Protein AF-A0A660WEH4-F1 (afdb_monomer)

Foldseek 3Di:
DPPPPPVVVVVVVVVVVVVCVVPVPPPPPPPDDDDDDDDDDDDDDDDDDDDDDDDDDDDDDDDDDDDDPDDDPCPPPPDLVNLLVQCPDPDLVSVLVSLQVLLVVLDPVCQVSLLCQLVDPPDLSSVLSSLQSNLSNLDPVCLVSLLVQLPDPDPSSVLSSLLSLLSSLDPVCLVSLLCQLVDPPDPSNVLSSLLSLLSNLDPVCLVSLLCQLVPPPDPSNVLSSLLSLLSNLVLVCLVVLLCCLQDPPDLSNNLSSLLSLLSNPPLVSLLVSLVSLLPDDQDPDDVVRVVSLLSSLSSLLSNHPSSLVVLLVQCPDPDPSSNLSSLQSLLQNLDPVSLVSLLVQLPDPDPSSVLSSLLSLLSNLDPVCLVVLVVQCPPPDPSSVVSSVVSNVSNVVVVVVD

pLDDT: mean 82.0, std 25.98, range [20.86, 98.75]

Secondary structure (DSSP, 8-state):
--SSSHHHHHHHHHHHHHHHHHHTTSSSSSS------------------------------------------------HHHHHHGGG-SSHHHHHHHHHHHHHHT-GGGHHHHHHHHHH-S-HHHHHHHHHHHHHHT-GGGHHHHHHHTTSS-HHHHHHHHHHHHHH--GGGHHHHHHHHHH-S-HHHHHHHHHHHHHH--GGGHHHHHHHHHH-S-HHHHHHHHHHHHHTT-GGGHHHHHHHHHH-S-HHHHHHHHHHHHHTT-HHHHHHHHHHHHHSPPPS-TTHHHHHHHHHHHHHHHT-HHHHHHHHHHTT-SSHHHHHHHHHHHHHT--TTHHHHHHHHTT-SSHHHHHHHHHHHHHHT-GGGHHHHHHGGG-SSHHHHHHHHHHHHHHHHHHH--

Solvent-accessible surface area (backbone atoms only — not comparable to full-atom values): 22059 Å² total; per-residue (Å²): 143,78,79,78,67,67,71,63,52,61,71,54,53,70,69,54,59,55,57,54,68,70,58,61,66,75,79,78,75,87,85,89,85,86,87,84,85,86,89,84,86,88,84,89,84,87,87,87,78,90,86,81,88,82,86,86,85,89,83,89,80,91,80,80,89,76,88,75,82,81,84,86,77,78,73,80,74,74,50,68,69,59,39,60,56,32,58,71,46,92,49,58,71,53,20,20,51,23,30,42,49,45,19,72,66,56,51,72,82,46,49,65,60,34,52,48,37,43,74,64,50,90,46,63,67,31,21,28,25,15,31,42,15,42,12,64,51,42,48,76,83,42,50,65,61,34,62,52,37,47,69,47,91,50,65,67,38,18,25,30,14,28,40,15,42,24,57,34,57,50,75,78,43,48,62,60,31,54,49,36,43,73,66,49,89,46,61,64,33,19,20,30,13,30,40,18,48,20,69,56,43,49,63,86,46,47,67,60,31,54,48,34,47,75,63,52,90,45,65,65,32,22,23,26,12,30,40,18,35,18,63,41,47,46,55,85,48,43,69,59,31,50,48,36,50,75,67,55,87,52,65,66,38,20,43,30,17,20,36,14,44,26,57,38,70,46,53,73,60,42,42,53,46,44,50,53,66,47,68,54,75,82,68,88,52,80,77,57,40,58,56,54,48,49,55,50,17,49,34,48,24,35,28,32,74,61,24,50,63,56,32,57,57,29,51,73,42,91,52,67,67,34,18,53,41,23,36,44,12,42,12,65,42,60,46,77,76,35,52,65,52,32,61,55,37,47,69,42,91,48,64,72,51,18,43,45,15,38,45,15,49,18,63,37,40,54,72,85,48,48,73,62,38,57,62,32,57,71,43,93,46,66,72,40,20,54,38,23,55,51,17,52,53,44,22,52,55,65,58,74,78,106

Structure (mmCIF, N/CA/C/O backbone):
data_AF-A0A660WEH4-F1
#
_entry.id   AF-A0A660WEH4-F1
#
loop_
_atom_site.group_PDB
_atom_site.id
_atom_site.type_symbol
_atom_site.label_atom_id
_atom_site.label_alt_id
_atom_site.label_comp_id
_atom_site.label_asym_id
_atom_site.label_entity_id
_atom_site.label_seq_id
_atom_site.pdbx_PDB_ins_code
_atom_site.Cartn_x
_atom_site.Cartn_y
_atom_site.Cartn_z
_atom_site.occupancy
_atom_site.B_iso_or_equiv
_atom_site.auth_seq_id
_atom_site.auth_comp_id
_atom_site.auth_asym_id
_atom_site.auth_atom_id
_atom_site.pdbx_PDB_model_num
ATOM 1 N N . MET A 1 1 ? 9.367 40.016 -6.663 1.00 40.44 1 MET A N 1
ATOM 2 C CA . MET A 1 1 ? 10.317 38.892 -6.510 1.00 40.44 1 MET A CA 1
ATOM 3 C C . MET A 1 1 ? 9.607 37.618 -6.981 1.00 40.44 1 MET A C 1
ATOM 5 O O . MET A 1 1 ? 9.720 36.583 -6.349 1.00 40.44 1 MET A O 1
ATOM 9 N N . ASP A 1 2 ? 8.883 37.704 -8.110 1.00 31.42 2 ASP A N 1
ATOM 10 C CA . ASP A 1 2 ? 7.771 36.789 -8.443 1.00 31.42 2 ASP A CA 1
ATOM 11 C C . ASP A 1 2 ? 7.816 36.256 -9.880 1.00 31.42 2 ASP A C 1
ATOM 13 O O . ASP A 1 2 ? 6.855 35.684 -10.369 1.00 31.42 2 ASP A O 1
ATOM 17 N N . ILE A 1 3 ? 8.945 36.409 -10.577 1.00 30.03 3 ILE A N 1
ATOM 18 C CA . ILE A 1 3 ? 9.092 35.937 -11.969 1.00 30.03 3 ILE A CA 1
ATOM 19 C C . ILE A 1 3 ? 10.032 34.714 -12.051 1.00 30.03 3 ILE A C 1
ATOM 21 O O . ILE A 1 3 ? 10.167 34.079 -13.094 1.00 30.03 3 ILE A O 1
ATOM 25 N N . PHE A 1 4 ? 10.639 34.305 -10.929 1.00 27.58 4 PHE A N 1
ATOM 26 C CA . PHE A 1 4 ? 11.579 33.176 -10.888 1.00 27.58 4 PHE A CA 1
ATOM 27 C C . PHE A 1 4 ? 10.951 31.838 -10.451 1.00 27.58 4 PHE A C 1
ATOM 29 O O . PHE A 1 4 ? 11.548 30.790 -10.680 1.00 27.58 4 PHE A O 1
ATOM 36 N N . PHE A 1 5 ? 9.737 31.844 -9.883 1.00 29.73 5 PHE A N 1
ATOM 37 C CA . PHE A 1 5 ? 9.063 30.627 -9.394 1.00 29.73 5 PHE A CA 1
ATOM 38 C C . PHE A 1 5 ? 8.145 29.953 -10.430 1.00 29.73 5 PHE A C 1
ATOM 40 O O . PHE A 1 5 ? 7.793 28.789 -10.278 1.00 29.73 5 PHE A O 1
ATOM 47 N N . GLU A 1 6 ? 7.786 30.639 -11.518 1.00 28.91 6 GLU A N 1
ATOM 48 C CA . GLU A 1 6 ? 6.790 30.121 -12.470 1.00 28.91 6 GLU A CA 1
ATOM 49 C C . GLU A 1 6 ? 7.394 29.235 -13.581 1.00 28.91 6 GLU A C 1
ATOM 51 O O . GLU A 1 6 ? 6.701 28.410 -14.183 1.00 28.91 6 GLU A O 1
ATOM 56 N N . LYS A 1 7 ? 8.711 29.329 -13.830 1.00 27.72 7 LYS A N 1
ATOM 57 C CA . LYS A 1 7 ? 9.399 28.537 -14.871 1.00 27.72 7 LYS A CA 1
ATOM 58 C C . LYS A 1 7 ? 9.873 27.153 -14.411 1.00 27.72 7 LYS A C 1
ATOM 60 O O . LYS A 1 7 ? 10.018 26.266 -15.250 1.00 27.72 7 LYS A O 1
ATOM 65 N N . THR A 1 8 ? 10.059 26.921 -13.113 1.00 31.31 8 THR A N 1
ATOM 66 C CA . THR A 1 8 ? 10.457 25.609 -12.561 1.00 31.31 8 THR A CA 1
ATOM 67 C C . THR A 1 8 ? 9.261 24.699 -12.260 1.00 31.31 8 THR A C 1
ATOM 69 O O . THR A 1 8 ? 9.376 23.481 -12.392 1.00 31.31 8 THR A O 1
ATOM 72 N N . SER A 1 9 ? 8.076 25.253 -11.978 1.00 30.14 9 SER A N 1
ATOM 73 C CA . SER A 1 9 ? 6.864 24.467 -11.688 1.00 30.14 9 SER A CA 1
ATOM 74 C C . SER A 1 9 ? 6.209 23.829 -12.922 1.00 30.14 9 SER A C 1
ATOM 76 O O . SER A 1 9 ? 5.568 22.786 -12.799 1.00 30.14 9 SER A O 1
ATOM 78 N N . ARG A 1 10 ? 6.405 24.379 -14.131 1.00 28.78 10 ARG A N 1
ATOM 79 C CA . ARG A 1 10 ? 5.840 23.792 -15.366 1.00 28.78 10 ARG A CA 1
ATOM 80 C C . ARG A 1 10 ? 6.561 22.519 -15.831 1.00 28.78 10 ARG A C 1
ATOM 82 O O . ARG A 1 10 ? 5.921 21.668 -16.438 1.00 28.78 10 ARG A O 1
ATOM 89 N N . ARG A 1 11 ? 7.842 22.329 -15.482 1.00 30.23 11 ARG A N 1
ATOM 90 C CA . ARG A 1 11 ? 8.603 21.102 -15.814 1.00 30.23 11 ARG A CA 1
ATOM 91 C C . ARG A 1 11 ? 8.289 19.912 -14.897 1.00 30.23 11 ARG A C 1
ATOM 93 O O . ARG A 1 11 ? 8.442 18.774 -15.319 1.00 30.23 11 ARG A O 1
ATOM 100 N N . LEU A 1 12 ? 7.779 20.153 -13.686 1.00 30.80 12 LEU A N 1
ATOM 101 C CA . LEU A 1 12 ? 7.316 19.094 -12.774 1.00 30.80 12 LEU A CA 1
ATOM 102 C C . LEU A 1 12 ? 5.832 18.730 -12.963 1.00 30.80 12 LEU A C 1
ATOM 104 O O . LEU A 1 12 ? 5.438 17.607 -12.664 1.00 30.80 12 LEU A O 1
ATOM 108 N N . ALA A 1 13 ? 5.003 19.629 -13.503 1.00 27.38 13 ALA A N 1
ATOM 109 C CA . ALA A 1 13 ? 3.561 19.398 -13.620 1.00 27.38 13 ALA A CA 1
ATOM 110 C C . ALA A 1 13 ? 3.159 18.400 -14.730 1.00 27.38 13 ALA A C 1
ATOM 112 O O . ALA A 1 13 ? 2.181 17.674 -14.552 1.00 27.38 13 ALA A O 1
ATOM 113 N N . LEU A 1 14 ? 3.914 18.291 -15.834 1.00 28.50 14 LEU A N 1
ATOM 114 C CA . LEU A 1 14 ? 3.608 17.311 -16.894 1.00 28.50 14 LEU A CA 1
ATOM 115 C C . LEU A 1 14 ? 4.017 15.870 -16.530 1.00 28.50 14 LEU A C 1
ATOM 117 O O . LEU A 1 14 ? 3.342 14.929 -16.939 1.00 28.50 14 LEU A O 1
ATOM 121 N N . GLY A 1 15 ? 5.054 15.680 -15.706 1.00 28.25 15 GLY A N 1
ATOM 122 C CA . GLY A 1 15 ? 5.477 14.350 -15.237 1.00 28.25 15 GLY A CA 1
ATOM 123 C C . GLY A 1 15 ? 4.588 13.762 -14.132 1.00 28.25 15 GLY A C 1
ATOM 124 O O . GLY A 1 15 ? 4.493 12.546 -13.983 1.00 28.25 15 GLY A O 1
ATOM 125 N N . VAL A 1 16 ? 3.887 14.611 -13.372 1.00 31.64 16 VAL A N 1
ATOM 126 C CA . VAL A 1 16 ? 3.044 14.188 -12.237 1.00 31.64 16 VAL A CA 1
ATOM 127 C C . VAL A 1 16 ? 1.609 13.844 -12.666 1.00 31.64 16 VAL A C 1
ATOM 129 O O . VAL A 1 16 ? 0.937 13.055 -11.997 1.00 31.64 16 VAL A O 1
ATOM 132 N N . PHE A 1 17 ? 1.133 14.346 -13.810 1.00 27.11 17 PHE A N 1
ATOM 133 C CA . PHE A 1 17 ? -0.254 14.127 -14.242 1.00 27.11 17 PHE A CA 1
ATOM 134 C C . PHE A 1 17 ? -0.533 12.681 -14.709 1.00 27.11 17 PHE A C 1
ATOM 136 O O . PHE A 1 17 ? -1.636 12.172 -14.521 1.00 27.11 17 PHE A O 1
ATOM 143 N N . VAL A 1 18 ? 0.476 11.961 -15.218 1.00 36.47 18 VAL A N 1
ATOM 144 C CA . VAL A 1 18 ? 0.336 10.551 -15.650 1.00 36.47 18 VAL A CA 1
ATOM 145 C C . VAL A 1 18 ? 0.522 9.558 -14.491 1.00 36.47 18 VAL A C 1
ATOM 147 O O . VAL A 1 18 ? -0.060 8.471 -14.511 1.00 36.47 18 VAL A O 1
ATOM 150 N N . LEU A 1 19 ? 1.213 9.956 -13.414 1.00 32.56 19 LEU A N 1
ATOM 151 C CA . LEU A 1 19 ? 1.305 9.162 -12.181 1.00 32.56 19 LEU A CA 1
ATOM 152 C C . LEU A 1 19 ? -0.081 8.893 -11.570 1.00 32.56 19 LEU A C 1
ATOM 154 O O . LEU A 1 19 ? -0.298 7.805 -11.054 1.00 32.56 19 LEU A O 1
ATOM 158 N N . SER A 1 20 ? -1.049 9.810 -11.692 1.00 31.33 20 SER A N 1
ATOM 159 C CA . SER A 1 20 ? -2.414 9.581 -11.179 1.00 31.33 20 SER A CA 1
ATOM 160 C C . SER A 1 20 ? -3.272 8.666 -12.063 1.00 31.33 20 SER A C 1
ATOM 162 O O . SER A 1 20 ? -4.111 7.933 -11.541 1.00 31.33 20 SER A O 1
ATOM 164 N N . VAL A 1 21 ? -3.058 8.654 -13.382 1.00 34.38 21 VAL A N 1
ATOM 165 C CA . VAL A 1 21 ? -3.913 7.898 -14.318 1.00 34.38 21 VAL A CA 1
ATOM 166 C C . VAL A 1 21 ? -3.487 6.427 -14.423 1.00 34.38 21 VAL A C 1
ATOM 168 O O . VAL A 1 21 ? -4.347 5.555 -14.521 1.00 34.38 21 VAL A O 1
ATOM 171 N N . ALA A 1 22 ? -2.192 6.116 -14.282 1.00 33.81 22 ALA A N 1
ATOM 172 C CA . ALA A 1 22 ? -1.709 4.730 -14.249 1.00 33.81 22 ALA A CA 1
ATOM 173 C C . ALA A 1 22 ? -1.786 4.077 -12.848 1.00 33.81 22 ALA A C 1
ATOM 175 O O . ALA A 1 22 ? -1.999 2.869 -12.749 1.00 33.81 22 ALA A O 1
ATOM 176 N N . PHE A 1 23 ? -1.677 4.845 -11.750 1.00 37.34 23 PHE A N 1
ATOM 177 C CA . PHE A 1 23 ? -1.756 4.290 -10.384 1.00 37.34 23 PHE A CA 1
ATOM 178 C C . PHE A 1 23 ? -3.167 4.256 -9.775 1.00 37.34 23 PHE A C 1
ATOM 180 O O . PHE A 1 23 ? -3.396 3.487 -8.839 1.00 37.34 23 PHE A O 1
ATOM 187 N N . GLY A 1 24 ? -4.131 5.019 -10.302 1.00 27.53 24 GLY A N 1
ATOM 188 C CA . GLY A 1 24 ? -5.509 5.046 -9.789 1.00 27.53 24 GLY A CA 1
ATOM 189 C C . GLY A 1 24 ? -6.310 3.751 -10.003 1.00 27.53 24 GLY A C 1
ATOM 190 O O . GLY A 1 24 ? -7.240 3.477 -9.245 1.00 27.53 24 GLY A O 1
ATOM 191 N N . PHE A 1 25 ? -5.934 2.917 -10.980 1.00 29.72 25 PHE A N 1
ATOM 192 C CA . PHE A 1 25 ? -6.725 1.745 -11.383 1.00 29.72 25 PHE A CA 1
ATOM 193 C C . PHE A 1 25 ? -6.341 0.414 -10.710 1.00 29.72 25 PHE A C 1
ATOM 195 O O . PHE A 1 25 ? -7.138 -0.520 -10.735 1.00 29.72 25 PHE A O 1
ATOM 202 N N . CYS A 1 26 ? -5.190 0.302 -10.036 1.00 30.41 26 CYS A N 1
ATOM 203 C CA . CYS A 1 26 ? -4.783 -0.959 -9.383 1.00 30.41 26 CYS A CA 1
ATOM 204 C C . CYS A 1 26 ? -5.175 -1.088 -7.898 1.00 30.41 26 CYS A C 1
ATOM 206 O O . CYS A 1 26 ? -4.962 -2.144 -7.309 1.00 30.41 26 CYS A O 1
ATOM 208 N N . LEU A 1 27 ? -5.784 -0.067 -7.280 1.00 26.75 27 LEU A N 1
ATOM 209 C CA . LEU A 1 27 ? -6.243 -0.128 -5.878 1.00 26.75 27 LEU A CA 1
ATOM 210 C C . LEU A 1 27 ? -7.745 -0.429 -5.703 1.00 26.75 27 LEU A C 1
ATOM 212 O O . LEU A 1 27 ? -8.192 -0.582 -4.570 1.00 26.75 27 LEU A O 1
ATOM 216 N N . HIS A 1 28 ? -8.519 -0.570 -6.786 1.00 26.92 28 HIS A N 1
ATOM 217 C CA . HIS A 1 28 ? -9.969 -0.840 -6.718 1.00 26.92 28 HIS A CA 1
ATOM 218 C C . HIS A 1 28 ? -10.412 -2.189 -7.310 1.00 26.92 28 HIS A C 1
ATOM 220 O O . HIS A 1 28 ? -11.606 -2.459 -7.384 1.00 26.92 28 HIS A O 1
ATOM 226 N N . GLY A 1 29 ? -9.481 -3.069 -7.684 1.00 26.86 29 GLY A N 1
ATOM 227 C CA . GLY A 1 29 ? -9.792 -4.294 -8.426 1.00 26.86 29 GLY A CA 1
ATOM 228 C C . GLY A 1 29 ? -9.338 -5.591 -7.766 1.00 26.86 29 GLY A C 1
ATOM 229 O O . GLY A 1 29 ? -8.747 -6.399 -8.456 1.00 26.86 29 GLY A O 1
ATOM 230 N N . PHE A 1 30 ? -9.557 -5.804 -6.464 1.00 27.39 30 PHE A N 1
ATOM 231 C CA . PHE A 1 30 ? -9.422 -7.142 -5.851 1.00 27.39 30 PHE A CA 1
ATOM 232 C C . PHE A 1 30 ? -10.265 -7.255 -4.570 1.00 27.39 30 PHE A C 1
ATOM 234 O O . PHE A 1 30 ? -9.756 -7.407 -3.463 1.00 27.39 30 PHE A O 1
ATOM 241 N N . ALA A 1 31 ? -11.587 -7.136 -4.710 1.00 28.02 31 ALA A N 1
ATOM 242 C CA . ALA A 1 31 ? -12.526 -7.469 -3.639 1.00 28.02 31 ALA A CA 1
ATOM 243 C C . ALA A 1 31 ? -13.923 -7.804 -4.187 1.00 28.02 31 ALA A C 1
ATOM 245 O O . ALA A 1 31 ? -14.870 -7.100 -3.862 1.00 28.02 31 ALA A O 1
ATOM 246 N N . GLN A 1 32 ? -14.060 -8.855 -5.007 1.00 29.34 32 GLN A N 1
ATOM 247 C CA . GLN A 1 32 ? -15.295 -9.661 -5.095 1.00 29.34 32 GLN A CA 1
ATOM 248 C C . GLN A 1 32 ? -15.135 -10.849 -6.059 1.00 29.34 32 GLN A C 1
ATOM 250 O O . GLN A 1 32 ? -15.344 -10.727 -7.257 1.00 29.34 32 GLN A O 1
ATOM 255 N N . ALA A 1 33 ? -14.766 -12.005 -5.509 1.00 24.12 33 ALA A N 1
ATOM 256 C CA . ALA A 1 33 ? -15.060 -13.354 -6.006 1.00 24.12 33 ALA A CA 1
ATOM 257 C C . ALA A 1 33 ? -14.572 -14.320 -4.911 1.00 24.12 33 ALA A C 1
ATOM 259 O O . ALA A 1 33 ? -13.445 -14.191 -4.454 1.00 24.12 33 ALA A O 1
ATOM 260 N N . GLY A 1 34 ? -15.320 -15.268 -4.365 1.00 22.14 34 GLY A N 1
ATOM 261 C CA . GLY A 1 34 ? -16.723 -15.619 -4.464 1.00 22.14 34 GLY A CA 1
ATOM 262 C C . GLY A 1 34 ? -17.016 -16.559 -3.287 1.00 22.14 34 GLY A C 1
ATOM 263 O O . GLY A 1 34 ? -16.150 -17.331 -2.876 1.00 22.14 34 GLY A O 1
ATOM 264 N N . ALA A 1 35 ? -18.203 -16.457 -2.703 1.00 24.73 35 ALA A N 1
ATOM 265 C CA . ALA A 1 35 ? -18.751 -17.457 -1.793 1.00 24.73 35 ALA A CA 1
ATOM 266 C C . ALA A 1 35 ? -20.272 -17.290 -1.788 1.00 24.73 35 ALA A C 1
ATOM 268 O O . ALA A 1 35 ? -20.759 -16.206 -1.472 1.00 24.73 35 ALA A O 1
ATOM 269 N N . GLY A 1 36 ? -20.995 -18.351 -2.145 1.00 25.41 36 GLY A N 1
ATOM 270 C CA . GLY A 1 36 ? -22.449 -18.429 -2.007 1.00 25.41 36 GLY A CA 1
ATOM 271 C C . GLY A 1 36 ? -23.146 -18.949 -3.257 1.00 25.41 36 GLY A C 1
ATOM 272 O O . GLY A 1 36 ? -23.715 -18.171 -4.011 1.00 25.41 36 GLY A O 1
ATOM 273 N N . GLY A 1 37 ? -23.091 -20.265 -3.461 1.00 20.86 37 GLY A N 1
ATOM 274 C CA . GLY A 1 37 ? -24.194 -20.978 -4.097 1.00 20.86 37 GLY A CA 1
ATOM 275 C C . GLY A 1 37 ? -25.185 -21.448 -3.027 1.00 20.86 37 GLY A C 1
ATOM 276 O O . GLY A 1 37 ? -24.837 -21.438 -1.843 1.00 20.86 37 GLY A O 1
ATOM 277 N N . TRP A 1 38 ? -26.317 -21.957 -3.515 1.00 22.58 38 TRP A N 1
ATOM 278 C CA . TRP A 1 38 ? -27.418 -22.673 -2.853 1.00 22.58 38 TRP A CA 1
ATOM 279 C C . TRP A 1 38 ? -28.700 -21.850 -2.585 1.00 22.58 38 TRP A C 1
ATOM 281 O O . TRP A 1 38 ? -28.753 -20.975 -1.725 1.00 22.58 38 TRP A O 1
ATOM 291 N N . ASP A 1 39 ? -29.697 -22.236 -3.393 1.00 23.61 39 ASP A N 1
ATOM 292 C CA . ASP A 1 39 ? -31.138 -22.382 -3.149 1.00 23.61 39 ASP A CA 1
ATOM 293 C C . ASP A 1 39 ? -32.072 -21.160 -3.183 1.00 23.61 39 ASP A C 1
ATOM 295 O O . ASP A 1 39 ? -32.223 -20.434 -2.204 1.00 23.61 39 ASP A O 1
ATOM 299 N N . ALA A 1 40 ? -32.800 -21.027 -4.303 1.00 25.59 40 ALA A N 1
ATOM 300 C CA . ALA A 1 40 ? -34.270 -21.001 -4.312 1.00 25.59 40 ALA A CA 1
ATOM 301 C C . ALA A 1 40 ? -34.829 -21.186 -5.743 1.00 25.59 40 ALA A C 1
ATOM 303 O O . ALA A 1 40 ? -34.422 -20.507 -6.684 1.00 25.59 40 ALA A O 1
ATOM 304 N N . GLU A 1 41 ? -35.750 -22.140 -5.856 1.00 25.80 41 GLU A N 1
ATOM 305 C CA . GLU A 1 41 ? -36.581 -22.526 -7.005 1.00 25.80 41 GLU A CA 1
ATOM 306 C C . GLU A 1 41 ? -37.671 -21.478 -7.362 1.00 25.80 41 GLU A C 1
ATOM 308 O O . GLU A 1 41 ? -37.764 -20.449 -6.687 1.00 25.80 41 GLU A O 1
ATOM 313 N N . PRO A 1 42 ? -38.428 -21.674 -8.468 1.00 32.72 42 PRO A N 1
ATOM 314 C CA . PRO A 1 42 ? -38.988 -20.608 -9.295 1.00 32.72 42 PRO A CA 1
ATOM 315 C C . PRO A 1 42 ? -40.435 -20.266 -8.926 1.00 32.72 42 PRO A C 1
ATOM 317 O O . PRO A 1 42 ? -41.128 -21.077 -8.325 1.00 32.72 42 PRO A O 1
ATOM 320 N N . ASP A 1 43 ? -40.915 -19.107 -9.380 1.00 27.81 43 ASP A N 1
ATOM 321 C CA . ASP A 1 43 ? -42.355 -18.891 -9.510 1.00 27.81 43 ASP A CA 1
ATOM 322 C C . ASP A 1 43 ? -42.712 -18.061 -10.747 1.00 27.81 43 ASP A C 1
ATOM 324 O O . ASP A 1 43 ? -42.044 -17.092 -11.126 1.00 27.81 43 ASP A O 1
ATOM 328 N N . ASP A 1 44 ? -43.773 -18.537 -11.385 1.00 26.20 44 ASP A N 1
ATOM 329 C CA . ASP A 1 44 ? -44.360 -18.138 -12.651 1.00 26.20 44 ASP A CA 1
ATOM 330 C C . ASP A 1 44 ? -44.999 -16.739 -12.639 1.00 26.20 44 ASP A C 1
ATOM 332 O O . ASP A 1 44 ? -45.524 -16.283 -11.628 1.00 26.20 44 ASP A O 1
ATOM 336 N N . ALA A 1 45 ? -45.022 -16.093 -13.814 1.00 26.81 45 ALA A N 1
ATOM 337 C CA . ALA A 1 45 ? -46.222 -15.514 -14.451 1.00 26.81 45 ALA A CA 1
ATOM 338 C C . ALA A 1 45 ? -45.871 -14.375 -15.436 1.00 26.81 45 ALA A C 1
ATOM 340 O O . ALA A 1 45 ? -45.528 -13.250 -15.078 1.00 26.81 45 ALA A O 1
ATOM 341 N N . LYS A 1 46 ? -46.031 -14.673 -16.727 1.00 24.95 46 LYS A N 1
ATOM 342 C CA . LYS A 1 46 ? -46.329 -13.722 -17.819 1.00 24.95 46 LYS A CA 1
ATOM 343 C C . LYS A 1 46 ? -47.861 -13.458 -17.851 1.00 24.95 46 LYS A C 1
ATOM 345 O O . LYS A 1 46 ? -48.589 -14.209 -17.211 1.00 24.95 46 LYS A O 1
ATOM 350 N N . PRO A 1 47 ? -48.413 -12.670 -18.801 1.00 48.12 47 PRO A N 1
ATOM 351 C CA . PRO A 1 47 ? -48.116 -11.302 -19.259 1.00 48.12 47 PRO A CA 1
ATOM 352 C C . PRO A 1 47 ? -49.447 -10.504 -19.462 1.00 48.12 47 PRO A C 1
ATOM 354 O O . PRO A 1 47 ? -50.488 -10.927 -18.974 1.00 48.12 47 PRO A O 1
ATOM 357 N N . SER A 1 48 ? -49.423 -9.444 -20.294 1.00 26.44 48 SER A N 1
ATOM 358 C CA . SER A 1 48 ? -50.541 -8.747 -21.004 1.00 26.44 48 SER A CA 1
ATOM 359 C C . SER A 1 48 ? -50.767 -7.300 -20.531 1.00 26.44 48 SER A C 1
ATOM 361 O O . SER A 1 48 ? -50.539 -7.004 -19.370 1.00 26.44 48 SER A O 1
ATOM 363 N N . ALA A 1 49 ? -51.165 -6.307 -21.335 1.00 29.28 49 ALA A N 1
ATOM 364 C CA . ALA A 1 49 ? -51.467 -6.121 -22.765 1.00 29.28 49 ALA A CA 1
ATOM 365 C C . ALA A 1 49 ? -51.422 -4.584 -23.028 1.00 29.28 49 ALA A C 1
ATOM 367 O O . ALA A 1 49 ? -51.618 -3.810 -22.098 1.00 29.28 49 ALA A O 1
ATOM 368 N N . LYS A 1 50 ? -50.927 -4.091 -24.184 1.00 26.98 50 LYS A N 1
ATOM 369 C CA . LYS A 1 50 ? -51.683 -3.506 -25.337 1.00 26.98 50 LYS A CA 1
ATOM 370 C C . LYS A 1 50 ? -52.893 -2.634 -24.938 1.00 26.98 50 LYS A C 1
ATOM 372 O O . LYS A 1 50 ? -53.652 -3.058 -24.090 1.00 26.98 50 LYS A O 1
ATOM 377 N N . ARG A 1 51 ? -53.292 -1.528 -25.573 1.00 28.70 51 ARG A N 1
ATOM 378 C CA . ARG A 1 51 ? -52.959 -0.644 -26.724 1.00 28.70 51 ARG A CA 1
ATOM 379 C C . ARG A 1 51 ? -54.199 0.285 -26.821 1.00 28.70 51 ARG A C 1
ATOM 381 O O . ARG A 1 51 ? -55.279 -0.197 -26.499 1.00 28.70 51 ARG A O 1
ATOM 388 N N . ALA A 1 52 ? -54.054 1.510 -27.330 1.00 28.69 52 ALA A N 1
ATOM 389 C CA . ALA A 1 52 ? -55.000 2.246 -28.210 1.00 28.69 52 ALA A CA 1
ATOM 390 C C . ALA A 1 52 ? -54.507 3.709 -28.315 1.00 28.69 52 ALA A C 1
ATOM 392 O O . ALA A 1 52 ? -54.241 4.318 -27.284 1.00 28.69 52 ALA A O 1
ATOM 393 N N . ASP A 1 53 ? -54.066 4.185 -29.489 1.00 27.94 53 ASP A N 1
ATOM 394 C CA . ASP A 1 53 ? -54.862 4.858 -30.550 1.00 27.94 53 ASP A CA 1
ATOM 395 C C . ASP A 1 53 ? -55.437 6.203 -30.059 1.00 27.94 53 ASP A C 1
ATOM 397 O O . ASP A 1 53 ? -56.140 6.249 -29.060 1.00 27.94 53 ASP A O 1
ATOM 401 N N . SER A 1 54 ? -55.197 7.359 -30.684 1.00 28.30 54 SER A N 1
ATOM 402 C CA . SER A 1 54 ? -55.479 7.659 -32.095 1.00 28.30 54 SER A CA 1
ATOM 403 C C . SER A 1 54 ? -55.108 9.125 -32.438 1.00 28.30 54 SER A C 1
ATOM 405 O O . SER A 1 54 ? -55.089 9.990 -31.568 1.00 28.30 54 SER A O 1
ATOM 407 N N . ASP A 1 55 ? -54.833 9.350 -33.727 1.00 29.77 55 ASP A N 1
ATOM 408 C CA . ASP A 1 55 ? -55.208 10.502 -34.570 1.00 29.77 55 ASP A CA 1
ATOM 409 C C . ASP A 1 55 ? -54.608 11.930 -34.418 1.00 29.77 55 ASP A C 1
ATOM 411 O O . ASP A 1 55 ? -54.862 12.705 -33.501 1.00 29.77 55 ASP A O 1
ATOM 415 N N . LYS A 1 56 ? -53.860 12.291 -35.479 1.00 30.91 56 LYS A N 1
ATOM 416 C CA . LYS A 1 56 ? -53.591 13.633 -36.068 1.00 30.91 56 LYS A CA 1
ATOM 417 C C . LYS A 1 56 ? -54.864 14.164 -36.799 1.00 30.91 56 LYS A C 1
ATOM 419 O O . LYS A 1 56 ? -55.744 13.330 -36.993 1.00 30.91 56 LYS A O 1
ATOM 424 N N . PRO A 1 57 ? -54.985 15.422 -37.335 1.00 38.59 57 PRO A N 1
ATOM 425 C CA . PRO A 1 57 ? -53.915 16.314 -37.843 1.00 38.59 57 PRO A CA 1
ATOM 426 C C . PRO A 1 57 ? -54.090 17.865 -37.750 1.00 38.59 57 PRO A C 1
ATOM 428 O O . PRO A 1 57 ? -55.185 18.400 -37.674 1.00 38.59 57 PRO A O 1
ATOM 431 N N . GLY A 1 58 ? -52.966 18.577 -37.953 1.00 27.22 58 GLY A N 1
ATOM 432 C CA . GLY A 1 58 ? -52.851 19.719 -38.887 1.00 27.22 58 GLY A CA 1
ATOM 433 C C . GLY A 1 58 ? -53.135 21.152 -38.399 1.00 27.22 58 GLY A C 1
ATOM 434 O O . GLY A 1 58 ? -54.289 21.522 -38.232 1.00 27.22 58 GLY A O 1
ATOM 435 N N . LYS A 1 59 ? -52.094 22.003 -38.351 1.00 28.72 59 LYS A N 1
ATOM 436 C CA . LYS A 1 59 ? -51.837 23.131 -39.288 1.00 28.72 59 LYS A CA 1
ATOM 437 C C . LYS A 1 59 ? -50.865 24.174 -38.705 1.00 28.72 59 LYS A C 1
ATOM 439 O O . LYS A 1 59 ? -51.038 24.649 -37.592 1.00 28.72 59 LYS A O 1
ATOM 444 N N . ASP A 1 60 ? -49.869 24.497 -39.527 1.00 29.03 60 ASP A N 1
ATOM 445 C CA . ASP A 1 60 ? -49.291 25.817 -39.811 1.00 29.03 60 ASP A CA 1
ATOM 446 C C . ASP A 1 60 ? -48.994 26.801 -38.665 1.00 29.03 60 ASP A C 1
ATOM 448 O O . ASP A 1 60 ? -49.849 27.573 -38.245 1.00 29.03 60 ASP A O 1
ATOM 452 N N . ALA A 1 61 ? -47.708 26.925 -38.320 1.00 31.66 61 ALA A N 1
ATOM 453 C CA . ALA A 1 61 ? -47.102 28.216 -37.992 1.00 31.66 61 ALA A CA 1
ATOM 454 C C . ALA A 1 61 ? -45.593 28.185 -38.291 1.00 31.66 61 ALA A C 1
ATOM 456 O O . ALA A 1 61 ? -44.832 27.429 -37.691 1.00 31.66 61 ALA A O 1
ATOM 457 N N . LYS A 1 62 ? -45.176 29.013 -39.255 1.00 32.69 62 LYS A N 1
ATOM 458 C CA . LYS A 1 62 ? -43.779 29.370 -39.531 1.00 32.69 62 LYS A CA 1
ATOM 459 C C . LYS A 1 62 ? -43.176 30.068 -38.309 1.00 32.69 62 LYS A C 1
ATOM 461 O O . LYS A 1 62 ? -43.765 31.026 -37.813 1.00 32.69 62 LYS A O 1
ATOM 466 N N . GLN A 1 63 ? -41.966 29.674 -37.922 1.00 29.61 63 GLN A N 1
ATOM 467 C CA . GLN A 1 63 ? -41.083 30.464 -37.064 1.00 29.61 63 GLN A CA 1
ATOM 468 C C . GLN A 1 63 ? -39.651 30.385 -37.633 1.00 29.61 63 GLN A C 1
ATOM 470 O O . GLN A 1 63 ? -39.305 29.351 -38.210 1.00 29.61 63 GLN A O 1
ATOM 475 N N . PRO A 1 64 ? -38.877 31.486 -37.603 1.00 31.11 64 PRO A N 1
ATOM 476 C CA . PRO A 1 64 ? -37.755 31.697 -38.508 1.00 31.11 64 PRO A CA 1
ATOM 477 C C . PRO A 1 64 ? -36.433 31.162 -37.950 1.00 31.11 64 PRO A C 1
ATOM 479 O O . PRO A 1 64 ? -36.246 31.088 -36.740 1.00 31.11 64 PRO A O 1
ATOM 482 N N . ASP A 1 65 ? -35.543 30.827 -38.883 1.00 37.84 65 ASP A N 1
ATOM 483 C CA . ASP A 1 65 ? -34.082 30.876 -38.810 1.00 37.84 65 ASP A CA 1
ATOM 484 C C . ASP A 1 65 ? -33.437 30.709 -37.427 1.00 37.84 65 ASP A C 1
ATOM 486 O O . ASP A 1 65 ? -33.129 31.685 -36.745 1.00 37.84 65 ASP A O 1
ATOM 490 N N . ASP A 1 66 ? -33.074 29.468 -37.099 1.00 30.95 66 ASP A N 1
ATOM 491 C CA . ASP A 1 66 ? -31.873 29.227 -36.304 1.00 30.95 66 ASP A CA 1
ATOM 492 C C . ASP A 1 66 ? -30.949 28.282 -37.077 1.00 30.95 66 ASP A C 1
ATOM 494 O O . ASP A 1 66 ? -31.240 27.103 -37.312 1.00 30.95 66 ASP A O 1
ATOM 498 N N . LYS A 1 67 ? -29.846 28.850 -37.568 1.00 34.81 67 LYS A N 1
ATOM 499 C CA . LYS A 1 67 ? -28.769 28.116 -38.224 1.00 34.81 67 LYS A CA 1
ATOM 500 C C . LYS A 1 67 ? -28.129 27.224 -37.173 1.00 34.81 67 LYS A C 1
ATOM 502 O O . LYS A 1 67 ? -27.293 27.672 -36.400 1.00 34.81 67 LYS A O 1
ATOM 507 N N . SER A 1 68 ? -28.472 25.946 -37.197 1.00 28.36 68 SER A N 1
ATOM 508 C CA . SER A 1 68 ? -27.707 24.916 -36.508 1.00 28.36 68 SER A CA 1
ATOM 509 C C . SER A 1 68 ? -26.478 24.553 -37.355 1.00 28.36 68 SER A C 1
ATOM 511 O O . SER A 1 68 ? -26.652 23.949 -38.417 1.00 28.36 68 SER A O 1
ATOM 513 N N . PRO A 1 69 ? -25.230 24.861 -36.949 1.00 34.34 69 PRO A N 1
ATOM 514 C CA . PRO A 1 69 ? -24.096 24.091 -37.415 1.00 34.34 69 PRO A CA 1
ATOM 515 C C . PRO A 1 69 ? -24.037 22.818 -36.568 1.00 34.34 69 PRO A C 1
ATOM 517 O O . PRO A 1 69 ? -23.466 22.770 -35.479 1.00 34.34 69 PRO A O 1
ATOM 520 N N . ALA A 1 70 ? -24.655 21.758 -37.079 1.00 36.94 70 ALA A N 1
ATOM 521 C CA . ALA A 1 70 ? -24.235 20.416 -36.726 1.00 36.94 70 ALA A CA 1
ATOM 522 C C . ALA A 1 70 ? -22.834 20.168 -37.313 1.00 36.94 70 ALA A C 1
ATOM 524 O O . ALA A 1 70 ? -22.600 20.472 -38.481 1.00 36.94 70 ALA A O 1
ATOM 525 N N . LYS A 1 71 ? -21.982 19.519 -36.506 1.00 38.56 71 LYS A N 1
ATOM 526 C CA . LYS A 1 71 ? -20.598 19.059 -36.754 1.00 38.56 71 LYS A CA 1
ATOM 527 C C . LYS A 1 71 ? -19.485 20.057 -36.430 1.00 38.56 71 LYS A C 1
ATOM 529 O O . LYS A 1 71 ? -18.876 20.605 -37.327 1.00 38.56 71 LYS A O 1
ATOM 534 N N . ASP A 1 72 ? -19.137 20.130 -35.148 1.00 35.44 72 ASP A N 1
ATOM 535 C CA . ASP A 1 72 ? -17.744 20.310 -34.706 1.00 35.44 72 ASP A CA 1
ATOM 536 C C . ASP A 1 72 ? -17.512 19.592 -33.368 1.00 35.44 72 ASP A C 1
ATOM 538 O O . ASP A 1 72 ? -17.091 20.143 -32.356 1.00 35.44 72 ASP A O 1
ATOM 542 N N . SER A 1 73 ? -17.817 18.295 -33.353 1.00 34.12 73 SER A N 1
ATOM 543 C CA . SER A 1 73 ? -17.352 17.389 -32.300 1.00 34.12 73 SER A CA 1
ATOM 544 C C . SER A 1 73 ? -16.558 16.241 -32.913 1.00 34.12 73 SER A C 1
ATOM 546 O O . SER A 1 73 ? -16.809 15.068 -32.632 1.00 34.12 73 SER A O 1
ATOM 548 N N . ALA A 1 74 ? -15.589 16.576 -33.765 1.00 35.28 74 ALA A N 1
ATOM 549 C CA . ALA A 1 74 ? -14.460 15.695 -34.004 1.00 35.28 74 ALA A CA 1
ATOM 550 C C . ALA A 1 74 ? -13.593 15.735 -32.737 1.00 35.28 74 ALA A C 1
ATOM 552 O O . ALA A 1 74 ? -12.662 16.526 -32.614 1.00 35.28 74 ALA A O 1
ATOM 553 N N . LYS A 1 75 ? -13.921 14.889 -31.752 1.00 38.38 75 LYS A N 1
ATOM 554 C CA . LYS A 1 75 ? -12.893 14.414 -30.822 1.00 38.38 75 LYS A CA 1
ATOM 555 C C . LYS A 1 75 ? -11.823 13.804 -31.718 1.00 38.38 75 LYS A C 1
ATOM 557 O O . LYS A 1 75 ? -12.106 12.794 -32.356 1.00 38.38 75 LYS A O 1
ATOM 562 N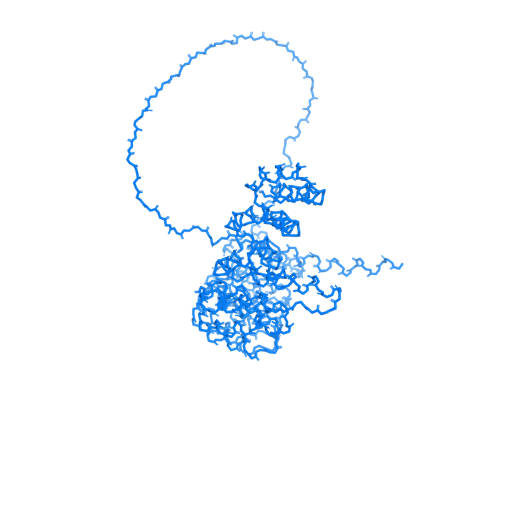 N . SER A 1 76 ? -10.672 14.459 -31.843 1.00 41.09 76 SER A N 1
ATOM 563 C CA . SER A 1 76 ? -9.561 13.964 -32.644 1.00 41.09 76 SER A CA 1
ATOM 564 C C . SER A 1 76 ? -9.112 12.630 -32.057 1.00 41.09 76 SER A C 1
ATOM 566 O O . SER A 1 76 ? -8.363 12.546 -31.083 1.00 41.09 76 SER A O 1
ATOM 568 N N . GLN A 1 77 ? -9.656 11.554 -32.609 1.00 54.12 77 GLN A N 1
ATOM 569 C CA . GLN A 1 77 ? -9.141 10.220 -32.410 1.00 54.12 77 GLN A CA 1
ATOM 570 C C . GLN A 1 77 ? -7.825 10.209 -33.179 1.00 54.12 77 GLN A C 1
ATOM 572 O O . GLN A 1 77 ? -7.824 9.989 -34.383 1.00 54.12 77 GLN A O 1
ATOM 577 N N . VAL A 1 78 ? -6.738 10.593 -32.503 1.00 65.12 78 VAL A N 1
ATOM 578 C CA . VAL A 1 78 ? -5.393 10.520 -33.076 1.00 65.12 78 VAL A CA 1
ATOM 579 C C . VAL A 1 78 ? -5.197 9.076 -33.523 1.00 65.12 78 VAL A C 1
ATOM 581 O O . VAL A 1 78 ? -5.355 8.162 -32.704 1.00 65.12 78 VAL A O 1
ATOM 584 N N . ASP A 1 79 ? -4.951 8.877 -34.817 1.00 85.88 79 ASP A N 1
ATOM 585 C CA . ASP A 1 79 ? -4.745 7.548 -35.374 1.00 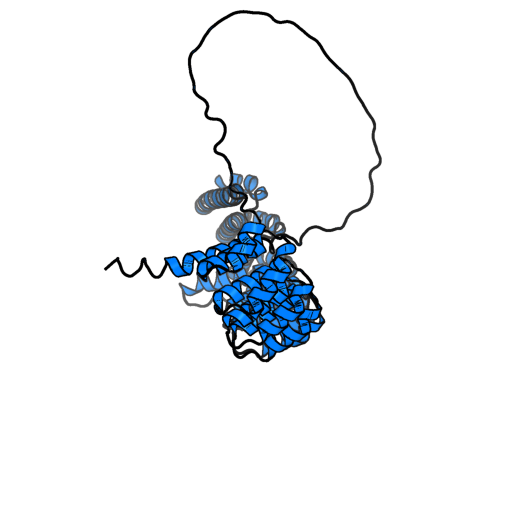85.88 79 ASP A CA 1
ATOM 586 C C . ASP A 1 79 ? -3.477 6.960 -34.748 1.00 85.88 79 ASP A C 1
ATOM 588 O O . ASP A 1 79 ? -2.506 7.664 -34.453 1.00 85.88 79 ASP A O 1
ATOM 592 N N . ILE A 1 80 ? -3.479 5.652 -34.509 1.00 88.12 80 ILE A N 1
ATOM 593 C CA . ILE A 1 80 ? -2.271 4.995 -34.032 1.00 88.12 80 ILE A CA 1
ATOM 594 C C . ILE A 1 80 ? -1.133 5.115 -35.043 1.00 88.12 80 ILE A C 1
ATOM 596 O O . ILE A 1 80 ? 0.020 5.203 -34.635 1.00 88.12 80 ILE A O 1
ATOM 600 N N . SER A 1 81 ? -1.457 5.152 -36.334 1.00 91.00 81 SER A N 1
ATOM 601 C CA . SER A 1 81 ? -0.483 5.315 -37.412 1.00 91.00 81 SER A CA 1
ATOM 602 C C . SER A 1 81 ? 0.282 6.632 -37.259 1.00 91.00 81 SER A C 1
ATOM 604 O O . SER A 1 81 ? 1.511 6.617 -37.278 1.00 91.00 81 SER A O 1
ATOM 606 N N . ASP A 1 82 ? -0.427 7.727 -36.963 1.00 92.44 82 ASP A N 1
ATOM 607 C CA . ASP A 1 82 ? 0.175 9.040 -36.702 1.00 92.44 82 ASP A CA 1
ATOM 608 C C . ASP A 1 82 ? 1.094 8.985 -35.473 1.00 92.44 82 ASP A C 1
ATOM 610 O O . ASP A 1 82 ? 2.222 9.471 -35.489 1.00 92.44 82 ASP A O 1
ATOM 614 N N . LEU A 1 83 ? 0.645 8.342 -34.387 1.00 93.19 83 LEU A N 1
ATOM 615 C CA . LEU A 1 83 ? 1.459 8.202 -33.175 1.00 93.19 83 LEU A CA 1
ATOM 616 C C . LEU A 1 83 ? 2.719 7.356 -33.397 1.00 93.19 83 LEU A C 1
ATOM 618 O O . LEU A 1 83 ? 3.733 7.600 -32.745 1.00 93.19 83 LEU A O 1
ATOM 622 N N . LEU A 1 84 ? 2.662 6.354 -34.275 1.00 95.12 84 LEU A N 1
ATOM 623 C CA . LEU A 1 84 ? 3.820 5.539 -34.635 1.00 95.12 84 LEU A CA 1
ATOM 624 C C . LEU A 1 84 ? 4.839 6.335 -35.452 1.00 95.12 84 LEU A C 1
ATOM 626 O O . LEU A 1 84 ? 6.036 6.173 -35.229 1.00 95.12 84 LEU A O 1
ATOM 630 N N . GLU A 1 85 ? 4.384 7.206 -36.353 1.00 95.31 85 GLU A N 1
ATOM 631 C CA . GLU A 1 85 ? 5.262 8.103 -37.111 1.00 95.31 85 GLU A CA 1
ATOM 632 C C . GLU A 1 85 ? 5.980 9.092 -36.181 1.00 95.31 85 GLU A C 1
ATOM 634 O O . GLU A 1 85 ? 7.199 9.252 -36.258 1.00 95.31 85 GLU A O 1
ATOM 639 N N . LEU A 1 86 ? 5.258 9.649 -35.202 1.00 96.75 86 LEU A N 1
ATOM 640 C CA . LEU A 1 86 ? 5.809 10.577 -34.208 1.00 96.75 86 LEU A CA 1
ATOM 641 C C . LEU A 1 86 ? 6.870 9.957 -33.278 1.00 96.75 86 LEU A C 1
ATOM 643 O O . LEU A 1 86 ? 7.563 10.694 -32.580 1.00 96.75 86 LEU A O 1
ATOM 647 N N . LEU A 1 87 ? 7.052 8.629 -33.266 1.00 96.38 87 LEU A N 1
ATOM 648 C CA . LEU A 1 87 ? 8.197 7.997 -32.591 1.00 96.38 87 LEU A CA 1
ATOM 649 C C . LEU A 1 87 ? 9.537 8.277 -33.281 1.00 96.38 87 LEU A C 1
ATOM 651 O O . LEU A 1 87 ? 10.571 7.953 -32.704 1.00 96.38 87 LEU A O 1
ATOM 655 N N . SER A 1 88 ? 9.532 8.843 -34.488 1.00 95.88 88 SER A N 1
ATOM 656 C CA . SER A 1 88 ? 10.741 9.200 -35.243 1.00 95.88 88 SER A CA 1
ATOM 657 C C . SER A 1 88 ? 10.924 10.714 -35.395 1.00 95.88 88 SER A C 1
ATOM 659 O O . SER A 1 88 ? 11.773 11.139 -36.169 1.00 95.88 88 SER A O 1
ATOM 661 N N . ASP A 1 89 ? 10.137 11.523 -34.678 1.00 97.94 89 ASP A N 1
ATOM 662 C CA . ASP A 1 89 ? 10.219 12.986 -34.731 1.00 97.94 89 ASP A CA 1
ATOM 663 C C . ASP A 1 89 ? 11.585 13.498 -34.241 1.00 97.94 89 ASP A C 1
ATOM 665 O O . ASP A 1 89 ? 12.167 12.941 -33.307 1.00 97.94 89 ASP A O 1
ATOM 669 N N . ASP A 1 90 ? 12.096 14.582 -34.824 1.00 96.50 90 ASP A N 1
ATOM 670 C CA . ASP A 1 90 ? 13.385 15.163 -34.428 1.00 96.50 90 ASP A CA 1
ATOM 671 C C . ASP A 1 90 ? 13.378 15.653 -32.967 1.00 96.50 90 ASP A C 1
ATOM 673 O O . ASP A 1 90 ? 14.398 15.589 -32.269 1.00 96.50 90 ASP A O 1
ATOM 677 N N . ASN A 1 91 ? 12.221 16.097 -32.464 1.00 96.94 91 ASN A N 1
ATOM 678 C CA . ASN A 1 91 ? 12.044 16.584 -31.102 1.00 96.94 91 ASN A CA 1
ATOM 679 C C . ASN A 1 91 ? 11.773 15.432 -30.119 1.00 96.94 91 ASN A C 1
ATOM 681 O O . ASN A 1 91 ? 10.784 14.702 -30.216 1.00 96.94 91 ASN A O 1
ATOM 685 N N . ASP A 1 92 ? 12.622 15.301 -29.102 1.00 97.19 92 ASP A N 1
ATOM 686 C CA . ASP A 1 92 ? 12.511 14.235 -28.111 1.00 97.19 92 ASP A CA 1
ATOM 687 C C . ASP A 1 92 ? 11.278 14.369 -27.201 1.00 97.19 92 ASP A C 1
ATOM 689 O O . ASP A 1 92 ? 10.719 13.357 -26.778 1.00 97.19 92 ASP A O 1
ATOM 693 N N . GLU A 1 93 ? 10.772 15.581 -26.961 1.00 97.25 93 GLU A N 1
ATOM 694 C CA . GLU A 1 93 ? 9.506 15.784 -26.245 1.00 97.25 93 GLU A CA 1
ATOM 695 C C . GLU A 1 93 ? 8.311 15.220 -27.033 1.00 97.25 93 GLU A C 1
ATOM 697 O O . GLU A 1 93 ? 7.389 14.644 -26.442 1.00 97.25 93 GLU A O 1
ATOM 702 N N . VAL A 1 94 ? 8.339 15.334 -28.367 1.00 97.31 94 VAL A N 1
ATOM 703 C CA . VAL A 1 94 ? 7.301 14.783 -29.252 1.00 97.31 94 VAL A CA 1
ATOM 704 C C . VAL A 1 94 ? 7.367 13.261 -29.240 1.00 97.31 94 VAL A C 1
ATOM 706 O O . VAL A 1 94 ? 6.350 12.618 -28.964 1.00 97.31 94 VAL A O 1
ATOM 709 N N . ARG A 1 95 ? 8.563 12.682 -29.415 1.00 98.06 95 ARG A N 1
ATOM 710 C CA . ARG A 1 95 ? 8.763 11.224 -29.345 1.00 98.06 95 ARG A CA 1
ATOM 711 C C . ARG A 1 95 ? 8.347 10.643 -27.994 1.00 98.06 95 ARG A C 1
ATOM 713 O O . ARG A 1 95 ? 7.690 9.603 -27.935 1.00 98.06 95 ARG A O 1
ATOM 720 N N . LEU A 1 96 ? 8.667 11.330 -26.895 1.00 97.44 96 LEU A N 1
ATOM 721 C CA . LEU A 1 96 ? 8.228 10.948 -25.551 1.00 97.44 96 LEU A CA 1
ATOM 722 C C . LEU A 1 96 ? 6.699 10.955 -25.441 1.00 97.44 96 LEU A C 1
ATOM 724 O O . LEU A 1 96 ? 6.112 9.984 -24.955 1.00 97.44 96 LEU A O 1
ATOM 728 N N . SER A 1 97 ? 6.043 12.032 -25.891 1.00 96.06 97 SER A N 1
ATOM 729 C CA . SER A 1 97 ? 4.580 12.122 -25.856 1.00 96.06 97 SER A CA 1
ATOM 730 C C . SER A 1 97 ? 3.934 11.026 -26.703 1.00 96.06 97 SER A C 1
ATOM 732 O O . SER A 1 97 ? 2.966 10.404 -26.258 1.00 96.06 97 SER A O 1
ATOM 734 N N . ALA A 1 98 ? 4.496 10.738 -27.880 1.00 96.75 98 ALA A N 1
ATOM 735 C CA . ALA A 1 98 ? 4.064 9.649 -28.744 1.00 96.75 98 ALA A CA 1
ATOM 736 C C . ALA A 1 98 ? 4.164 8.298 -28.023 1.00 96.75 98 ALA A C 1
ATOM 738 O O . ALA A 1 98 ? 3.161 7.591 -27.908 1.00 96.75 98 ALA A O 1
ATOM 739 N N . ALA A 1 99 ? 5.317 7.983 -27.424 1.00 97.25 99 ALA A N 1
ATOM 740 C CA . ALA A 1 99 ? 5.515 6.741 -26.680 1.00 97.25 99 ALA A CA 1
ATOM 741 C C . ALA A 1 99 ? 4.504 6.571 -25.532 1.00 97.25 99 ALA A C 1
ATOM 743 O O . ALA A 1 99 ? 3.879 5.518 -25.391 1.00 97.25 99 ALA A O 1
ATOM 744 N N . GLN A 1 100 ? 4.280 7.625 -24.741 1.00 94.56 100 GLN A N 1
ATOM 745 C CA . GLN A 1 100 ? 3.310 7.609 -23.641 1.00 94.56 100 GLN A CA 1
ATOM 746 C C . GLN A 1 100 ? 1.874 7.400 -24.136 1.00 94.56 100 GLN A C 1
ATOM 748 O O . GLN A 1 100 ? 1.133 6.592 -23.571 1.00 94.56 100 GLN A O 1
ATOM 753 N N . ARG A 1 101 ? 1.478 8.106 -25.202 1.00 95.31 101 ARG A N 1
ATOM 754 C CA . ARG A 1 101 ? 0.142 7.990 -25.801 1.00 95.31 101 ARG A CA 1
ATOM 755 C C . ARG A 1 101 ? -0.096 6.600 -26.378 1.00 95.31 101 ARG A C 1
ATOM 757 O O . ARG A 1 101 ? -1.175 6.056 -26.169 1.00 95.31 101 ARG A O 1
ATOM 764 N N . LEU A 1 102 ? 0.905 6.002 -27.023 1.00 94.81 102 LEU A N 1
ATOM 765 C CA . LEU A 1 102 ? 0.834 4.631 -27.535 1.00 94.81 102 LEU A CA 1
ATOM 766 C C . LEU A 1 102 ? 0.621 3.606 -26.413 1.00 94.81 102 LEU A C 1
ATOM 768 O O . LEU A 1 102 ? -0.216 2.715 -26.547 1.00 94.81 102 LEU A O 1
ATOM 772 N N . GLY A 1 103 ? 1.321 3.761 -25.285 1.00 93.56 103 GLY A N 1
ATOM 773 C CA . GLY A 1 103 ? 1.115 2.916 -24.106 1.00 93.56 103 GLY A CA 1
ATOM 774 C C . GLY A 1 103 ? -0.302 3.022 -23.538 1.00 93.56 103 GLY A C 1
ATOM 775 O O . GLY A 1 103 ? -0.935 2.006 -23.259 1.00 93.56 103 GLY A O 1
ATOM 776 N N . LEU A 1 104 ? -0.822 4.248 -23.410 1.00 93.06 104 LEU A N 1
ATOM 777 C CA . LEU A 1 104 ? -2.183 4.504 -22.919 1.00 93.06 104 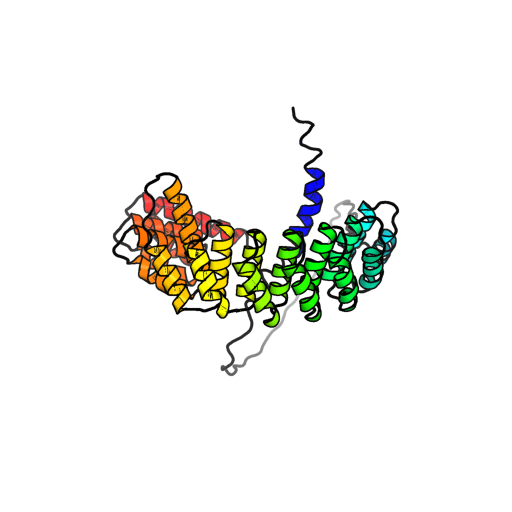LEU A CA 1
ATOM 778 C C . LEU A 1 104 ? -3.271 4.043 -23.896 1.00 93.06 104 LEU A C 1
ATOM 780 O O . LEU A 1 104 ? -4.345 3.638 -23.458 1.00 93.06 104 LEU A O 1
ATOM 784 N N . ALA A 1 105 ? -2.999 4.087 -25.202 1.00 91.62 105 ALA A N 1
ATOM 785 C CA . ALA A 1 105 ? -3.917 3.606 -26.228 1.00 91.62 105 ALA A CA 1
ATOM 786 C C . ALA A 1 105 ? -4.122 2.082 -26.167 1.00 91.62 105 ALA A C 1
ATOM 788 O O . ALA A 1 105 ? -5.126 1.583 -26.671 1.00 91.62 105 ALA A O 1
ATOM 789 N N . GLY A 1 106 ? -3.196 1.333 -25.553 1.00 88.62 106 GLY A N 1
ATOM 790 C CA . GLY A 1 106 ? -3.369 -0.101 -25.310 1.00 88.62 106 GLY A CA 1
ATOM 791 C C . GLY A 1 106 ? -3.249 -0.981 -26.560 1.00 88.62 106 GLY A C 1
ATOM 792 O O . GLY A 1 106 ? -3.600 -2.158 -26.515 1.00 88.62 106 GLY A O 1
ATOM 793 N N . ASN A 1 107 ? -2.786 -0.438 -27.687 1.00 86.81 107 ASN A N 1
ATOM 794 C CA . ASN A 1 107 ? -2.739 -1.169 -28.949 1.00 86.81 107 ASN A CA 1
ATOM 795 C C . ASN A 1 107 ? -1.388 -1.882 -29.135 1.00 86.81 107 ASN A C 1
ATOM 797 O O . ASN A 1 107 ? -0.310 -1.287 -29.097 1.00 86.81 107 ASN A O 1
ATOM 801 N N . THR A 1 108 ? -1.469 -3.185 -29.392 1.00 89.38 108 THR A N 1
ATOM 802 C CA . THR A 1 108 ? -0.326 -4.095 -29.513 1.00 89.38 108 THR A CA 1
ATOM 803 C C . THR A 1 108 ? 0.562 -3.842 -30.734 1.00 89.38 108 THR A C 1
ATOM 805 O O . THR A 1 108 ? 1.723 -4.253 -30.723 1.00 89.38 108 THR A O 1
ATOM 808 N N . GLN A 1 109 ? 0.084 -3.119 -31.755 1.00 92.88 109 GLN A N 1
ATOM 809 C CA . GLN A 1 109 ? 0.904 -2.708 -32.903 1.00 92.88 109 GLN A CA 1
ATOM 810 C C . GLN A 1 109 ? 2.092 -1.832 -32.480 1.00 92.88 109 GLN A C 1
ATOM 812 O O . GLN A 1 109 ? 3.148 -1.886 -33.106 1.00 92.88 109 GLN A O 1
ATOM 817 N N . ALA A 1 110 ? 1.956 -1.099 -31.371 1.00 95.94 110 ALA A N 1
ATOM 818 C CA . ALA A 1 110 ? 3.010 -0.253 -30.830 1.00 95.94 110 ALA A CA 1
ATOM 819 C C . ALA A 1 110 ? 4.150 -1.025 -30.155 1.00 95.94 110 ALA A C 1
ATOM 821 O O . ALA A 1 110 ? 5.210 -0.453 -29.926 1.00 95.94 110 ALA A O 1
ATOM 822 N N . VAL A 1 111 ? 3.979 -2.318 -29.855 1.00 97.44 111 VAL A N 1
ATOM 823 C CA . VAL A 1 111 ? 4.961 -3.085 -29.071 1.00 97.44 111 VAL A CA 1
ATOM 824 C C . VAL A 1 111 ? 6.334 -3.096 -29.743 1.00 97.44 111 VAL A C 1
ATOM 826 O O . VAL A 1 111 ? 7.317 -2.732 -29.109 1.00 97.44 111 VAL A O 1
ATOM 829 N N . LYS A 1 112 ? 6.424 -3.477 -31.023 1.00 97.81 112 LYS A N 1
ATOM 830 C CA . LYS A 1 112 ? 7.721 -3.553 -31.721 1.00 97.81 112 LYS A CA 1
ATOM 831 C C . LYS A 1 112 ? 8.379 -2.173 -31.900 1.00 97.81 112 LYS A C 1
ATOM 833 O O . LYS A 1 112 ? 9.556 -2.071 -31.557 1.00 97.81 112 LYS A O 1
ATOM 838 N N . PRO A 1 113 ? 7.666 -1.124 -32.358 1.00 98.06 113 PRO A N 1
ATOM 839 C CA . PRO A 1 113 ? 8.213 0.233 -32.404 1.00 98.06 113 PRO A CA 1
ATOM 840 C C . PRO A 1 113 ? 8.721 0.714 -31.042 1.00 98.06 113 PRO A C 1
ATOM 842 O O . PRO A 1 113 ? 9.859 1.150 -30.932 1.00 98.06 113 PRO A O 1
ATOM 845 N N . LEU A 1 114 ? 7.946 0.525 -29.969 1.00 98.31 114 LEU A N 1
ATOM 846 C CA . LEU A 1 114 ? 8.362 0.924 -28.622 1.00 98.31 114 LEU A CA 1
ATOM 847 C C . LEU A 1 114 ? 9.564 0.118 -28.108 1.00 98.31 114 LEU A C 1
ATOM 849 O O . LEU A 1 114 ? 10.400 0.670 -27.398 1.00 98.31 114 LEU A O 1
ATOM 853 N N . MET A 1 115 ? 9.696 -1.164 -28.468 1.00 98.44 115 MET A N 1
ATOM 854 C CA . MET A 1 115 ? 10.908 -1.944 -28.170 1.00 98.44 115 MET A CA 1
ATOM 855 C C . MET A 1 115 ? 12.140 -1.351 -28.863 1.00 98.44 115 MET A C 1
ATOM 857 O O . MET A 1 115 ? 13.206 -1.288 -28.254 1.00 98.44 115 MET A O 1
ATOM 861 N N . GLN A 1 116 ? 12.000 -0.898 -30.113 1.00 98.00 116 GLN A N 1
ATOM 862 C CA . GLN A 1 116 ? 13.079 -0.230 -30.844 1.00 98.00 116 GLN A CA 1
ATOM 863 C C . GLN A 1 116 ? 13.418 1.126 -30.218 1.00 98.00 116 GLN A C 1
ATOM 865 O O . GLN A 1 116 ? 14.594 1.407 -30.000 1.00 98.00 116 GLN A O 1
ATOM 870 N N . THR A 1 117 ? 12.410 1.923 -29.854 1.00 98.25 117 THR A N 1
ATOM 871 C CA . THR A 1 117 ? 12.590 3.195 -29.141 1.00 98.25 117 THR A CA 1
ATOM 872 C C . THR A 1 117 ? 13.303 2.991 -27.802 1.00 98.25 117 THR A C 1
ATOM 874 O O . THR A 1 117 ? 14.262 3.694 -27.499 1.00 98.25 117 THR A O 1
ATOM 877 N N . LEU A 1 118 ? 12.904 1.988 -27.012 1.00 98.50 118 LEU A N 1
ATOM 878 C CA . LEU A 1 118 ? 13.562 1.650 -25.745 1.00 98.50 118 LEU A CA 1
ATOM 879 C C . LEU A 1 118 ? 15.045 1.296 -25.935 1.00 98.50 118 LEU A C 1
ATOM 881 O O . LEU A 1 118 ? 15.881 1.670 -25.109 1.00 98.50 118 LEU A O 1
ATOM 885 N N . ALA A 1 119 ? 15.366 0.556 -26.995 1.00 97.25 119 ALA A N 1
ATOM 886 C CA . ALA A 1 119 ? 16.723 0.099 -27.260 1.00 97.25 119 ALA A CA 1
ATOM 887 C C . ALA A 1 119 ? 17.633 1.211 -27.801 1.00 97.25 119 ALA A C 1
ATOM 889 O O . ALA A 1 119 ? 18.792 1.280 -27.401 1.00 97.25 119 ALA A O 1
ATOM 890 N N . ASN A 1 120 ? 17.115 2.066 -28.689 1.00 96.81 120 ASN A N 1
ATOM 891 C CA . ASN A 1 120 ? 17.959 2.846 -29.598 1.00 96.81 120 ASN A CA 1
ATOM 892 C C . ASN A 1 120 ? 17.780 4.368 -29.515 1.00 96.81 120 ASN A C 1
ATOM 894 O O . ASN A 1 120 ? 18.583 5.080 -30.115 1.00 96.81 120 ASN A O 1
ATOM 898 N N . ASP A 1 121 ? 16.752 4.892 -28.836 1.00 98.19 121 ASP A N 1
ATOM 899 C CA . ASP A 1 121 ? 16.554 6.347 -28.793 1.00 98.19 121 ASP A CA 1
ATOM 900 C C . ASP A 1 121 ? 17.701 7.043 -28.046 1.00 98.19 121 ASP A C 1
ATOM 902 O O . ASP A 1 121 ? 18.130 6.597 -26.982 1.00 98.19 121 ASP A O 1
ATOM 906 N N . ALA A 1 122 ? 18.195 8.158 -28.585 1.00 96.62 122 ALA A N 1
ATOM 907 C CA . ALA A 1 122 ? 19.282 8.914 -27.968 1.00 96.62 122 ALA A CA 1
ATOM 908 C C . ALA A 1 122 ? 18.866 9.581 -26.643 1.00 96.62 122 ALA A C 1
ATOM 910 O O . ALA A 1 122 ? 19.703 9.800 -25.765 1.00 96.62 122 ALA A O 1
ATOM 911 N 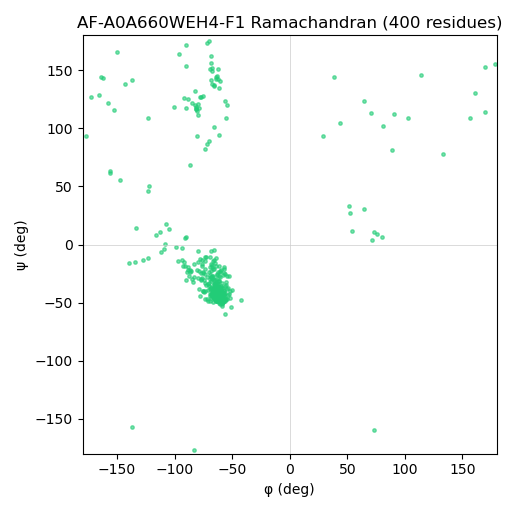N . SER A 1 123 ? 17.580 9.908 -26.482 1.00 97.62 123 SER A N 1
ATOM 912 C CA . SER A 1 123 ? 17.049 10.551 -25.284 1.00 97.62 123 SER A CA 1
ATOM 913 C C . SER A 1 123 ? 16.601 9.508 -24.264 1.00 97.62 123 SER A C 1
ATOM 915 O O . SER A 1 123 ? 15.651 8.750 -24.469 1.00 97.62 123 SER A O 1
ATOM 917 N N . VAL A 1 124 ? 17.246 9.515 -23.096 1.00 97.25 124 VAL A N 1
ATOM 918 C CA . VAL A 1 124 ? 16.873 8.669 -21.950 1.00 97.25 124 VAL A CA 1
ATOM 919 C C . VAL A 1 124 ? 15.414 8.891 -21.541 1.00 97.25 124 VAL A C 1
ATOM 921 O O . VAL A 1 124 ? 14.730 7.935 -21.178 1.00 97.25 124 VAL A O 1
ATOM 924 N N . SER A 1 125 ? 14.909 10.123 -21.647 1.00 97.06 125 SER A N 1
ATOM 925 C CA . SER A 1 125 ? 13.510 10.450 -21.353 1.00 97.06 125 SER A CA 1
ATOM 926 C C . SER A 1 125 ? 12.549 9.714 -22.286 1.00 97.06 125 SER A C 1
ATOM 928 O O . SER A 1 125 ? 11.539 9.178 -21.831 1.00 97.06 125 SER A O 1
ATOM 930 N N . VAL A 1 126 ? 12.877 9.619 -23.577 1.00 98.31 126 VAL A N 1
ATOM 931 C CA . VAL A 1 126 ? 12.066 8.882 -24.557 1.00 98.31 126 VAL A CA 1
ATOM 932 C C . VAL A 1 126 ? 12.130 7.379 -24.286 1.00 98.31 126 VAL A C 1
ATOM 934 O O . VAL A 1 126 ? 11.088 6.721 -24.234 1.00 98.31 126 VAL A O 1
ATOM 937 N N . ARG A 1 127 ? 13.325 6.838 -24.003 1.00 98.50 127 ARG A N 1
ATOM 938 C CA . ARG A 1 127 ? 13.501 5.429 -23.595 1.00 98.50 127 ARG A CA 1
ATOM 939 C C . ARG A 1 127 ? 12.696 5.097 -22.335 1.00 98.50 127 ARG A C 1
ATOM 941 O O . ARG A 1 127 ? 12.053 4.052 -22.273 1.00 98.50 127 ARG A O 1
ATOM 948 N N . TYR A 1 128 ? 12.678 6.001 -21.354 1.00 97.94 128 TYR A N 1
ATOM 949 C CA . TYR A 1 128 ? 11.841 5.901 -20.155 1.00 97.94 128 TYR A CA 1
ATOM 950 C C . TYR A 1 128 ? 10.356 5.799 -20.529 1.00 97.94 128 TYR A C 1
ATOM 952 O O . TYR A 1 128 ? 9.663 4.890 -20.066 1.00 97.94 128 TYR A O 1
ATOM 960 N N . GLY A 1 129 ? 9.871 6.691 -21.401 1.00 97.56 129 GLY A N 1
ATOM 961 C CA . GLY A 1 129 ? 8.491 6.669 -21.892 1.00 97.56 129 GLY A CA 1
ATOM 962 C C . GLY A 1 129 ? 8.138 5.352 -22.581 1.00 97.56 129 GLY A C 1
ATOM 963 O O . GLY A 1 129 ? 7.091 4.769 -22.296 1.00 97.56 129 GLY A O 1
ATOM 964 N N . ALA A 1 130 ? 9.044 4.839 -23.416 1.00 98.44 130 ALA A N 1
ATOM 965 C CA . ALA A 1 130 ? 8.888 3.555 -24.088 1.00 98.44 130 ALA A CA 1
ATOM 966 C C . ALA A 1 130 ? 8.846 2.373 -23.104 1.00 98.44 130 ALA A C 1
ATOM 968 O O . ALA A 1 130 ? 7.982 1.508 -23.236 1.00 98.44 130 ALA A O 1
ATOM 969 N N . ALA A 1 131 ? 9.705 2.350 -22.076 1.00 98.56 131 ALA A N 1
ATOM 970 C CA . ALA A 1 131 ? 9.677 1.317 -21.037 1.00 98.56 131 ALA A CA 1
ATOM 971 C C . ALA A 1 131 ? 8.328 1.284 -20.299 1.00 98.56 131 ALA A C 1
ATOM 973 O O . ALA A 1 131 ? 7.724 0.218 -20.153 1.00 98.56 131 ALA A O 1
ATOM 974 N N . VAL A 1 132 ? 7.826 2.450 -19.875 1.00 98.00 132 VAL A N 1
ATOM 975 C CA . VAL A 1 132 ? 6.519 2.567 -19.206 1.00 98.00 132 VAL A CA 1
ATOM 976 C C . VAL A 1 132 ? 5.395 2.087 -20.125 1.00 98.00 132 VAL A C 1
ATOM 978 O O . VAL A 1 132 ? 4.560 1.284 -19.705 1.00 98.00 132 VAL A O 1
ATOM 981 N N . ALA A 1 133 ? 5.395 2.529 -21.385 1.00 97.81 133 ALA A N 1
ATOM 982 C CA . ALA A 1 133 ? 4.399 2.134 -22.373 1.00 97.81 133 ALA A CA 1
ATOM 983 C C . ALA A 1 133 ? 4.383 0.615 -22.600 1.00 97.81 133 ALA A C 1
ATOM 985 O O . ALA A 1 133 ? 3.322 -0.003 -22.558 1.00 97.81 133 ALA A O 1
ATOM 986 N N . LEU A 1 134 ? 5.553 -0.011 -22.750 1.00 98.38 134 LEU A N 1
ATOM 987 C CA . LEU A 1 134 ? 5.680 -1.462 -22.901 1.00 98.38 134 LEU A CA 1
ATOM 988 C C . LEU A 1 134 ? 5.128 -2.233 -21.693 1.00 98.38 134 LEU A C 1
ATOM 990 O O . LEU A 1 134 ? 4.449 -3.246 -21.873 1.00 98.38 134 LEU A O 1
ATOM 994 N N . GLY A 1 135 ? 5.360 -1.736 -20.474 1.00 97.38 135 GLY A N 1
ATOM 995 C CA . GLY A 1 135 ? 4.766 -2.301 -19.261 1.00 97.38 135 GLY A CA 1
ATOM 996 C C . GLY A 1 135 ? 3.235 -2.243 -19.265 1.00 97.38 135 GLY A C 1
ATOM 997 O O . GLY A 1 135 ? 2.586 -3.219 -18.892 1.00 97.38 135 GLY A O 1
ATOM 998 N N . LEU A 1 136 ? 2.648 -1.131 -19.724 1.00 96.69 136 LEU A N 1
ATOM 999 C CA . LEU A 1 136 ? 1.191 -0.955 -19.828 1.00 96.69 136 LEU A CA 1
ATOM 1000 C C . LEU A 1 136 ? 0.555 -1.842 -20.903 1.00 96.69 136 LEU A C 1
ATOM 1002 O O . LEU A 1 136 ? -0.545 -2.351 -20.693 1.00 96.69 136 LEU A O 1
ATOM 1006 N N . LEU A 1 137 ? 1.250 -2.058 -22.024 1.00 96.25 137 LEU A N 1
ATOM 1007 C CA . LEU A 1 137 ? 0.784 -2.929 -23.107 1.00 96.25 137 LEU A CA 1
ATOM 1008 C C . LEU A 1 137 ? 0.781 -4.413 -22.720 1.00 96.25 137 LEU A C 1
ATOM 1010 O O . LEU A 1 137 ? 0.102 -5.207 -23.368 1.00 96.25 137 LEU A O 1
ATOM 1014 N N . LYS A 1 138 ? 1.538 -4.792 -21.681 1.00 96.06 138 LYS A N 1
ATOM 1015 C CA . LYS A 1 138 ? 1.608 -6.153 -21.122 1.00 96.06 138 LYS A CA 1
ATOM 1016 C C . LYS A 1 138 ? 1.896 -7.254 -22.151 1.00 96.06 138 LYS A C 1
ATOM 1018 O O . LYS A 1 138 ? 1.507 -8.406 -21.971 1.00 96.06 138 LYS A O 1
ATOM 1023 N N . SER A 1 139 ? 2.582 -6.914 -23.240 1.00 96.94 139 SER A N 1
ATOM 1024 C CA . SER A 1 139 ? 2.984 -7.899 -24.240 1.00 96.94 139 SER A CA 1
ATOM 1025 C C . SER A 1 139 ? 4.192 -8.691 -23.735 1.00 96.94 139 SER A C 1
ATOM 1027 O O . SER A 1 139 ? 5.210 -8.067 -23.427 1.00 96.94 139 SER A O 1
ATOM 1029 N N . PRO A 1 140 ? 4.157 -10.038 -23.718 1.00 96.12 140 PRO A N 1
ATOM 1030 C CA . PRO A 1 140 ? 5.302 -10.859 -23.309 1.00 96.12 140 PRO A CA 1
ATOM 1031 C C . PRO A 1 140 ? 6.583 -10.577 -24.110 1.00 96.12 140 PRO A C 1
ATOM 1033 O O . PRO A 1 140 ? 7.686 -10.745 -23.601 1.00 96.12 140 PRO A O 1
ATOM 1036 N N . LEU A 1 141 ? 6.451 -10.074 -25.345 1.00 97.19 141 LEU A N 1
ATOM 1037 C CA . LEU A 1 141 ? 7.586 -9.670 -26.186 1.00 97.19 141 LEU A CA 1
ATOM 1038 C C . LEU A 1 141 ? 8.433 -8.550 -25.561 1.00 97.19 141 LEU A C 1
ATOM 1040 O O . LEU A 1 141 ? 9.602 -8.401 -25.907 1.00 97.19 141 LEU A O 1
ATOM 1044 N N . ALA A 1 142 ? 7.856 -7.769 -24.645 1.00 97.81 142 ALA A N 1
ATOM 1045 C CA . ALA A 1 142 ? 8.548 -6.693 -23.952 1.00 97.81 142 ALA A CA 1
ATOM 1046 C C . ALA A 1 142 ? 9.471 -7.180 -22.823 1.00 97.81 142 ALA A C 1
ATOM 1048 O O . ALA A 1 142 ? 10.275 -6.385 -22.338 1.00 97.81 142 ALA A O 1
ATOM 1049 N N . LEU A 1 143 ? 9.380 -8.449 -22.400 1.00 98.38 143 LEU A N 1
ATOM 1050 C CA . LEU A 1 143 ? 10.140 -8.964 -21.259 1.00 98.38 143 LEU A CA 1
ATOM 1051 C C . LEU A 1 143 ? 11.649 -8.757 -21.436 1.00 98.38 143 LEU A C 1
ATOM 1053 O O . LEU A 1 143 ? 12.266 -8.066 -20.631 1.00 98.38 143 LEU A O 1
ATOM 1057 N N . GLU A 1 144 ? 12.240 -9.322 -22.490 1.00 98.38 144 GLU A N 1
ATOM 1058 C CA . GLU A 1 144 ? 13.690 -9.256 -22.714 1.00 98.38 144 GLU A CA 1
ATOM 1059 C C . GLU A 1 144 ? 14.209 -7.815 -22.903 1.00 98.38 144 GLU A C 1
ATOM 1061 O O . GLU A 1 144 ? 15.172 -7.447 -22.226 1.00 98.38 144 GLU A O 1
ATOM 1066 N N . PRO A 1 145 ? 13.565 -6.940 -23.708 1.00 98.38 145 PRO A N 1
ATOM 1067 C CA . PRO A 1 145 ? 13.933 -5.523 -23.778 1.00 98.38 145 PRO A CA 1
ATOM 1068 C C . PRO A 1 145 ? 13.909 -4.805 -22.423 1.00 98.38 145 PRO A C 1
ATOM 1070 O O . PRO A 1 145 ? 14.820 -4.042 -22.106 1.00 98.38 145 PRO A O 1
ATOM 1073 N N . LEU A 1 146 ? 12.900 -5.066 -21.588 1.00 98.62 146 LEU A N 1
ATOM 1074 C CA . LEU A 1 146 ? 12.814 -4.473 -20.253 1.00 98.62 146 LEU A CA 1
ATOM 1075 C C . LEU A 1 146 ? 13.870 -5.059 -19.294 1.00 98.62 146 LEU A C 1
ATOM 1077 O O . LEU A 1 146 ? 14.420 -4.339 -18.459 1.00 98.62 146 LEU A O 1
ATOM 1081 N N . VAL A 1 147 ? 14.210 -6.345 -19.430 1.00 98.62 147 VAL A N 1
ATOM 1082 C CA . VAL A 1 147 ? 15.309 -6.997 -18.691 1.00 98.62 147 VAL A CA 1
ATOM 1083 C C . VAL A 1 147 ? 16.685 -6.478 -19.122 1.00 98.62 147 VAL A C 1
ATOM 1085 O O . VAL A 1 147 ? 17.617 -6.479 -18.312 1.00 98.62 147 VAL A O 1
ATOM 1088 N N . ALA A 1 148 ? 16.840 -6.019 -20.362 1.00 98.25 148 ALA A N 1
ATOM 1089 C CA . ALA A 1 148 ? 18.026 -5.281 -20.782 1.00 98.25 148 ALA A CA 1
ATOM 1090 C C . ALA A 1 148 ? 18.041 -3.879 -20.148 1.00 98.25 148 ALA A C 1
ATOM 1092 O O . ALA A 1 148 ? 19.012 -3.518 -19.487 1.00 98.25 148 ALA A O 1
ATOM 1093 N N . ALA A 1 149 ? 16.927 -3.143 -20.234 1.00 98.12 149 ALA A N 1
ATOM 1094 C CA . ALA A 1 149 ? 16.818 -1.772 -19.731 1.00 98.12 149 ALA A CA 1
ATOM 1095 C C . ALA A 1 149 ? 17.046 -1.635 -18.211 1.00 98.12 149 ALA A C 1
ATOM 1097 O O . ALA A 1 149 ? 17.597 -0.635 -17.754 1.00 98.12 149 ALA A O 1
ATOM 1098 N N . ILE A 1 150 ? 16.701 -2.648 -17.403 1.00 97.69 150 ILE A N 1
ATOM 1099 C CA . ILE A 1 150 ? 16.976 -2.640 -15.950 1.00 97.69 150 ILE A CA 1
ATOM 1100 C C . ILE A 1 150 ? 18.477 -2.741 -15.613 1.00 97.69 150 ILE A C 1
ATOM 1102 O O . ILE A 1 150 ? 18.847 -2.656 -14.446 1.00 97.69 150 ILE A O 1
ATOM 1106 N N . LYS A 1 151 ? 19.355 -2.945 -16.602 1.00 96.69 151 LYS A N 1
ATOM 1107 C CA . LYS A 1 151 ? 20.816 -3.030 -16.428 1.00 96.69 151 LYS A CA 1
ATOM 1108 C C . LYS A 1 151 ? 21.562 -1.809 -16.977 1.00 96.69 151 LYS A C 1
ATOM 1110 O O . LYS A 1 151 ? 22.783 -1.782 -16.890 1.00 96.69 151 LYS A O 1
ATOM 1115 N N . GLU A 1 152 ? 20.846 -0.831 -17.521 1.00 96.44 152 GLU A N 1
ATOM 1116 C CA . GLU A 1 152 ? 21.417 0.378 -18.124 1.00 96.44 152 GLU A CA 1
ATOM 1117 C C . GLU A 1 152 ? 22.068 1.310 -17.093 1.00 96.44 152 GLU A C 1
ATOM 1119 O O . GLU A 1 152 ? 21.786 1.247 -15.895 1.00 96.44 152 GLU A O 1
ATOM 1124 N N . ASP A 1 153 ? 22.919 2.226 -17.550 1.00 95.31 153 ASP A N 1
ATOM 1125 C CA . ASP A 1 153 ? 23.658 3.125 -16.655 1.00 95.31 153 ASP A CA 1
ATOM 1126 C C . ASP A 1 153 ? 22.774 4.181 -15.981 1.00 95.31 153 ASP A C 1
ATOM 1128 O O . ASP A 1 153 ? 23.002 4.538 -14.813 1.00 95.31 153 ASP A O 1
ATOM 1132 N N . ASP A 1 154 ? 21.731 4.636 -16.677 1.00 97.88 154 ASP A N 1
ATOM 1133 C CA . ASP A 1 154 ? 20.819 5.660 -16.180 1.00 97.88 154 ASP A CA 1
ATOM 1134 C C . ASP A 1 154 ? 19.852 5.116 -15.115 1.00 97.88 154 ASP A C 1
ATOM 1136 O O . ASP A 1 154 ? 19.165 4.109 -15.297 1.00 97.88 154 ASP A O 1
ATOM 1140 N N . GLU A 1 155 ? 19.790 5.798 -13.971 1.00 98.06 155 GLU A N 1
ATOM 1141 C CA . GLU A 1 155 ? 18.946 5.405 -12.840 1.00 98.06 155 GLU A CA 1
ATOM 1142 C C . GLU A 1 155 ? 17.445 5.483 -13.151 1.00 98.06 155 GLU A C 1
ATOM 1144 O O . GLU A 1 155 ? 16.682 4.606 -12.725 1.00 98.06 155 GLU A O 1
ATOM 1149 N N . SER A 1 156 ? 17.016 6.511 -13.887 1.00 96.75 156 SER A N 1
ATOM 1150 C CA . SER A 1 156 ? 15.605 6.726 -14.213 1.00 96.75 156 SER A CA 1
ATOM 1151 C C . SER A 1 156 ? 15.108 5.622 -15.137 1.00 96.75 156 SER A C 1
ATOM 1153 O O . SER A 1 156 ? 14.034 5.060 -14.905 1.00 96.75 156 SER A O 1
ATOM 1155 N N . LEU A 1 157 ? 15.916 5.246 -16.131 1.00 98.25 157 LEU A N 1
ATOM 1156 C CA . LEU A 1 157 ? 15.604 4.150 -17.041 1.00 98.25 157 LEU A CA 1
ATOM 1157 C C . LEU A 1 157 ? 15.563 2.797 -16.323 1.00 98.25 157 LEU A C 1
ATOM 1159 O O . LEU A 1 157 ? 14.597 2.052 -16.499 1.00 98.25 157 LEU A O 1
ATOM 1163 N N . ARG A 1 158 ? 16.537 2.494 -15.450 1.00 98.56 158 ARG A N 1
ATOM 1164 C CA . ARG A 1 158 ? 16.490 1.261 -14.639 1.00 98.56 158 ARG A CA 1
ATOM 1165 C C . ARG A 1 158 ? 15.251 1.208 -13.748 1.00 98.56 158 ARG A C 1
ATOM 1167 O O . ARG A 1 158 ? 14.631 0.153 -13.610 1.00 98.56 158 ARG A O 1
ATOM 1174 N N . THR A 1 159 ? 14.867 2.341 -13.161 1.00 98.56 159 THR A N 1
ATOM 1175 C CA . THR A 1 159 ? 13.665 2.448 -12.321 1.00 98.56 159 THR A CA 1
ATOM 1176 C C . THR A 1 159 ? 12.401 2.187 -13.141 1.00 98.56 159 THR A C 1
ATOM 1178 O O . THR A 1 159 ? 11.560 1.388 -12.723 1.00 98.56 159 THR A O 1
ATOM 1181 N N . ALA A 1 160 ? 12.284 2.797 -14.326 1.00 98.19 160 ALA A N 1
ATOM 1182 C CA . ALA A 1 160 ? 11.167 2.578 -15.243 1.00 98.19 160 ALA A CA 1
ATOM 1183 C C . ALA A 1 160 ? 11.074 1.123 -15.693 1.00 98.19 160 ALA A C 1
ATOM 1185 O O . ALA A 1 160 ? 9.998 0.535 -15.646 1.00 98.19 160 ALA A O 1
ATOM 1186 N N . ALA A 1 161 ? 12.204 0.519 -16.060 1.00 98.69 161 ALA A N 1
ATOM 1187 C CA . ALA A 1 161 ? 12.271 -0.879 -16.454 1.00 98.69 161 ALA A CA 1
ATOM 1188 C C . ALA A 1 161 ? 11.821 -1.811 -15.318 1.00 98.69 161 ALA A C 1
ATOM 1190 O O . ALA A 1 161 ? 11.004 -2.702 -15.542 1.00 98.69 161 ALA A O 1
ATOM 1191 N N . ALA A 1 162 ? 12.273 -1.573 -14.080 1.00 98.75 162 ALA A N 1
ATOM 1192 C CA . ALA A 1 162 ? 11.829 -2.342 -12.918 1.00 98.75 162 ALA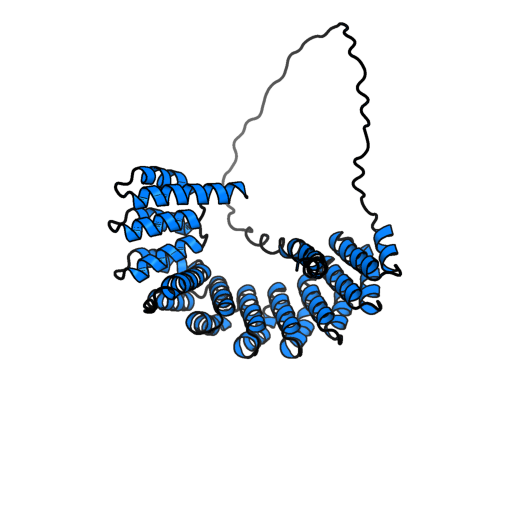 A CA 1
ATOM 1193 C C . ALA A 1 162 ? 10.306 -2.251 -12.708 1.00 98.75 162 ALA A C 1
ATOM 1195 O O . ALA A 1 162 ? 9.654 -3.275 -12.510 1.00 98.75 162 ALA A O 1
ATOM 1196 N N . GLN A 1 163 ? 9.730 -1.047 -12.795 1.00 98.62 163 GLN A N 1
ATOM 1197 C CA . GLN A 1 163 ? 8.281 -0.831 -12.669 1.00 98.62 163 GLN A CA 1
ATOM 1198 C C . GLN A 1 163 ? 7.490 -1.467 -13.821 1.00 98.62 163 GLN A C 1
ATOM 1200 O O . GLN A 1 163 ? 6.448 -2.093 -13.601 1.00 98.62 163 GLN A O 1
ATOM 1205 N N . ALA A 1 164 ? 7.988 -1.326 -15.049 1.00 98.50 164 ALA A N 1
ATOM 1206 C CA . ALA A 1 164 ? 7.383 -1.887 -16.247 1.00 98.50 164 ALA A CA 1
ATOM 1207 C C . ALA A 1 164 ? 7.364 -3.417 -16.197 1.00 98.50 164 ALA A C 1
ATOM 1209 O O . ALA A 1 164 ? 6.341 -4.010 -16.515 1.00 98.50 164 ALA A O 1
ATOM 1210 N N . LEU A 1 165 ? 8.430 -4.054 -15.702 1.00 98.69 165 LEU A N 1
ATOM 1211 C CA . LEU A 1 165 ? 8.488 -5.501 -15.475 1.00 98.69 165 LEU A CA 1
ATOM 1212 C C . LEU A 1 165 ? 7.441 -5.989 -14.461 1.00 98.69 165 LEU A C 1
ATOM 1214 O O . LEU A 1 165 ? 6.841 -7.043 -14.655 1.00 98.69 165 LEU A O 1
ATOM 1218 N N . GLY A 1 166 ? 7.184 -5.226 -13.394 1.00 97.88 166 GLY A N 1
ATOM 1219 C CA . GLY A 1 166 ? 6.088 -5.526 -12.465 1.00 97.88 166 GLY A CA 1
ATOM 1220 C C . GLY A 1 166 ? 4.706 -5.370 -13.103 1.00 97.88 166 GLY A C 1
ATOM 1221 O O . GLY A 1 166 ? 3.820 -6.190 -12.875 1.00 97.88 166 GLY A O 1
ATOM 1222 N N . THR A 1 167 ? 4.531 -4.331 -13.921 1.00 97.44 167 THR A N 1
ATOM 1223 C CA . THR A 1 167 ? 3.259 -4.015 -14.597 1.00 97.44 167 THR A CA 1
ATOM 1224 C C . THR A 1 167 ? 2.942 -4.995 -15.728 1.00 97.44 167 THR A C 1
ATOM 1226 O O . THR A 1 167 ? 1.779 -5.361 -15.901 1.00 97.44 167 THR A O 1
ATOM 1229 N N . LEU A 1 168 ? 3.977 -5.466 -16.432 1.00 97.50 168 LEU A N 1
ATOM 1230 C CA . LEU A 1 168 ? 3.916 -6.509 -17.454 1.00 97.50 168 LEU A CA 1
ATOM 1231 C C . LEU A 1 168 ? 3.242 -7.776 -16.911 1.00 97.50 168 LEU A C 1
ATOM 1233 O O . LEU A 1 168 ? 2.471 -8.413 -17.622 1.00 97.50 168 LEU A O 1
ATOM 1237 N N . GLY A 1 169 ? 3.489 -8.113 -15.641 1.00 95.75 169 GLY A N 1
ATOM 1238 C CA . GLY A 1 169 ? 2.846 -9.246 -14.975 1.00 95.75 169 GLY A CA 1
ATOM 1239 C C . GLY A 1 169 ? 3.470 -10.606 -15.297 1.00 95.75 169 GLY A C 1
ATOM 1240 O O . GLY A 1 169 ? 2.938 -11.630 -14.875 1.00 95.75 169 GLY A O 1
ATOM 1241 N N . ASP A 1 170 ? 4.589 -10.639 -16.025 1.00 96.50 170 ASP A N 1
ATOM 1242 C CA . ASP A 1 170 ? 5.272 -11.882 -16.376 1.00 96.50 170 ASP A CA 1
ATOM 1243 C C . ASP A 1 170 ? 6.130 -12.389 -15.205 1.00 96.50 170 ASP A C 1
ATOM 1245 O O . ASP A 1 170 ? 7.064 -11.727 -14.741 1.00 96.50 170 ASP A O 1
ATOM 1249 N N . ALA A 1 171 ? 5.847 -13.606 -14.734 1.00 96.12 171 ALA A N 1
ATOM 1250 C CA . ALA A 1 171 ? 6.586 -14.238 -13.649 1.00 96.12 171 ALA A CA 1
ATOM 1251 C C . ALA A 1 171 ? 8.080 -14.434 -13.971 1.00 96.12 171 ALA A C 1
ATOM 1253 O O . ALA A 1 171 ? 8.896 -14.508 -13.044 1.00 96.12 171 ALA A O 1
ATOM 1254 N N . GLN A 1 172 ? 8.479 -14.501 -15.244 1.00 97.38 172 GLN A N 1
ATOM 1255 C CA . GLN A 1 172 ? 9.885 -14.587 -15.652 1.00 97.38 172 GLN A CA 1
ATOM 1256 C C . GLN A 1 172 ? 10.694 -13.345 -15.236 1.00 97.38 172 GLN A C 1
ATOM 1258 O O . GLN A 1 172 ? 11.890 -13.462 -14.961 1.00 97.38 172 GLN A O 1
ATOM 1263 N N . ALA A 1 173 ? 10.041 -12.194 -15.031 1.00 98.00 173 ALA A N 1
ATOM 1264 C CA . ALA A 1 173 ? 10.676 -10.971 -14.540 1.00 98.00 173 ALA A CA 1
ATOM 1265 C C . ALA A 1 173 ? 11.214 -11.071 -13.099 1.00 98.00 173 ALA A C 1
ATOM 1267 O O . ALA A 1 173 ? 12.004 -10.232 -12.665 1.00 98.00 173 ALA A O 1
ATOM 1268 N N . ILE A 1 174 ? 10.833 -12.101 -12.336 1.00 98.19 174 ILE A N 1
ATOM 1269 C CA . ILE A 1 174 ? 11.200 -12.224 -10.918 1.00 98.19 174 ILE A CA 1
ATOM 1270 C C . ILE A 1 174 ? 12.704 -12.314 -10.715 1.00 98.19 174 ILE A C 1
ATOM 1272 O O . ILE A 1 174 ? 13.224 -11.651 -9.824 1.00 98.19 174 ILE A O 1
ATOM 1276 N N . THR A 1 175 ? 13.412 -13.124 -11.500 1.00 98.12 175 THR A N 1
ATOM 1277 C CA . THR A 1 175 ? 14.863 -13.276 -11.328 1.00 98.12 175 THR A CA 1
ATOM 1278 C C . THR A 1 175 ? 15.606 -11.959 -11.612 1.00 98.12 175 THR A C 1
ATOM 1280 O O . THR A 1 175 ? 16.380 -11.533 -10.748 1.00 98.12 175 THR A O 1
ATOM 1283 N N . PRO A 1 176 ? 15.346 -11.256 -12.735 1.00 98.31 176 PRO A N 1
ATOM 1284 C CA . PRO A 1 176 ? 15.870 -9.908 -12.972 1.00 98.31 176 PRO A CA 1
ATOM 1285 C C . PRO A 1 176 ? 15.533 -8.910 -11.856 1.00 98.31 176 PRO A C 1
ATOM 1287 O O . PRO A 1 176 ? 16.426 -8.240 -11.335 1.00 98.31 176 PRO A O 1
ATOM 1290 N N . LEU A 1 177 ? 14.273 -8.864 -11.413 1.00 98.69 177 LEU A N 1
ATOM 1291 C CA . LEU A 1 177 ? 13.840 -7.967 -10.338 1.00 98.69 177 LEU A CA 1
ATOM 1292 C C . LEU A 1 177 ? 14.518 -8.303 -9.004 1.00 98.69 177 LEU A C 1
ATOM 1294 O O . LEU A 1 177 ? 14.930 -7.405 -8.277 1.00 98.69 177 LEU A O 1
ATOM 1298 N N . GLN A 1 178 ? 14.707 -9.583 -8.679 1.00 98.62 178 GLN A N 1
ATOM 1299 C CA . GLN A 1 178 ? 15.462 -10.001 -7.497 1.00 98.62 178 GLN A CA 1
ATOM 1300 C C . GLN A 1 178 ? 16.933 -9.586 -7.568 1.00 98.62 178 GLN A C 1
ATOM 1302 O O . GLN A 1 178 ? 17.522 -9.293 -6.527 1.00 98.62 178 GLN A O 1
ATOM 1307 N N . ALA A 1 179 ? 17.541 -9.593 -8.756 1.00 98.31 179 ALA A N 1
ATOM 1308 C CA . ALA A 1 179 ? 18.910 -9.128 -8.936 1.00 98.31 179 ALA A CA 1
ATOM 1309 C C . ALA A 1 179 ? 19.008 -7.616 -8.689 1.00 98.31 179 ALA A C 1
ATOM 1311 O O . ALA A 1 179 ? 19.824 -7.202 -7.862 1.00 98.31 179 ALA A O 1
ATOM 1312 N N . ALA A 1 180 ? 18.128 -6.823 -9.310 1.00 98.38 180 ALA A N 1
ATOM 1313 C CA . ALA A 1 180 ? 18.052 -5.375 -9.104 1.00 98.38 180 ALA A CA 1
ATOM 1314 C C . ALA A 1 180 ? 17.796 -5.030 -7.627 1.00 98.38 180 ALA A C 1
ATOM 1316 O O . ALA A 1 180 ? 18.564 -4.297 -7.010 1.00 98.38 180 ALA A O 1
ATOM 1317 N N . ALA A 1 181 ? 16.803 -5.673 -7.010 1.00 98.25 181 ALA A N 1
ATOM 1318 C CA . ALA A 1 181 ? 16.455 -5.515 -5.600 1.00 98.25 181 ALA A CA 1
ATOM 1319 C C . ALA A 1 181 ? 17.623 -5.778 -4.630 1.00 98.25 181 ALA A C 1
ATOM 1321 O O . ALA A 1 181 ? 17.689 -5.172 -3.565 1.00 98.25 181 ALA A O 1
ATOM 1322 N N . LYS A 1 182 ? 18.543 -6.689 -4.974 1.00 97.25 182 LYS A N 1
ATOM 1323 C CA . LYS A 1 182 ? 19.686 -7.056 -4.121 1.00 97.25 182 LYS A CA 1
ATOM 1324 C C . LYS A 1 182 ? 20.932 -6.211 -4.362 1.00 97.25 182 LYS A C 1
ATOM 1326 O O . LYS A 1 182 ? 21.754 -6.115 -3.455 1.00 97.25 182 LYS A O 1
ATOM 1331 N N . ARG A 1 183 ? 21.138 -5.728 -5.589 1.00 95.69 183 ARG A N 1
ATOM 1332 C CA . ARG A 1 183 ? 22.457 -5.267 -6.053 1.00 95.69 183 ARG A CA 1
ATOM 1333 C C . ARG A 1 183 ? 22.467 -3.860 -6.634 1.00 95.69 183 ARG A C 1
ATOM 1335 O O . ARG A 1 183 ? 23.558 -3.326 -6.802 1.00 95.69 183 ARG A O 1
ATOM 1342 N N . ASP A 1 184 ? 21.316 -3.260 -6.943 1.00 98.50 184 ASP A N 1
ATOM 1343 C CA . ASP A 1 184 ? 21.321 -1.924 -7.540 1.00 98.50 184 ASP A CA 1
ATOM 1344 C C . ASP A 1 184 ? 21.858 -0.875 -6.558 1.00 98.50 184 ASP A C 1
ATOM 1346 O O . ASP A 1 184 ? 21.514 -0.863 -5.369 1.00 98.50 184 ASP A O 1
ATOM 1350 N N . LYS A 1 185 ? 22.705 0.020 -7.074 1.00 97.44 185 LYS A N 1
ATOM 1351 C CA . LYS A 1 185 ? 23.299 1.131 -6.322 1.00 97.44 185 LYS A CA 1
ATOM 1352 C C . LYS A 1 185 ? 22.240 2.133 -5.852 1.00 97.44 185 LYS A C 1
ATOM 1354 O O . LYS A 1 185 ? 22.350 2.665 -4.746 1.00 97.44 185 LYS A O 1
ATOM 1359 N N . SER A 1 186 ? 21.196 2.332 -6.652 1.00 98.25 186 SER A N 1
ATOM 1360 C CA . SER A 1 186 ? 20.103 3.256 -6.381 1.00 98.25 186 SER A CA 1
ATOM 1361 C C . SER A 1 186 ? 19.059 2.647 -5.458 1.00 98.25 186 SER A C 1
ATOM 1363 O O . SER A 1 186 ? 18.574 1.537 -5.679 1.00 98.25 186 SER A O 1
ATOM 1365 N N . GLU A 1 187 ? 18.657 3.394 -4.432 1.00 98.38 187 GLU A N 1
ATOM 1366 C CA . GLU A 1 187 ? 17.514 3.004 -3.607 1.00 98.38 187 GLU A CA 1
ATOM 1367 C C . GLU A 1 187 ? 16.182 3.056 -4.365 1.00 98.38 187 GLU A C 1
ATOM 1369 O O . GLU A 1 187 ? 15.314 2.234 -4.082 1.00 98.38 187 GLU A O 1
ATOM 1374 N N . LEU A 1 188 ? 16.040 3.935 -5.366 1.00 98.44 188 LEU A N 1
ATOM 1375 C CA . LEU A 1 188 ? 14.822 4.041 -6.173 1.00 98.44 188 LEU A CA 1
ATOM 1376 C C . LEU A 1 188 ? 14.606 2.778 -7.009 1.00 98.44 188 LEU A C 1
ATOM 1378 O O . LEU A 1 188 ? 13.509 2.218 -7.012 1.00 98.44 188 LEU A O 1
ATOM 1382 N N . VAL A 1 189 ? 15.670 2.263 -7.634 1.00 98.69 189 VAL A N 1
ATOM 1383 C CA . VAL A 1 189 ? 15.610 1.007 -8.395 1.00 98.69 189 VAL A CA 1
ATOM 1384 C C . VAL A 1 189 ? 15.327 -0.177 -7.467 1.00 98.69 189 VAL A C 1
ATOM 1386 O O . VAL A 1 189 ? 14.465 -1.004 -7.773 1.00 98.69 189 VAL A O 1
ATOM 1389 N N . ARG A 1 190 ? 15.989 -0.259 -6.299 1.00 98.75 190 ARG A N 1
ATOM 1390 C CA . ARG A 1 190 ? 15.718 -1.334 -5.323 1.00 98.75 190 ARG A CA 1
ATOM 1391 C C . ARG A 1 190 ? 14.276 -1.290 -4.807 1.00 98.75 190 ARG A C 1
ATOM 1393 O O . ARG A 1 190 ? 13.639 -2.340 -4.713 1.00 98.75 190 ARG A O 1
ATOM 1400 N N . ALA A 1 191 ? 13.744 -0.104 -4.514 1.00 98.75 191 ALA A N 1
ATOM 1401 C CA . ALA A 1 191 ? 12.365 0.094 -4.072 1.00 98.75 191 ALA A CA 1
ATOM 1402 C C . ALA A 1 191 ? 11.357 -0.291 -5.169 1.00 98.75 191 ALA A C 1
ATOM 1404 O O . ALA A 1 191 ? 10.436 -1.070 -4.917 1.00 98.75 191 ALA A O 1
ATOM 1405 N N . ALA A 1 192 ? 11.578 0.165 -6.407 1.00 98.69 192 ALA A N 1
ATOM 1406 C CA . ALA A 1 192 ? 10.768 -0.207 -7.566 1.00 98.69 192 ALA A CA 1
ATOM 1407 C C . ALA A 1 192 ? 10.766 -1.722 -7.812 1.00 98.69 192 ALA A C 1
ATOM 1409 O O . ALA A 1 192 ? 9.716 -2.307 -8.090 1.00 98.69 192 ALA A O 1
ATOM 1410 N N . ALA A 1 193 ? 11.919 -2.375 -7.654 1.00 98.75 193 ALA A N 1
ATOM 1411 C CA . ALA A 1 193 ? 12.027 -3.820 -7.768 1.00 98.75 193 ALA A CA 1
ATOM 1412 C C . ALA A 1 193 ? 11.264 -4.547 -6.646 1.00 98.75 193 ALA A C 1
ATOM 1414 O O . ALA A 1 193 ? 10.526 -5.488 -6.930 1.00 98.75 193 ALA A O 1
ATOM 1415 N N . ALA A 1 194 ? 11.369 -4.097 -5.388 1.00 98.75 194 ALA A N 1
ATOM 1416 C CA . ALA A 1 194 ? 10.608 -4.666 -4.270 1.00 98.75 194 ALA A CA 1
ATOM 1417 C C . ALA A 1 194 ? 9.092 -4.559 -4.484 1.00 98.75 194 ALA A C 1
ATOM 1419 O O . ALA A 1 194 ? 8.375 -5.552 -4.339 1.00 98.75 194 ALA A O 1
ATOM 1420 N N . LYS A 1 195 ? 8.621 -3.376 -4.892 1.00 98.56 195 LYS A N 1
ATOM 1421 C CA . LYS A 1 195 ? 7.217 -3.124 -5.225 1.00 98.56 195 LYS A CA 1
ATOM 1422 C C . LYS A 1 195 ? 6.726 -4.051 -6.333 1.00 98.56 195 LYS A C 1
ATOM 1424 O O . LYS A 1 195 ? 5.702 -4.711 -6.176 1.00 98.56 195 LYS A O 1
ATOM 1429 N N . SER A 1 196 ? 7.495 -4.153 -7.414 1.00 98.62 196 SER A N 1
ATOM 1430 C CA . SER A 1 196 ? 7.175 -4.990 -8.575 1.00 98.62 196 SER A CA 1
ATOM 1431 C C . SER A 1 196 ? 7.135 -6.476 -8.221 1.00 98.62 196 SER A C 1
ATOM 1433 O O . SER A 1 196 ? 6.205 -7.176 -8.608 1.00 98.62 196 SER A O 1
ATOM 1435 N N . LEU A 1 197 ? 8.069 -6.959 -7.393 1.00 98.56 197 LEU A N 1
ATOM 1436 C CA . LEU A 1 197 ? 8.020 -8.318 -6.840 1.00 98.56 197 LEU A CA 1
ATOM 1437 C C . LEU A 1 197 ? 6.752 -8.555 -6.003 1.00 98.56 197 LEU A C 1
ATOM 1439 O O . LEU A 1 197 ? 6.181 -9.642 -6.054 1.00 98.56 197 LEU A O 1
ATOM 1443 N N . GLY A 1 198 ? 6.309 -7.544 -5.250 1.00 97.69 198 GLY A N 1
ATOM 1444 C CA . GLY A 1 198 ? 5.045 -7.559 -4.516 1.00 97.69 198 GLY A CA 1
ATOM 1445 C C . GLY A 1 198 ? 3.814 -7.639 -5.418 1.00 97.69 198 GLY A C 1
ATOM 1446 O O . GLY A 1 198 ? 2.882 -8.372 -5.102 1.00 97.69 198 GLY A O 1
ATOM 1447 N N . MET A 1 199 ? 3.821 -6.905 -6.534 1.00 96.56 199 MET A N 1
ATOM 1448 C CA . MET A 1 199 ? 2.743 -6.899 -7.532 1.00 96.56 199 MET A CA 1
ATOM 1449 C C . MET A 1 199 ? 2.620 -8.237 -8.265 1.00 96.56 199 MET A C 1
ATOM 1451 O O . MET A 1 199 ? 1.507 -8.702 -8.478 1.00 96.56 199 MET A O 1
ATOM 1455 N N . LEU A 1 200 ? 3.747 -8.876 -8.596 1.00 96.56 200 LEU A N 1
ATOM 1456 C CA . LEU A 1 200 ? 3.751 -10.205 -9.217 1.00 96.56 200 LEU A CA 1
ATOM 1457 C C . LEU A 1 200 ? 3.206 -11.296 -8.277 1.00 96.56 200 LEU A C 1
ATOM 1459 O O . LEU A 1 200 ? 2.794 -12.349 -8.745 1.00 96.56 200 LEU A O 1
ATOM 1463 N N . GLY A 1 201 ? 3.210 -11.074 -6.956 1.00 93.19 201 GLY A N 1
ATOM 1464 C CA . GLY A 1 201 ? 2.560 -11.959 -5.976 1.00 93.19 201 GLY A CA 1
ATOM 1465 C C . GLY A 1 201 ? 3.245 -13.314 -5.750 1.00 93.19 201 GLY A C 1
ATOM 1466 O O . GLY A 1 201 ? 2.769 -14.142 -4.974 1.00 93.19 201 GLY A O 1
ATOM 1467 N N . GLU A 1 202 ? 4.389 -13.553 -6.385 1.00 93.69 202 GLU A N 1
ATOM 1468 C CA . GLU A 1 202 ? 5.042 -14.858 -6.393 1.00 93.69 202 GLU A CA 1
ATOM 1469 C C . GLU A 1 202 ? 5.886 -15.115 -5.136 1.00 93.69 202 GLU A C 1
ATOM 1471 O O . GLU A 1 202 ? 6.892 -14.449 -4.861 1.00 93.69 202 GLU A O 1
ATOM 1476 N N . LYS A 1 203 ? 5.540 -16.172 -4.389 1.00 94.06 203 LYS A N 1
ATOM 1477 C CA . LYS A 1 203 ? 6.146 -16.503 -3.081 1.00 94.06 203 LYS A CA 1
ATOM 1478 C C . LYS A 1 203 ? 7.660 -16.699 -3.122 1.00 94.06 203 LYS A C 1
ATOM 1480 O O . LYS A 1 203 ? 8.335 -16.471 -2.114 1.00 94.06 203 LYS A O 1
ATOM 1485 N N . ARG A 1 204 ? 8.223 -17.083 -4.272 1.00 95.12 204 ARG A N 1
ATOM 1486 C CA . ARG A 1 204 ? 9.679 -17.219 -4.455 1.00 95.12 204 ARG A CA 1
ATOM 1487 C C . ARG A 1 204 ? 10.438 -15.896 -4.264 1.00 95.12 204 ARG A C 1
ATOM 1489 O O . ARG A 1 204 ? 11.631 -15.919 -3.961 1.00 95.12 204 ARG A O 1
ATOM 1496 N N . ALA A 1 205 ? 9.761 -14.747 -4.345 1.00 96.69 205 ALA A N 1
ATOM 1497 C CA . ALA A 1 205 ? 10.337 -13.441 -4.030 1.00 96.69 205 ALA A CA 1
ATOM 1498 C C . ALA A 1 205 ? 10.480 -13.157 -2.523 1.00 96.69 205 ALA A C 1
ATOM 1500 O O . ALA A 1 205 ? 11.299 -12.321 -2.133 1.00 96.69 205 ALA A O 1
ATOM 1501 N N . ALA A 1 206 ? 9.764 -13.888 -1.660 1.00 97.88 206 ALA A N 1
ATOM 1502 C CA . ALA A 1 206 ? 9.658 -13.577 -0.234 1.00 97.88 206 ALA A CA 1
ATOM 1503 C C . ALA A 1 206 ? 11.010 -13.567 0.499 1.00 97.88 206 ALA A C 1
ATOM 1505 O O . ALA A 1 206 ? 11.227 -12.747 1.386 1.00 97.88 206 ALA A O 1
ATOM 1506 N N . ALA A 1 207 ? 11.950 -14.449 0.138 1.00 98.19 207 ALA A N 1
ATOM 1507 C CA . ALA A 1 207 ? 13.273 -14.470 0.770 1.00 98.19 207 ALA A CA 1
ATOM 1508 C C . ALA A 1 207 ? 14.072 -13.185 0.503 1.00 98.19 207 ALA A C 1
ATOM 1510 O O . ALA A 1 207 ? 14.685 -12.646 1.424 1.00 98.19 207 ALA A O 1
ATOM 1511 N N . THR A 1 208 ? 14.019 -12.678 -0.731 1.00 98.44 208 THR A N 1
ATOM 1512 C CA . THR A 1 208 ? 14.654 -11.414 -1.123 1.00 98.44 208 THR A CA 1
ATOM 1513 C C . THR A 1 208 ? 14.018 -10.244 -0.378 1.00 98.44 208 THR A C 1
ATOM 1515 O O . THR A 1 208 ? 14.727 -9.475 0.263 1.00 98.44 208 THR A O 1
ATOM 1518 N N . LEU A 1 209 ? 12.686 -10.169 -0.358 1.00 98.69 209 LEU A N 1
ATOM 1519 C CA . LEU A 1 209 ? 11.959 -9.090 0.316 1.00 98.69 209 LEU A CA 1
ATOM 1520 C C . LEU A 1 209 ? 12.188 -9.088 1.837 1.00 98.69 209 LEU A C 1
ATOM 1522 O O . LEU A 1 209 ? 12.412 -8.035 2.427 1.00 98.69 209 LEU A O 1
ATOM 1526 N N . ARG A 1 210 ? 12.232 -10.261 2.487 1.00 98.69 210 ARG A N 1
ATOM 1527 C CA . ARG A 1 210 ? 12.602 -10.362 3.913 1.00 98.69 210 ARG A CA 1
ATOM 1528 C C . ARG A 1 210 ? 14.013 -9.843 4.185 1.00 98.69 210 ARG A C 1
ATOM 1530 O O . ARG A 1 210 ? 14.232 -9.217 5.220 1.00 98.69 210 ARG A O 1
ATOM 1537 N N . ALA A 1 211 ? 14.964 -10.117 3.290 1.00 98.38 211 ALA A N 1
ATOM 1538 C CA . ALA A 1 211 ? 16.324 -9.606 3.427 1.00 98.38 211 ALA A CA 1
ATOM 1539 C C . ALA A 1 211 ? 16.353 -8.075 3.312 1.00 98.38 211 ALA A C 1
ATOM 1541 O O . ALA A 1 211 ? 16.986 -7.432 4.144 1.00 98.38 211 ALA A O 1
ATOM 1542 N N . MET A 1 212 ? 15.616 -7.499 2.357 1.00 98.50 212 MET A N 1
ATOM 1543 C CA . MET A 1 212 ? 15.508 -6.046 2.179 1.00 98.50 212 MET A CA 1
ATOM 1544 C C . MET A 1 212 ? 14.872 -5.368 3.393 1.00 98.50 212 MET A C 1
ATOM 1546 O O . MET A 1 212 ? 15.461 -4.447 3.949 1.00 98.50 212 MET A O 1
ATOM 1550 N N . LEU A 1 213 ? 13.740 -5.887 3.885 1.00 98.44 213 LEU A N 1
ATOM 1551 C CA . LEU A 1 213 ? 13.057 -5.373 5.079 1.00 98.44 213 LEU A CA 1
ATOM 1552 C C . LEU A 1 213 ? 13.995 -5.252 6.295 1.00 98.44 213 LEU A C 1
ATOM 1554 O O . LEU A 1 213 ? 13.891 -4.308 7.082 1.00 98.44 213 LEU A O 1
ATOM 1558 N N . GLY A 1 214 ? 14.877 -6.240 6.472 1.00 95.44 214 GLY A N 1
ATOM 1559 C CA . GLY A 1 214 ? 15.752 -6.336 7.638 1.00 95.44 214 GLY A CA 1
ATOM 1560 C C . GLY A 1 214 ? 17.136 -5.708 7.484 1.00 95.44 214 GLY A C 1
ATOM 1561 O O . GLY A 1 214 ? 17.795 -5.522 8.503 1.00 95.44 214 GLY A O 1
ATOM 1562 N N . ARG A 1 215 ? 17.613 -5.455 6.258 1.00 95.00 215 ARG A N 1
ATOM 1563 C CA . ARG A 1 215 ? 19.023 -5.099 6.004 1.00 95.00 215 ARG A CA 1
ATOM 1564 C C . ARG A 1 215 ? 19.234 -3.918 5.065 1.00 95.00 215 ARG A C 1
ATOM 1566 O O . ARG A 1 215 ? 20.363 -3.440 5.002 1.00 95.00 215 ARG A O 1
ATOM 1573 N N . ASP A 1 216 ? 18.224 -3.475 4.315 1.00 98.00 216 ASP A N 1
ATOM 1574 C CA . ASP A 1 216 ? 18.416 -2.306 3.456 1.00 98.00 216 ASP A CA 1
ATOM 1575 C C . ASP A 1 216 ? 18.602 -1.048 4.312 1.00 98.00 216 ASP A C 1
ATOM 1577 O O . ASP A 1 216 ? 17.965 -0.889 5.353 1.00 98.00 216 ASP A O 1
ATOM 1581 N N . LYS A 1 217 ? 19.498 -0.164 3.876 1.00 96.25 217 LYS A N 1
ATOM 1582 C CA . LYS A 1 217 ? 19.784 1.108 4.550 1.00 96.25 217 LYS A CA 1
ATOM 1583 C C . LYS A 1 217 ? 18.694 2.154 4.316 1.00 96.25 217 LYS A C 1
ATOM 1585 O O . LYS A 1 217 ? 18.569 3.080 5.108 1.00 96.25 217 LYS A O 1
ATOM 1590 N N . SER A 1 218 ? 17.941 2.014 3.228 1.00 97.56 218 SER A N 1
ATOM 1591 C CA . SER A 1 218 ? 16.904 2.951 2.822 1.00 97.56 218 SER A CA 1
ATOM 1592 C C . SER A 1 218 ? 15.563 2.593 3.455 1.00 97.56 218 SER A C 1
ATOM 1594 O O . SER A 1 218 ? 15.055 1.479 3.293 1.00 97.56 218 SER A O 1
ATOM 1596 N N . GLU A 1 219 ? 14.958 3.558 4.145 1.00 97.56 219 GLU A N 1
ATOM 1597 C CA . GLU A 1 219 ? 13.620 3.438 4.737 1.00 97.56 219 GLU A CA 1
ATOM 1598 C C . GLU A 1 219 ? 12.552 3.222 3.649 1.00 97.56 219 GLU A C 1
ATOM 1600 O O . GLU A 1 219 ? 11.658 2.386 3.816 1.00 97.56 219 GLU A O 1
ATOM 1605 N N . LEU A 1 220 ? 12.718 3.854 2.480 1.00 97.56 220 LEU A N 1
ATOM 1606 C CA . LEU A 1 220 ? 11.870 3.648 1.304 1.00 97.56 220 LEU A CA 1
ATOM 1607 C C . LEU A 1 220 ? 11.889 2.183 0.848 1.00 97.56 220 LEU A C 1
ATOM 1609 O O . LEU A 1 220 ? 10.841 1.558 0.679 1.00 97.56 220 LEU A O 1
ATOM 1613 N N . VAL A 1 221 ? 13.082 1.601 0.700 1.00 98.69 221 VAL A N 1
ATOM 1614 C CA . VAL A 1 221 ? 13.231 0.209 0.252 1.00 98.69 221 VAL A CA 1
ATOM 1615 C C . VAL A 1 221 ? 12.636 -0.767 1.269 1.00 98.69 221 VAL A C 1
ATOM 1617 O O . VAL A 1 221 ? 11.952 -1.723 0.892 1.00 98.69 221 VAL A O 1
ATOM 1620 N N . ARG A 1 222 ? 12.850 -0.525 2.568 1.00 98.69 222 ARG A N 1
ATOM 1621 C CA . ARG A 1 222 ? 12.248 -1.334 3.640 1.00 98.69 222 ARG A CA 1
ATOM 1622 C C . ARG A 1 222 ? 10.719 -1.240 3.628 1.00 98.69 222 ARG A C 1
ATOM 1624 O O . ARG A 1 222 ? 10.059 -2.253 3.856 1.00 98.69 222 ARG A O 1
ATOM 1631 N N . THR A 1 223 ? 10.167 -0.062 3.337 1.00 98.62 223 THR A N 1
ATOM 1632 C CA . THR A 1 223 ? 8.718 0.193 3.256 1.00 98.62 223 THR A CA 1
ATOM 1633 C C . THR A 1 223 ? 8.077 -0.573 2.102 1.00 98.62 223 THR A C 1
ATOM 1635 O O . THR A 1 223 ? 7.076 -1.271 2.298 1.00 98.62 223 THR A O 1
ATOM 1638 N N . GLU A 1 224 ? 8.690 -0.533 0.917 1.00 98.44 224 GLU A N 1
ATOM 1639 C CA . GLU A 1 224 ? 8.226 -1.317 -0.234 1.00 98.44 224 GLU A CA 1
ATOM 1640 C C . GLU A 1 224 ? 8.355 -2.822 0.025 1.00 98.44 224 GLU A C 1
ATOM 1642 O O . GLU A 1 224 ? 7.445 -3.594 -0.280 1.00 98.44 224 GLU A O 1
ATOM 1647 N N . ALA A 1 225 ? 9.434 -3.256 0.686 1.00 98.75 225 ALA A N 1
ATOM 1648 C CA . ALA A 1 225 ? 9.600 -4.650 1.079 1.00 98.75 225 ALA A CA 1
ATOM 1649 C C . ALA A 1 225 ? 8.526 -5.118 2.079 1.00 98.75 225 ALA A C 1
ATOM 1651 O O . ALA A 1 225 ? 7.996 -6.220 1.925 1.00 98.75 225 ALA A O 1
ATOM 1652 N N . ALA A 1 226 ? 8.172 -4.302 3.080 1.00 98.69 226 ALA A N 1
ATOM 1653 C CA . ALA A 1 226 ? 7.093 -4.606 4.024 1.00 98.69 226 ALA A CA 1
ATOM 1654 C C . ALA A 1 226 ? 5.749 -4.773 3.300 1.00 98.69 226 ALA A C 1
ATOM 1656 O O . ALA A 1 226 ? 5.063 -5.780 3.490 1.00 98.69 226 ALA A O 1
ATOM 1657 N N . THR A 1 227 ? 5.412 -3.822 2.424 1.00 98.44 227 THR A N 1
ATOM 1658 C CA . THR A 1 227 ? 4.179 -3.843 1.625 1.00 98.44 227 THR A CA 1
ATOM 1659 C C . THR A 1 227 ? 4.117 -5.083 0.734 1.00 98.44 227 THR A C 1
ATOM 1661 O O . THR A 1 227 ? 3.122 -5.813 0.750 1.00 98.44 227 THR A O 1
ATOM 1664 N N . ALA A 1 228 ? 5.204 -5.376 0.017 1.00 98.44 228 ALA A N 1
ATOM 1665 C CA . ALA A 1 228 ? 5.312 -6.543 -0.847 1.00 98.44 228 ALA A CA 1
ATOM 1666 C C . ALA A 1 228 ? 5.156 -7.859 -0.065 1.00 98.44 228 ALA A C 1
ATOM 1668 O O . ALA A 1 228 ? 4.420 -8.742 -0.495 1.00 98.44 228 ALA A O 1
ATOM 1669 N N . LEU A 1 229 ? 5.768 -7.989 1.117 1.00 98.62 229 LEU A N 1
ATOM 1670 C CA . LEU A 1 229 ? 5.604 -9.173 1.975 1.00 98.62 229 LEU A CA 1
ATOM 1671 C C . LEU A 1 229 ? 4.156 -9.372 2.439 1.00 98.62 229 LEU A C 1
ATOM 1673 O O . LEU A 1 229 ? 3.694 -10.514 2.510 1.00 98.62 229 LEU A O 1
ATOM 1677 N N . GLY A 1 230 ? 3.445 -8.277 2.723 1.00 97.31 230 GLY A N 1
ATOM 1678 C CA . GLY A 1 230 ? 2.012 -8.299 3.012 1.00 97.31 230 GLY A CA 1
ATOM 1679 C C . GLY A 1 230 ? 1.194 -8.818 1.830 1.00 97.31 230 GLY A C 1
ATOM 1680 O O . GLY A 1 230 ? 0.365 -9.706 2.011 1.00 97.31 230 GLY A O 1
ATOM 1681 N N . ASN A 1 231 ? 1.470 -8.321 0.620 1.00 96.12 231 ASN A N 1
ATOM 1682 C CA . ASN A 1 231 ? 0.791 -8.757 -0.607 1.00 96.12 231 ASN A CA 1
ATOM 1683 C C . ASN A 1 231 ? 1.073 -10.233 -0.942 1.00 96.12 231 ASN A C 1
ATOM 1685 O O . ASN A 1 231 ? 0.181 -10.942 -1.393 1.00 96.12 231 ASN A O 1
ATOM 1689 N N . LEU A 1 232 ? 2.284 -10.723 -0.659 1.00 96.00 232 LEU A N 1
ATOM 1690 C CA . LEU A 1 232 ? 2.657 -12.132 -0.835 1.00 96.00 232 LEU A CA 1
ATOM 1691 C C . LEU A 1 232 ? 2.047 -13.071 0.221 1.00 96.00 232 LEU A C 1
ATOM 1693 O O . LEU A 1 232 ? 2.187 -14.294 0.111 1.00 96.00 232 LEU A O 1
ATOM 1697 N N . GLY A 1 233 ? 1.443 -12.534 1.287 1.00 96.00 233 GLY A N 1
ATOM 1698 C CA . GLY A 1 233 ? 0.975 -13.343 2.409 1.00 96.00 233 GLY A CA 1
ATOM 1699 C C . GLY A 1 233 ? 2.117 -14.038 3.165 1.00 96.00 233 GLY A C 1
ATOM 1700 O O . GLY A 1 233 ? 1.927 -15.136 3.696 1.00 96.00 233 GLY A O 1
ATOM 1701 N N . ASP A 1 234 ? 3.322 -13.450 3.208 1.00 97.44 234 ASP A N 1
ATOM 1702 C CA . ASP A 1 234 ? 4.487 -14.069 3.850 1.00 97.44 234 ASP A CA 1
ATOM 1703 C C . ASP A 1 234 ? 4.402 -14.038 5.383 1.00 97.44 234 ASP A C 1
ATOM 1705 O O . ASP A 1 234 ? 5.032 -13.219 6.058 1.00 97.44 234 ASP A O 1
ATOM 1709 N N . LYS A 1 235 ? 3.681 -15.002 5.957 1.00 96.56 235 LYS A N 1
ATOM 1710 C CA . LYS A 1 235 ? 3.518 -15.188 7.411 1.00 96.56 235 LYS A CA 1
ATOM 1711 C C . LYS A 1 235 ? 4.843 -15.257 8.179 1.00 96.56 235 LYS A C 1
ATOM 1713 O O . LYS A 1 235 ? 4.915 -14.846 9.336 1.00 96.56 235 LYS A O 1
ATOM 1718 N N . ARG A 1 236 ? 5.932 -15.701 7.536 1.00 97.06 236 ARG A N 1
ATOM 1719 C CA . ARG A 1 236 ? 7.276 -15.752 8.146 1.00 97.06 236 ARG A CA 1
ATOM 1720 C C . ARG A 1 236 ? 7.807 -14.366 8.525 1.00 97.06 236 ARG A C 1
ATOM 1722 O O . ARG A 1 236 ? 8.609 -14.261 9.452 1.00 97.06 236 ARG A O 1
ATOM 1729 N N . SER A 1 237 ? 7.356 -13.310 7.851 1.00 97.75 237 SER A N 1
ATOM 1730 C CA . SER A 1 237 ? 7.748 -11.928 8.142 1.00 97.75 237 SER A CA 1
ATOM 1731 C C . SER A 1 237 ? 7.009 -11.310 9.337 1.00 97.75 237 SER A C 1
ATOM 1733 O O . SER A 1 237 ? 7.487 -10.323 9.900 1.00 97.75 237 SER A O 1
ATOM 1735 N N . ALA A 1 238 ? 5.904 -11.908 9.799 1.00 97.75 238 ALA A N 1
ATOM 1736 C CA . ALA A 1 238 ? 5.008 -11.298 10.783 1.00 97.75 238 ALA A CA 1
ATOM 1737 C C . ALA A 1 238 ? 5.701 -10.910 12.099 1.00 97.75 238 ALA A C 1
ATOM 1739 O O . ALA A 1 238 ? 5.465 -9.834 12.644 1.00 97.75 238 ALA A O 1
ATOM 1740 N N . LYS A 1 239 ? 6.620 -11.740 12.610 1.00 97.88 239 LYS A N 1
ATOM 1741 C CA . LYS A 1 239 ? 7.361 -11.404 13.840 1.00 97.88 239 LYS A CA 1
ATOM 1742 C C . LYS A 1 239 ? 8.235 -10.159 13.659 1.00 97.88 239 LYS A C 1
ATOM 1744 O O . LYS A 1 239 ? 8.347 -9.361 14.587 1.00 97.88 239 LYS A O 1
ATOM 1749 N N . THR A 1 240 ? 8.863 -10.003 12.496 1.00 98.25 240 THR A N 1
ATOM 1750 C CA . THR A 1 240 ? 9.712 -8.846 12.180 1.00 98.25 240 THR A CA 1
ATOM 1751 C C . THR A 1 240 ? 8.864 -7.599 11.977 1.00 98.25 240 THR A C 1
ATOM 1753 O O . THR A 1 240 ? 9.134 -6.589 12.620 1.00 98.25 240 THR A O 1
ATOM 1756 N N . LEU A 1 241 ? 7.787 -7.694 11.192 1.00 98.31 241 LEU A N 1
ATOM 1757 C CA . LEU A 1 241 ? 6.840 -6.593 10.992 1.00 98.31 241 LEU A CA 1
ATOM 1758 C C . LEU A 1 241 ? 6.258 -6.111 12.330 1.00 98.31 241 LEU A C 1
ATOM 1760 O O . LEU A 1 241 ? 6.229 -4.916 12.596 1.00 98.31 241 LEU A O 1
ATOM 1764 N N . GLY A 1 242 ? 5.894 -7.031 13.231 1.00 97.69 242 GLY A N 1
ATOM 1765 C CA . GLY A 1 242 ? 5.383 -6.678 14.560 1.00 97.69 242 GLY A CA 1
ATOM 1766 C C . GLY A 1 242 ? 6.389 -5.920 15.423 1.00 97.69 242 GLY A C 1
ATOM 1767 O O . GLY A 1 242 ? 6.003 -5.022 16.165 1.00 97.69 242 GLY A O 1
ATOM 1768 N N . LYS A 1 243 ? 7.686 -6.232 15.309 1.00 97.88 243 LYS A N 1
ATOM 1769 C CA . LYS A 1 243 ? 8.736 -5.452 15.980 1.00 97.88 243 LYS A CA 1
ATOM 1770 C C . LYS A 1 243 ? 8.860 -4.053 15.382 1.00 97.88 243 LYS A C 1
ATOM 1772 O O . LYS A 1 243 ? 8.982 -3.103 16.146 1.00 97.88 243 LYS A O 1
ATOM 1777 N N . ILE A 1 244 ? 8.811 -3.947 14.055 1.00 98.12 244 ILE A N 1
ATOM 1778 C CA . ILE A 1 244 ? 8.918 -2.678 13.328 1.00 98.12 244 ILE A CA 1
ATOM 1779 C C . ILE A 1 244 ? 7.775 -1.741 13.727 1.00 98.12 244 ILE A C 1
ATOM 1781 O O . ILE A 1 244 ? 8.043 -0.643 14.199 1.00 98.12 244 ILE A O 1
ATOM 1785 N N . VAL A 1 245 ? 6.519 -2.205 13.680 1.00 97.38 245 VAL A N 1
ATOM 1786 C CA . VAL A 1 245 ? 5.335 -1.416 14.087 1.00 97.38 245 VAL A CA 1
ATOM 1787 C C . VAL A 1 245 ? 5.498 -0.781 15.473 1.00 97.38 245 VAL A C 1
ATOM 1789 O O . VAL A 1 245 ? 5.074 0.354 15.701 1.00 97.38 245 VAL A O 1
ATOM 1792 N N . LEU A 1 246 ? 6.104 -1.514 16.408 1.00 95.19 246 LEU A N 1
ATOM 1793 C CA . LEU A 1 246 ? 6.225 -1.098 17.802 1.00 95.19 246 LEU A CA 1
ATOM 1794 C C . LEU A 1 246 ? 7.445 -0.221 18.101 1.00 95.19 246 LEU A C 1
ATOM 1796 O O . LEU A 1 246 ? 7.430 0.441 19.135 1.00 95.19 246 LEU A O 1
ATOM 1800 N N . ARG A 1 247 ? 8.514 -0.285 17.294 1.00 94.12 247 ARG A N 1
ATOM 1801 C CA . ARG A 1 247 ? 9.843 0.211 17.707 1.00 94.12 247 ARG A CA 1
ATOM 1802 C C . ARG A 1 247 ? 10.639 0.951 16.641 1.00 94.12 247 ARG A C 1
ATOM 1804 O O . ARG A 1 247 ? 11.646 1.551 16.997 1.00 94.12 247 ARG A O 1
ATOM 1811 N N . ASP A 1 248 ? 10.277 0.845 15.366 1.00 95.75 248 ASP A N 1
ATOM 1812 C CA . ASP A 1 248 ? 11.012 1.563 14.324 1.00 95.75 248 ASP A CA 1
ATOM 1813 C C . ASP A 1 248 ? 10.770 3.074 14.455 1.00 95.75 248 ASP A C 1
ATOM 1815 O O . ASP A 1 248 ? 9.735 3.493 14.974 1.00 95.75 248 ASP A O 1
ATOM 1819 N N . LYS A 1 249 ? 11.743 3.881 14.038 1.00 92.88 249 LYS A N 1
ATOM 1820 C CA . LYS A 1 249 ? 11.649 5.346 14.090 1.00 92.88 249 LYS A CA 1
ATOM 1821 C C . LYS A 1 249 ? 10.905 5.903 12.878 1.00 92.88 249 LYS A C 1
ATOM 1823 O O . LYS A 1 249 ? 10.297 6.960 12.988 1.00 92.88 249 LYS A O 1
ATOM 1828 N N . ASP A 1 250 ? 10.956 5.196 11.747 1.00 94.56 250 ASP A N 1
ATOM 1829 C CA . ASP A 1 250 ? 10.347 5.656 10.507 1.00 94.56 250 ASP A CA 1
ATOM 1830 C C . ASP A 1 250 ? 8.843 5.361 10.504 1.00 94.56 250 ASP A C 1
ATOM 1832 O O . ASP A 1 250 ? 8.400 4.211 10.589 1.00 94.56 250 ASP A O 1
ATOM 1836 N N . GLU A 1 251 ? 8.035 6.415 10.429 1.00 92.56 251 GLU A N 1
ATOM 1837 C CA . GLU A 1 251 ? 6.580 6.312 10.527 1.00 92.56 251 GLU A CA 1
ATOM 1838 C C . GLU A 1 251 ? 5.968 5.610 9.311 1.00 92.56 251 GLU A C 1
ATOM 1840 O O . GLU A 1 251 ? 5.044 4.802 9.466 1.00 92.56 251 GLU A O 1
ATOM 1845 N N . ALA A 1 252 ? 6.513 5.856 8.115 1.00 95.50 252 ALA A N 1
ATOM 1846 C CA . ALA A 1 252 ? 6.039 5.250 6.875 1.00 95.50 252 ALA A CA 1
ATOM 1847 C C . ALA A 1 252 ? 6.206 3.725 6.909 1.00 95.50 252 ALA A C 1
ATOM 1849 O O . ALA A 1 252 ? 5.257 2.974 6.654 1.00 95.50 252 ALA A O 1
ATOM 1850 N N . LEU A 1 253 ? 7.376 3.252 7.333 1.00 97.88 253 LEU A N 1
ATOM 1851 C CA . LEU A 1 253 ? 7.664 1.838 7.493 1.00 97.88 253 LEU A CA 1
ATOM 1852 C C . LEU A 1 253 ? 6.805 1.183 8.581 1.00 97.88 253 LEU A C 1
ATOM 1854 O O . LEU A 1 253 ? 6.364 0.038 8.411 1.00 97.88 253 LEU A O 1
ATOM 1858 N N . ARG A 1 254 ? 6.534 1.873 9.699 1.00 97.94 254 ARG A N 1
ATOM 1859 C CA . ARG A 1 254 ? 5.607 1.367 10.728 1.00 97.94 254 ARG A CA 1
ATOM 1860 C C . ARG A 1 254 ? 4.208 1.167 10.154 1.00 97.94 254 ARG A C 1
ATOM 1862 O O . ARG A 1 254 ? 3.616 0.112 10.387 1.00 97.94 254 ARG A O 1
ATOM 1869 N N . LEU A 1 255 ? 3.693 2.137 9.395 1.00 96.88 255 LEU A N 1
ATOM 1870 C CA . LEU A 1 255 ? 2.372 2.063 8.761 1.00 96.88 255 LEU A CA 1
ATOM 1871 C C . LEU A 1 255 ? 2.298 0.928 7.738 1.00 96.88 255 LEU A C 1
ATOM 1873 O O . LEU A 1 255 ? 1.383 0.105 7.815 1.00 96.88 255 LEU A O 1
ATOM 1877 N N . ALA A 1 256 ? 3.286 0.829 6.846 1.00 97.81 256 ALA A N 1
ATOM 1878 C CA . ALA A 1 256 ? 3.376 -0.261 5.875 1.00 97.81 256 ALA A CA 1
ATOM 1879 C C . ALA A 1 256 ? 3.471 -1.630 6.563 1.00 97.81 256 ALA A C 1
ATOM 1881 O O . ALA A 1 256 ? 2.824 -2.591 6.147 1.00 97.81 256 ALA A O 1
ATOM 1882 N N . SER A 1 257 ? 4.211 -1.722 7.671 1.00 98.31 257 SER A N 1
ATOM 1883 C CA . SER A 1 257 ? 4.327 -2.963 8.441 1.00 98.31 257 SER A CA 1
ATOM 1884 C C . SER A 1 257 ? 3.037 -3.339 9.170 1.00 98.31 257 SER A C 1
ATOM 1886 O O . SER A 1 257 ? 2.719 -4.525 9.271 1.00 98.31 257 SER A O 1
ATOM 1888 N N . ALA A 1 258 ? 2.278 -2.356 9.663 1.00 97.38 258 ALA A N 1
ATOM 1889 C CA . ALA A 1 258 ? 0.975 -2.587 10.281 1.00 97.38 258 ALA A CA 1
ATOM 1890 C C . ALA A 1 258 ? -0.042 -3.089 9.249 1.00 97.38 258 ALA A C 1
ATOM 1892 O O . ALA A 1 258 ? -0.746 -4.063 9.511 1.00 97.38 258 ALA A O 1
ATOM 1893 N N . GLU A 1 259 ? -0.062 -2.479 8.063 1.00 96.00 259 GLU A N 1
ATOM 1894 C CA . GLU A 1 259 ? -0.911 -2.915 6.953 1.00 96.00 259 GLU A CA 1
ATOM 1895 C C . GLU A 1 259 ? -0.538 -4.320 6.472 1.00 96.00 259 GLU A C 1
ATOM 1897 O O . GLU A 1 259 ? -1.410 -5.177 6.314 1.00 96.00 259 GLU A O 1
ATOM 1902 N N . ALA A 1 260 ? 0.761 -4.589 6.305 1.00 97.25 260 ALA A N 1
ATOM 1903 C CA . ALA A 1 260 ? 1.249 -5.911 5.945 1.00 97.25 260 ALA A CA 1
ATOM 1904 C C . ALA A 1 260 ? 0.783 -6.959 6.965 1.00 97.25 260 ALA A C 1
ATOM 1906 O O . ALA A 1 260 ? 0.183 -7.955 6.574 1.00 97.25 260 ALA A O 1
ATOM 1907 N N . LEU A 1 261 ? 0.943 -6.712 8.271 1.00 96.25 261 LEU A N 1
ATOM 1908 C CA . LEU A 1 261 ? 0.421 -7.602 9.320 1.00 96.25 261 LEU A CA 1
ATOM 1909 C C . LEU A 1 261 ? -1.090 -7.820 9.245 1.00 96.25 261 LEU A C 1
ATOM 1911 O O . LEU A 1 261 ? -1.549 -8.932 9.513 1.00 96.25 261 LEU A O 1
ATOM 1915 N N . GLY A 1 262 ? -1.851 -6.781 8.898 1.00 93.88 262 GLY A N 1
ATOM 1916 C CA . GLY A 1 262 ? -3.289 -6.889 8.679 1.00 93.88 262 GLY A CA 1
ATOM 1917 C C . GLY A 1 262 ? -3.642 -7.871 7.562 1.00 93.88 262 GLY A C 1
ATOM 1918 O O . GLY A 1 262 ? -4.603 -8.626 7.707 1.00 93.88 262 GLY A O 1
ATOM 1919 N N . LYS A 1 263 ? -2.826 -7.922 6.498 1.00 94.38 263 LYS A N 1
ATOM 1920 C CA . LYS A 1 263 ? -2.976 -8.852 5.362 1.00 94.38 263 LYS A CA 1
ATOM 1921 C C . LYS A 1 263 ? -2.521 -10.284 5.674 1.00 94.38 263 LYS A C 1
ATOM 1923 O O . LYS A 1 263 ? -3.066 -11.223 5.106 1.00 94.38 263 LYS A O 1
ATOM 1928 N N . LEU A 1 264 ? -1.556 -10.480 6.580 1.00 92.56 264 LEU A N 1
ATOM 1929 C CA . LEU A 1 264 ? -0.989 -11.810 6.877 1.00 92.56 264 LEU A CA 1
ATOM 1930 C C . LEU A 1 264 ? -1.916 -12.747 7.677 1.00 92.56 264 LEU A C 1
ATOM 1932 O O . LEU A 1 264 ? -1.592 -13.924 7.827 1.00 92.56 264 LEU A O 1
ATOM 1936 N N . ASP A 1 265 ? -3.031 -12.246 8.218 1.00 83.44 265 ASP A N 1
ATOM 1937 C CA . ASP A 1 265 ? -3.955 -12.990 9.095 1.00 83.44 265 ASP A CA 1
ATOM 1938 C C . ASP A 1 265 ? -3.266 -13.690 10.296 1.00 83.44 265 ASP A C 1
ATOM 1940 O O . ASP A 1 265 ? -3.664 -14.749 10.783 1.00 83.44 265 ASP A O 1
ATOM 1944 N N . GLU A 1 266 ? -2.196 -13.086 10.822 1.00 93.88 266 GLU A N 1
ATOM 1945 C CA . GLU A 1 266 ? -1.418 -13.619 11.950 1.00 93.88 266 GLU A CA 1
ATOM 1946 C C . GLU A 1 266 ? -2.007 -13.193 13.302 1.00 93.88 266 GLU A C 1
ATOM 1948 O O . GLU A 1 266 ? -1.418 -12.425 14.070 1.00 93.88 266 GLU A O 1
ATOM 1953 N N . LYS A 1 267 ? -3.195 -13.728 13.616 1.00 92.25 267 LYS A N 1
ATOM 1954 C CA . LYS A 1 267 ? -4.029 -13.357 14.776 1.00 92.25 267 LYS A CA 1
ATOM 1955 C C . LYS A 1 267 ? -3.252 -13.163 16.082 1.00 92.25 267 LYS A C 1
ATOM 1957 O O . LYS A 1 267 ? -3.456 -12.165 16.770 1.00 92.25 267 LYS A O 1
ATOM 1962 N N . LYS A 1 268 ? -2.362 -14.093 16.450 1.00 94.31 268 LYS A N 1
ATOM 1963 C CA . LYS A 1 268 ? -1.614 -14.031 17.723 1.00 94.31 268 LYS A CA 1
ATOM 1964 C C . LYS A 1 268 ? -0.625 -12.864 17.757 1.00 94.31 268 LYS A C 1
ATOM 1966 O O . LYS A 1 268 ? -0.472 -12.229 18.798 1.00 94.31 268 LYS A O 1
ATOM 1971 N N . ILE A 1 269 ? 0.055 -12.590 16.645 1.00 95.62 269 ILE A N 1
ATOM 1972 C CA . ILE A 1 269 ? 1.022 -11.491 16.548 1.00 95.62 269 ILE A CA 1
ATOM 1973 C C . ILE A 1 269 ? 0.272 -10.164 16.493 1.00 95.62 269 ILE A C 1
ATOM 1975 O O . ILE A 1 269 ? 0.576 -9.272 17.283 1.00 95.62 269 ILE A O 1
ATOM 1979 N N . THR A 1 270 ? -0.761 -10.068 15.656 1.00 94.31 270 THR A N 1
ATOM 1980 C CA . THR A 1 270 ? -1.594 -8.867 15.533 1.00 94.31 270 THR A CA 1
ATOM 1981 C C . THR A 1 270 ? -2.221 -8.475 16.868 1.00 94.31 270 THR A C 1
ATOM 1983 O O . THR A 1 270 ? -2.183 -7.306 17.239 1.00 94.31 270 THR A O 1
ATOM 1986 N N . GLN A 1 271 ? -2.724 -9.440 17.646 1.00 94.19 271 GLN A N 1
ATOM 1987 C CA . GLN A 1 271 ? -3.258 -9.171 18.985 1.00 94.19 271 GLN A CA 1
ATOM 1988 C C . GLN A 1 271 ? -2.197 -8.622 19.939 1.00 94.19 271 GLN A C 1
ATOM 1990 O O . GLN A 1 271 ? -2.456 -7.641 20.629 1.00 94.19 271 GLN A O 1
ATOM 1995 N N . LYS A 1 272 ? -0.999 -9.217 19.963 1.00 95.81 272 LYS A N 1
ATOM 1996 C CA . LYS A 1 272 ? 0.101 -8.733 20.811 1.00 95.81 272 LYS A CA 1
ATOM 1997 C C . LYS A 1 272 ? 0.510 -7.305 20.453 1.00 95.81 272 LYS A C 1
ATOM 1999 O O . LYS A 1 272 ? 0.690 -6.490 21.350 1.00 95.81 272 LYS A O 1
ATOM 2004 N N . VAL A 1 273 ? 0.633 -7.006 19.159 1.00 96.88 273 VAL A N 1
ATOM 2005 C CA . VAL A 1 273 ? 0.977 -5.663 18.671 1.00 96.88 273 VAL A CA 1
ATOM 2006 C C . VAL A 1 273 ? -0.130 -4.665 19.017 1.00 96.88 273 VAL A C 1
ATOM 2008 O O . VAL A 1 273 ? 0.168 -3.601 19.550 1.00 96.88 273 VAL A O 1
ATOM 2011 N N . ALA A 1 274 ? -1.399 -5.018 18.794 1.00 96.19 274 ALA A N 1
ATOM 2012 C CA . ALA A 1 274 ? -2.532 -4.152 19.115 1.00 96.19 274 ALA A CA 1
ATOM 2013 C C . ALA A 1 274 ? -2.612 -3.827 20.615 1.00 96.19 274 ALA A C 1
ATOM 2015 O O . ALA A 1 274 ? -2.790 -2.669 20.981 1.00 96.19 274 ALA A O 1
ATOM 2016 N N . ILE A 1 275 ? -2.440 -4.826 21.487 1.00 95.25 275 ILE A N 1
ATOM 2017 C CA . ILE A 1 275 ? -2.432 -4.622 22.944 1.00 95.25 275 ILE A CA 1
ATOM 2018 C C . ILE A 1 275 ? -1.270 -3.708 23.346 1.00 95.25 275 ILE A C 1
ATOM 2020 O O . ILE A 1 275 ? -1.491 -2.724 24.045 1.00 95.25 275 ILE A O 1
ATOM 2024 N N . ALA A 1 276 ? -0.060 -3.964 22.841 1.00 95.56 276 ALA A N 1
ATOM 2025 C CA . ALA A 1 276 ? 1.102 -3.131 23.146 1.00 95.56 276 ALA A CA 1
ATOM 2026 C C . ALA A 1 276 ? 0.906 -1.667 22.706 1.00 95.56 276 ALA A C 1
ATOM 2028 O O . ALA A 1 276 ? 1.200 -0.754 23.473 1.00 95.56 276 ALA A O 1
ATOM 2029 N N . LEU A 1 277 ? 0.355 -1.432 21.509 1.00 94.94 277 LEU A N 1
ATOM 2030 C CA . LEU A 1 277 ? 0.032 -0.084 21.028 1.00 94.94 277 LEU A CA 1
ATOM 2031 C C . LEU A 1 277 ? -1.065 0.598 21.853 1.00 94.94 277 LEU A C 1
ATOM 2033 O O . LEU A 1 277 ? -1.062 1.821 21.953 1.00 94.94 277 LEU A O 1
ATOM 2037 N N . LEU A 1 278 ? -2.010 -0.153 22.423 1.00 94.00 278 LEU A N 1
ATOM 2038 C CA . LEU A 1 278 ? -3.070 0.396 23.272 1.00 94.00 278 LEU A CA 1
ATOM 2039 C C . LEU A 1 278 ? -2.560 0.770 24.667 1.00 94.00 278 LEU A C 1
ATOM 2041 O O . LEU A 1 278 ? -2.961 1.799 25.204 1.00 94.00 278 LEU A O 1
ATOM 2045 N N . GLU A 1 279 ? -1.693 -0.057 25.249 1.00 90.56 279 GLU A N 1
ATOM 2046 C CA . GLU A 1 279 ? -1.258 0.067 26.645 1.00 90.56 279 GLU A CA 1
ATOM 2047 C C . GLU A 1 279 ? -0.129 1.074 26.875 1.00 90.56 279 GLU A C 1
ATOM 2049 O O . GLU A 1 279 ? 0.069 1.496 28.016 1.00 90.56 279 GLU A O 1
ATOM 2054 N N . GLN A 1 280 ? 0.584 1.484 25.821 1.00 85.25 280 GLN A N 1
ATOM 2055 C CA . GLN A 1 280 ? 1.598 2.534 25.918 1.00 85.25 280 GLN A CA 1
ATOM 2056 C C . GLN A 1 280 ? 0.977 3.826 26.488 1.00 85.25 280 GLN A C 1
ATOM 2058 O O . GLN A 1 280 ? 0.004 4.338 25.918 1.00 85.25 280 GLN A O 1
ATOM 2063 N N . PRO A 1 281 ? 1.498 4.383 27.594 1.00 77.25 281 PRO A N 1
ATOM 2064 C CA . PRO A 1 281 ? 0.999 5.650 28.109 1.00 77.25 281 PRO A CA 1
ATOM 2065 C C . PRO A 1 281 ? 1.228 6.766 27.073 1.00 77.25 281 PRO A C 1
ATOM 2067 O O . PRO A 1 281 ? 2.131 6.654 26.243 1.00 77.25 281 PRO A O 1
ATOM 2070 N N . PRO A 1 282 ? 0.383 7.808 27.043 1.00 73.19 282 PRO A N 1
ATOM 2071 C CA . PRO A 1 282 ? 0.699 9.020 26.291 1.00 73.19 282 PRO A CA 1
ATOM 2072 C C . PRO A 1 282 ? 1.970 9.670 26.861 1.00 73.19 282 PRO A C 1
ATOM 2074 O O . PRO A 1 282 ? 2.150 9.662 28.077 1.00 73.19 282 PRO A O 1
ATOM 2077 N N . THR A 1 283 ? 2.820 10.230 26.001 1.00 69.56 283 THR A N 1
ATOM 2078 C CA . THR A 1 283 ? 3.982 11.034 26.414 1.00 69.56 283 THR A CA 1
ATOM 2079 C C . THR A 1 283 ? 3.543 12.361 27.053 1.00 69.56 283 THR A C 1
ATOM 2081 O O . THR A 1 283 ? 2.428 12.838 26.821 1.00 69.56 283 THR A O 1
ATOM 2084 N N . ASP A 1 284 ? 4.393 12.956 27.899 1.00 60.19 284 ASP A N 1
ATOM 2085 C CA . ASP A 1 284 ? 4.043 14.126 28.722 1.00 60.19 284 ASP A CA 1
ATOM 2086 C C . ASP A 1 284 ? 4.007 15.466 27.950 1.00 60.19 284 ASP A C 1
ATOM 2088 O O . ASP A 1 284 ? 3.377 16.422 28.415 1.00 60.19 284 ASP A O 1
ATOM 2092 N N . GLU A 1 285 ? 4.540 15.530 26.726 1.00 56.16 285 GLU A N 1
ATOM 2093 C CA . GLU A 1 285 ? 4.673 16.755 25.916 1.00 56.16 285 GLU A CA 1
ATOM 2094 C C . GLU A 1 285 ? 3.369 17.136 25.179 1.00 56.16 285 GLU A C 1
ATOM 2096 O O . GLU A 1 285 ? 2.851 16.396 24.345 1.00 56.16 285 GLU A O 1
ATOM 2101 N N . ALA A 1 286 ? 2.791 18.300 25.506 1.00 54.81 286 ALA A N 1
ATOM 2102 C CA . ALA A 1 286 ? 1.391 18.641 25.213 1.00 54.81 286 ALA A CA 1
ATOM 2103 C C . ALA A 1 286 ? 0.994 18.719 23.721 1.00 54.81 286 ALA A C 1
ATOM 2105 O O . ALA A 1 286 ? -0.103 18.275 23.377 1.00 54.81 286 ALA A O 1
ATOM 2106 N N . GLU A 1 287 ? 1.860 19.239 22.847 1.00 46.81 287 GLU A N 1
ATOM 2107 C CA . GLU A 1 287 ? 1.607 19.359 21.397 1.00 46.81 287 GLU A CA 1
ATOM 2108 C C . GLU A 1 287 ? 1.813 18.009 20.676 1.00 46.81 287 GLU A C 1
ATOM 2110 O O . GLU A 1 287 ? 1.019 17.607 19.824 1.00 46.81 287 GLU A O 1
ATOM 2115 N N . SER A 1 288 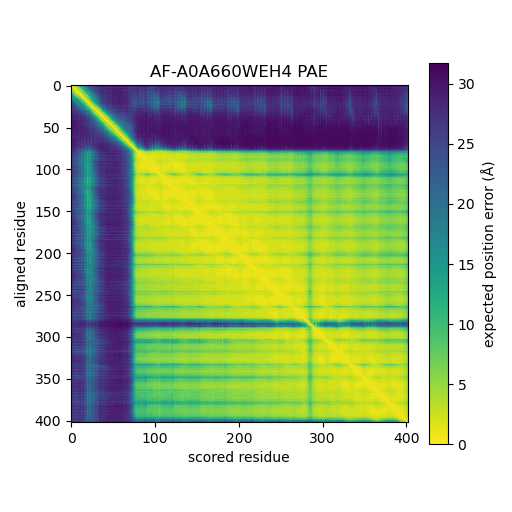? 2.828 17.249 21.106 1.00 58.19 288 SER A N 1
ATOM 2116 C CA . SER A 1 288 ? 3.170 15.906 20.612 1.00 58.19 288 SER A CA 1
ATOM 2117 C C . SER A 1 288 ? 2.067 14.873 20.909 1.00 58.19 288 SER A C 1
ATOM 2119 O O . SER A 1 288 ? 1.806 13.968 20.110 1.00 58.19 288 SER A O 1
ATOM 2121 N N . LYS A 1 289 ? 1.309 15.066 22.005 1.00 68.94 289 LYS A N 1
ATOM 2122 C CA . LYS A 1 289 ? 0.230 14.161 22.450 1.00 68.94 289 LYS A CA 1
ATOM 2123 C C . LYS A 1 289 ? -0.803 13.842 21.378 1.00 68.94 289 LYS A C 1
ATOM 2125 O O . LYS A 1 289 ? -1.265 12.705 21.316 1.00 68.94 289 LYS A O 1
ATOM 2130 N N . TRP A 1 290 ? -1.248 14.816 20.585 1.00 74.38 290 TRP A N 1
ATOM 2131 C CA . TRP A 1 290 ? -2.328 14.562 19.626 1.00 74.38 290 TRP A CA 1
ATOM 2132 C C . TRP A 1 290 ? -1.828 13.822 18.393 1.00 74.38 290 TRP A C 1
ATOM 2134 O O . TRP A 1 290 ? -2.464 12.846 17.989 1.00 74.38 290 TRP A O 1
ATOM 2144 N N . GLN A 1 291 ? -0.682 14.231 17.848 1.00 79.69 291 GLN A N 1
ATOM 2145 C CA . GLN A 1 291 ? -0.105 13.594 16.669 1.00 79.69 291 GLN A CA 1
ATOM 2146 C C . GLN A 1 291 ? 0.351 12.167 16.978 1.00 79.69 291 GLN A C 1
ATOM 2148 O O . GLN A 1 291 ? -0.005 11.246 16.249 1.00 79.69 291 GLN A O 1
ATOM 2153 N N . GLU A 1 292 ? 1.029 11.942 18.107 1.00 83.31 292 GLU A N 1
ATOM 2154 C CA . GLU A 1 292 ? 1.470 10.601 18.500 1.00 83.31 292 GLU A CA 1
ATOM 2155 C C . GLU A 1 292 ? 0.276 9.651 18.698 1.00 83.31 292 GLU A C 1
ATOM 2157 O O . GLU A 1 292 ? 0.284 8.507 18.237 1.00 83.31 292 GLU A O 1
ATOM 2162 N N . GLN A 1 293 ? -0.795 10.125 19.344 1.00 85.88 293 GLN A N 1
ATOM 2163 C CA . GLN A 1 293 ? -2.011 9.330 19.526 1.00 85.88 293 GLN A CA 1
ATOM 2164 C C . GLN A 1 293 ? -2.717 9.047 18.199 1.00 85.88 293 GLN A C 1
ATOM 2166 O O . GLN A 1 293 ? -3.243 7.948 18.023 1.00 85.88 293 GLN A O 1
ATOM 2171 N N . LEU A 1 294 ? -2.727 9.997 17.262 1.00 87.94 294 LEU A N 1
ATOM 2172 C CA . LEU A 1 294 ? -3.270 9.785 15.921 1.00 87.94 294 LEU A CA 1
ATOM 2173 C C . LEU A 1 294 ? -2.432 8.781 15.126 1.00 87.94 294 LEU A C 1
ATOM 2175 O O . LEU A 1 294 ? -3.009 7.848 14.572 1.00 87.94 294 LEU A O 1
ATOM 2179 N N . ASN A 1 295 ? -1.103 8.895 15.156 1.00 90.25 295 ASN A N 1
ATOM 2180 C CA . ASN A 1 295 ? -0.186 7.960 14.503 1.00 90.25 295 ASN A CA 1
ATOM 2181 C C . ASN A 1 295 ? -0.381 6.542 15.068 1.00 90.25 295 ASN A C 1
ATOM 2183 O O . ASN A 1 295 ? -0.528 5.572 14.325 1.00 90.25 295 ASN A O 1
ATOM 2187 N N . ARG A 1 296 ? -0.503 6.405 16.396 1.00 92.38 296 ARG A N 1
ATOM 2188 C CA . ARG A 1 296 ? -0.829 5.125 17.051 1.00 92.38 296 ARG A CA 1
ATOM 2189 C C . ARG A 1 296 ? -2.214 4.600 16.673 1.00 92.38 296 ARG A C 1
ATOM 2191 O O . ARG A 1 296 ? -2.366 3.398 16.453 1.00 92.38 296 ARG A O 1
ATOM 2198 N N . ALA A 1 297 ? -3.218 5.472 16.595 1.00 94.19 297 ALA A N 1
ATOM 2199 C CA . ALA A 1 297 ? -4.565 5.099 16.172 1.00 94.19 297 ALA A CA 1
ATOM 2200 C C . ALA A 1 297 ? -4.576 4.608 14.718 1.00 94.19 297 ALA A C 1
ATOM 2202 O O . ALA A 1 297 ? -5.283 3.651 14.404 1.00 94.19 297 ALA A O 1
ATOM 2203 N N . GLU A 1 298 ? -3.775 5.224 13.847 1.00 94.69 298 GLU A N 1
ATOM 2204 C CA . GLU A 1 298 ? -3.633 4.812 12.454 1.00 94.69 298 GLU A CA 1
ATOM 2205 C C . GLU A 1 298 ? -2.944 3.449 12.333 1.00 94.69 298 GLU A C 1
ATOM 2207 O O . GLU A 1 298 ? -3.440 2.578 11.619 1.00 94.69 298 GLU A O 1
ATOM 2212 N N . LEU A 1 299 ? -1.875 3.205 13.098 1.00 96.06 299 LEU A N 1
ATOM 2213 C CA . LEU A 1 299 ? -1.249 1.880 13.161 1.00 96.06 299 LEU A CA 1
ATOM 2214 C C . LEU A 1 299 ? -2.261 0.810 13.581 1.00 96.06 299 LEU A C 1
ATOM 2216 O O . LEU A 1 299 ? -2.386 -0.217 12.918 1.00 96.06 299 LEU A O 1
ATOM 2220 N N . LEU A 1 300 ? -3.029 1.068 14.644 1.00 96.06 300 LEU A N 1
ATOM 2221 C CA . LEU A 1 300 ? -4.082 0.166 15.116 1.00 96.06 300 LEU A CA 1
ATOM 2222 C C . LEU A 1 300 ? -5.163 -0.087 14.059 1.00 96.06 300 LEU A C 1
ATOM 2224 O O . LEU A 1 300 ? -5.628 -1.218 13.922 1.00 96.06 300 LEU A O 1
ATOM 2228 N N . ALA A 1 301 ? -5.549 0.947 13.314 1.00 94.56 301 ALA A N 1
ATOM 2229 C CA . ALA A 1 301 ? -6.521 0.851 12.234 1.00 94.56 301 ALA A CA 1
ATOM 2230 C C . ALA A 1 301 ? -6.013 -0.015 11.066 1.00 94.56 301 ALA A C 1
ATOM 2232 O O . ALA A 1 301 ? -6.783 -0.795 10.504 1.00 94.56 301 ALA A O 1
ATOM 2233 N N . ARG A 1 302 ? -4.715 0.066 10.735 1.00 94.69 302 ARG A N 1
ATOM 2234 C CA . ARG A 1 302 ? -4.086 -0.701 9.642 1.00 94.69 302 ARG A CA 1
ATOM 2235 C C . ARG A 1 302 ? -3.820 -2.172 9.966 1.00 94.69 302 ARG A C 1
ATOM 2237 O O . ARG A 1 302 ? -3.678 -2.970 9.047 1.00 94.69 302 ARG A O 1
ATOM 2244 N N . LEU A 1 303 ? -3.845 -2.570 11.241 1.00 93.25 303 LEU A N 1
ATOM 2245 C CA . LEU A 1 303 ? -3.723 -3.978 11.659 1.00 93.25 303 LEU A CA 1
ATOM 2246 C C . LEU A 1 303 ? -4.907 -4.868 11.220 1.00 93.25 303 LEU A C 1
ATOM 2248 O O . LEU A 1 303 ? -4.886 -6.083 11.440 1.00 93.25 303 LEU A O 1
ATOM 2252 N N . GLY A 1 304 ? -5.942 -4.284 10.612 1.00 86.94 304 GLY A N 1
ATOM 2253 C CA . GLY A 1 304 ? -6.995 -5.012 9.918 1.00 86.94 304 GLY A CA 1
ATOM 2254 C C . GLY A 1 304 ? -7.989 -5.744 10.836 1.00 86.94 304 GLY A C 1
ATOM 2255 O O . GLY A 1 304 ? -8.120 -5.432 12.027 1.00 86.94 304 GLY A O 1
ATOM 2256 N N . PRO A 1 305 ? -8.716 -6.746 10.301 1.00 84.56 305 PRO A N 1
ATOM 2257 C CA . PRO A 1 305 ? -9.824 -7.421 10.988 1.00 84.56 305 PRO A CA 1
ATOM 2258 C C . PRO A 1 305 ? -9.467 -8.010 12.357 1.00 84.56 305 PRO A C 1
ATOM 2260 O O . PRO A 1 305 ? -10.277 -7.990 13.283 1.00 84.56 305 PRO A O 1
ATOM 2263 N N . ASN A 1 306 ? -8.242 -8.515 12.510 1.00 84.12 306 ASN A N 1
ATOM 2264 C CA . ASN A 1 306 ? -7.792 -9.137 13.753 1.00 84.12 306 ASN A CA 1
ATOM 2265 C C . ASN A 1 306 ? -7.631 -8.130 14.903 1.00 84.12 306 ASN A C 1
ATOM 2267 O O . ASN A 1 306 ? -7.786 -8.510 16.069 1.00 84.12 306 ASN A O 1
ATOM 2271 N N . ALA A 1 307 ? -7.375 -6.854 14.596 1.00 88.81 307 ALA A N 1
ATOM 2272 C CA . ALA A 1 307 ? -7.363 -5.782 15.587 1.00 88.81 307 ALA A CA 1
ATOM 2273 C C . ALA A 1 307 ? -8.777 -5.301 15.943 1.00 88.81 307 ALA A C 1
ATOM 2275 O O . ALA A 1 307 ? -9.004 -4.930 17.092 1.00 88.81 307 ALA A O 1
ATOM 2276 N N . MET A 1 308 ? -9.750 -5.389 15.027 1.00 88.12 308 MET A N 1
ATOM 2277 C CA . MET A 1 308 ? -11.128 -4.911 15.230 1.00 88.12 308 MET A CA 1
ATOM 2278 C C . MET A 1 308 ? -11.767 -5.440 16.522 1.00 88.12 308 MET A C 1
ATOM 2280 O O . MET A 1 308 ? -12.321 -4.675 17.309 1.00 88.12 308 MET A O 1
ATOM 2284 N N . ARG A 1 309 ? -11.631 -6.743 16.802 1.00 88.62 309 ARG A N 1
ATOM 2285 C CA . ARG A 1 309 ? -12.160 -7.356 18.037 1.00 88.62 309 ARG A CA 1
ATOM 2286 C C . ARG A 1 309 ? -11.488 -6.806 19.301 1.00 88.62 309 ARG A C 1
ATOM 2288 O O . ARG A 1 309 ? -12.150 -6.609 20.323 1.00 88.62 309 ARG A O 1
ATOM 2295 N N . ILE A 1 310 ? -10.177 -6.570 19.238 1.00 93.62 310 ILE A N 1
ATOM 2296 C CA . ILE A 1 310 ? -9.404 -6.007 20.351 1.00 93.62 310 ILE A CA 1
ATOM 2297 C C . ILE A 1 310 ? -9.821 -4.558 20.589 1.00 93.62 310 ILE A C 1
ATOM 2299 O O . ILE A 1 310 ? -10.126 -4.198 21.723 1.00 93.62 310 ILE A O 1
ATOM 2303 N N . LEU A 1 311 ? -9.934 -3.762 19.525 1.00 95.00 311 LEU A N 1
ATOM 2304 C CA . LEU A 1 311 ? -10.394 -2.378 19.588 1.00 95.00 311 LEU A CA 1
ATOM 2305 C C . LEU A 1 311 ? -11.816 -2.280 20.149 1.00 95.00 311 LEU A C 1
ATOM 2307 O O . LEU A 1 311 ? -12.060 -1.485 21.053 1.00 95.00 311 LEU A O 1
ATOM 2311 N N . ALA A 1 312 ? -12.731 -3.140 19.696 1.00 93.75 312 ALA A N 1
ATOM 2312 C CA . ALA A 1 312 ? -14.098 -3.183 20.204 1.00 93.75 312 ALA A CA 1
ATOM 2313 C C . ALA A 1 312 ? -14.148 -3.448 21.713 1.00 93.75 312 ALA A C 1
ATOM 2315 O O . ALA A 1 312 ? -14.854 -2.753 22.443 1.00 93.75 312 ALA A O 1
ATOM 2316 N N . THR A 1 313 ? -13.339 -4.392 22.197 1.00 94.00 313 THR A N 1
ATOM 2317 C CA . THR A 1 313 ? -13.224 -4.683 23.635 1.00 94.00 313 THR A CA 1
ATOM 2318 C C . THR A 1 313 ? -12.588 -3.509 24.392 1.00 94.00 313 THR A C 1
ATOM 2320 O O . THR A 1 313 ? -13.047 -3.132 25.470 1.00 94.00 313 THR A O 1
ATOM 2323 N N . ALA A 1 314 ? -11.571 -2.875 23.804 1.00 95.62 314 ALA A N 1
ATOM 2324 C CA . ALA A 1 314 ? -10.838 -1.761 24.397 1.00 95.62 314 ALA A CA 1
ATOM 2325 C C . ALA A 1 314 ? -11.677 -0.477 24.555 1.00 95.62 314 ALA A C 1
ATOM 2327 O O . ALA A 1 314 ? -11.364 0.343 25.418 1.00 95.62 314 ALA A O 1
ATOM 2328 N N . THR A 1 315 ? -12.790 -0.326 23.824 1.00 94.88 315 THR A N 1
ATOM 2329 C CA . THR A 1 315 ? -13.746 0.784 24.041 1.00 94.88 315 THR A CA 1
ATOM 2330 C C . THR A 1 315 ? -14.351 0.803 25.449 1.00 94.88 315 THR A C 1
ATOM 2332 O O . THR A 1 315 ? -14.778 1.856 25.911 1.00 94.88 315 THR A O 1
ATOM 2335 N N . LYS A 1 316 ? -14.346 -0.334 26.161 1.00 93.56 316 LYS A N 1
ATOM 2336 C CA . LYS A 1 316 ? -14.855 -0.480 27.537 1.00 93.56 316 LYS A CA 1
ATOM 2337 C C . LYS A 1 316 ? -13.738 -0.578 28.584 1.00 93.56 316 LYS A C 1
ATOM 2339 O O . LYS A 1 316 ? -13.978 -0.969 29.722 1.00 93.56 316 LYS A O 1
ATOM 2344 N N . HIS A 1 317 ? -12.498 -0.261 28.212 1.00 95.06 317 HIS A N 1
ATOM 2345 C CA . HIS A 1 317 ? -11.343 -0.420 29.091 1.00 95.06 317 HIS A CA 1
ATOM 2346 C C . HIS A 1 317 ? -11.359 0.548 30.291 1.00 95.06 317 HIS A C 1
ATOM 2348 O O . HIS A 1 317 ? -11.815 1.688 30.190 1.00 95.06 317 HIS A O 1
ATOM 2354 N N . LYS A 1 318 ? -10.792 0.131 31.434 1.00 92.38 318 LYS A N 1
ATOM 2355 C CA . LYS A 1 318 ? -10.753 0.947 32.667 1.00 92.38 318 LYS A CA 1
ATOM 2356 C C . LYS A 1 318 ? -10.004 2.275 32.469 1.00 92.38 318 LYS A C 1
ATOM 2358 O O . LYS A 1 318 ? -10.454 3.327 32.917 1.00 92.38 318 LYS A O 1
ATOM 2363 N N . LYS A 1 319 ? -8.883 2.245 31.741 1.00 91.06 319 LYS A N 1
ATOM 2364 C CA . LYS A 1 319 ? -8.048 3.426 31.452 1.00 91.06 319 LYS A CA 1
ATOM 2365 C C . LYS A 1 319 ? -8.662 4.297 30.346 1.00 91.06 319 LYS A C 1
ATOM 2367 O O . LYS A 1 319 ? -8.900 3.807 29.243 1.00 91.06 319 LYS A O 1
ATOM 2372 N N . ARG A 1 320 ? -8.829 5.601 30.613 1.00 89.56 320 ARG A N 1
ATOM 2373 C CA . ARG A 1 320 ? -9.401 6.590 29.673 1.00 89.56 320 ARG A CA 1
ATOM 2374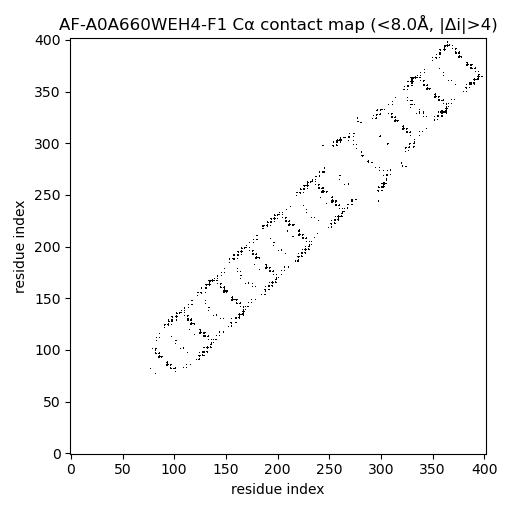 C C . ARG A 1 320 ? -8.646 6.672 28.341 1.00 89.56 320 ARG A C 1
ATOM 2376 O O . ARG A 1 320 ? -9.285 6.711 27.295 1.00 89.56 320 ARG A O 1
ATOM 2383 N N . HIS A 1 321 ? -7.310 6.682 28.364 1.00 89.44 321 HIS A N 1
ATOM 2384 C CA . HIS A 1 321 ? -6.513 6.785 27.134 1.00 89.44 321 HIS A CA 1
ATOM 2385 C C . HIS A 1 321 ? -6.713 5.575 26.214 1.00 89.44 321 HIS A C 1
ATOM 2387 O O . HIS A 1 321 ? -6.887 5.760 25.016 1.00 89.44 321 HIS A O 1
ATOM 2393 N N . VAL A 1 322 ? -6.798 4.360 26.772 1.00 93.44 322 VAL A N 1
ATOM 2394 C CA . VAL A 1 322 ? -7.059 3.135 25.997 1.00 93.44 322 VAL A CA 1
ATOM 2395 C C . VAL A 1 322 ? -8.410 3.221 25.287 1.00 93.44 322 VAL A C 1
ATOM 2397 O O . VAL A 1 322 ? -8.485 2.940 24.094 1.00 93.44 322 VAL A O 1
ATOM 2400 N N . ARG A 1 323 ? -9.467 3.672 25.985 1.00 93.62 323 ARG A N 1
ATOM 2401 C CA . ARG A 1 323 ? -10.795 3.857 25.372 1.00 93.62 323 ARG A CA 1
ATOM 2402 C C . ARG A 1 323 ? -10.759 4.873 24.236 1.00 93.62 323 ARG A C 1
ATOM 2404 O O . ARG A 1 323 ? -11.227 4.575 23.141 1.00 93.62 323 ARG A O 1
ATOM 2411 N N . LYS A 1 324 ? -10.169 6.051 24.485 1.00 92.75 324 LYS A N 1
ATOM 2412 C CA . LYS A 1 324 ? -10.029 7.127 23.489 1.00 92.75 324 LYS A CA 1
ATOM 2413 C C . LYS A 1 324 ? -9.295 6.631 22.243 1.00 92.75 324 LYS A C 1
ATOM 2415 O O . LYS A 1 324 ? -9.779 6.838 21.131 1.00 92.75 324 LYS A O 1
ATOM 2420 N N . LEU A 1 325 ? -8.158 5.964 22.428 1.00 94.00 325 LEU A N 1
ATOM 2421 C CA . LEU A 1 325 ? -7.336 5.449 21.338 1.00 94.00 325 LEU A CA 1
ATOM 2422 C C . LEU A 1 325 ? -8.080 4.374 20.535 1.00 94.00 325 LEU A C 1
ATOM 2424 O O . LEU A 1 325 ? -8.108 4.438 19.309 1.00 94.00 325 LEU A O 1
ATOM 2428 N N . ALA A 1 326 ? -8.759 3.448 21.216 1.00 95.75 326 ALA A N 1
ATOM 2429 C CA . ALA A 1 326 ? -9.558 2.415 20.569 1.00 95.75 326 ALA A CA 1
ATOM 2430 C C . ALA A 1 326 ? -10.708 2.996 19.731 1.00 95.75 326 ALA A C 1
ATOM 2432 O O . ALA A 1 326 ? -10.855 2.641 18.564 1.00 95.75 326 ALA A O 1
ATOM 2433 N N . ILE A 1 327 ? -11.487 3.927 20.293 1.00 95.88 327 ILE A N 1
ATOM 2434 C CA . ILE A 1 327 ? -12.582 4.611 19.585 1.00 95.88 327 ILE A CA 1
ATOM 2435 C C . ILE A 1 327 ? -12.049 5.383 18.370 1.00 95.88 327 ILE A C 1
ATOM 2437 O O . ILE A 1 327 ? -12.630 5.319 17.288 1.00 95.88 327 ILE A O 1
ATOM 2441 N N . THR A 1 328 ? -10.913 6.067 18.524 1.00 94.81 328 THR A N 1
ATOM 2442 C CA . THR A 1 328 ? -10.287 6.822 17.429 1.00 94.81 328 THR A CA 1
ATOM 2443 C C . THR A 1 328 ? -9.837 5.895 16.299 1.00 94.81 328 THR A C 1
ATOM 2445 O O . THR A 1 328 ? -10.160 6.146 15.140 1.00 94.81 328 THR A O 1
ATOM 2448 N N . ALA A 1 329 ? -9.149 4.797 16.628 1.00 96.00 329 ALA A N 1
ATOM 2449 C CA . ALA A 1 329 ? -8.695 3.806 15.653 1.00 96.00 329 ALA A CA 1
ATOM 2450 C C . ALA A 1 329 ? -9.866 3.150 14.900 1.00 96.00 329 ALA A C 1
ATOM 2452 O O . ALA A 1 329 ? -9.795 2.966 13.686 1.00 96.00 329 ALA A O 1
ATOM 2453 N N . LEU A 1 330 ? -10.975 2.858 15.591 1.00 95.81 330 LEU A N 1
ATOM 2454 C CA . LEU A 1 330 ? -12.201 2.339 14.972 1.00 95.81 330 LEU A CA 1
ATOM 2455 C C . LEU A 1 330 ? -12.763 3.299 13.916 1.00 95.81 330 LEU A C 1
ATOM 2457 O O . LEU A 1 330 ? -13.110 2.851 12.825 1.00 95.81 330 LEU A O 1
ATOM 2461 N N . GLY A 1 331 ? -12.789 4.605 14.197 1.00 94.25 331 GLY A N 1
ATOM 2462 C CA . GLY A 1 331 ? -13.201 5.615 13.217 1.00 94.25 331 GLY A CA 1
ATOM 2463 C C . GLY A 1 331 ? -12.267 5.711 12.005 1.00 94.25 331 GLY A C 1
ATOM 2464 O O . GLY A 1 331 ? -12.733 5.907 10.887 1.00 94.25 331 GLY A O 1
ATOM 2465 N N . ILE A 1 332 ? -10.955 5.531 12.205 1.00 94.06 332 ILE A N 1
ATOM 2466 C CA . ILE A 1 332 ? -9.945 5.565 11.127 1.00 94.06 332 ILE A CA 1
ATOM 2467 C C . ILE A 1 332 ? -9.997 4.312 10.250 1.00 94.06 332 ILE A C 1
ATOM 2469 O O . ILE A 1 332 ? -9.750 4.404 9.051 1.00 94.06 332 ILE A O 1
ATOM 2473 N N . SER A 1 333 ? -10.332 3.154 10.825 1.00 90.25 333 SER A N 1
ATOM 2474 C CA . SER A 1 333 ? -10.244 1.844 10.160 1.00 90.25 333 SER A CA 1
ATOM 2475 C C . SER A 1 333 ? -11.025 1.717 8.852 1.00 90.25 333 SER A C 1
ATOM 2477 O O . SER A 1 333 ? -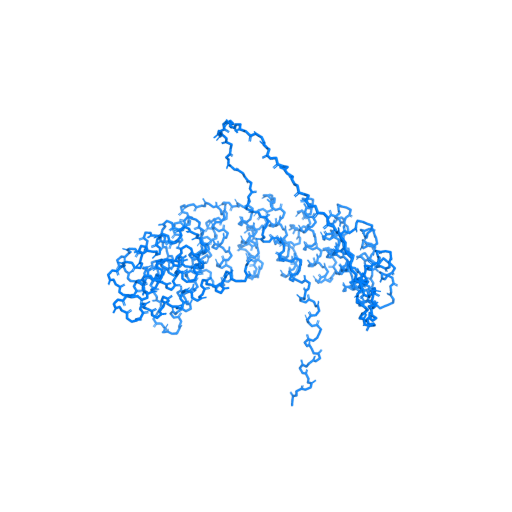10.746 0.806 8.078 1.00 90.25 333 SER A O 1
ATOM 2479 N N . ARG A 1 334 ? -12.016 2.592 8.610 1.00 83.44 334 ARG A N 1
ATOM 2480 C CA . ARG A 1 334 ? -12.978 2.502 7.492 1.00 83.44 334 ARG A CA 1
ATOM 2481 C C . ARG A 1 334 ? -13.718 1.158 7.419 1.00 83.44 334 ARG A C 1
ATOM 2483 O O . ARG A 1 334 ? -14.417 0.881 6.446 1.00 83.44 334 ARG A O 1
ATOM 2490 N N . ASP A 1 335 ? -13.611 0.333 8.458 1.00 88.12 335 ASP A N 1
ATOM 2491 C CA . ASP A 1 335 ? -14.271 -0.956 8.551 1.00 88.12 335 ASP A CA 1
ATOM 2492 C C . ASP A 1 335 ? -15.715 -0.750 9.002 1.00 88.12 335 ASP A C 1
ATOM 2494 O O . ASP A 1 335 ? -15.995 -0.314 10.119 1.00 88.12 335 ASP A O 1
ATOM 2498 N N . LYS A 1 336 ? -16.656 -1.119 8.135 1.00 89.25 336 LYS A N 1
ATOM 2499 C CA . LYS A 1 336 ? -18.098 -1.005 8.377 1.00 89.25 336 LYS A CA 1
ATOM 2500 C C . LYS A 1 336 ? -18.574 -1.738 9.638 1.00 89.25 336 LYS A C 1
ATOM 2502 O O . LYS A 1 336 ? -19.639 -1.406 10.158 1.00 89.25 336 LYS A O 1
ATOM 2507 N N . ARG A 1 337 ? -17.817 -2.716 10.152 1.00 91.06 337 ARG A N 1
ATOM 2508 C CA . ARG A 1 337 ? -18.109 -3.408 11.422 1.00 91.06 337 ARG A CA 1
ATOM 2509 C C . ARG A 1 337 ? -17.895 -2.510 12.641 1.00 91.06 337 ARG A C 1
ATOM 2511 O O . ARG A 1 337 ? -18.535 -2.729 13.668 1.00 91.06 337 ARG A O 1
ATOM 2518 N N . ALA A 1 338 ? -17.061 -1.474 12.526 1.00 94.62 338 ALA A N 1
ATOM 2519 C CA . ALA A 1 338 ? -16.852 -0.491 13.586 1.00 94.62 338 ALA A CA 1
ATOM 2520 C C . ALA A 1 338 ? -18.129 0.302 13.905 1.00 94.62 338 ALA A C 1
ATOM 2522 O O . ALA A 1 338 ? -18.289 0.752 15.036 1.00 94.62 338 ALA A O 1
ATOM 2523 N N . LEU A 1 339 ? -19.061 0.425 12.951 1.00 95.81 339 LEU A N 1
ATOM 2524 C CA . LEU A 1 339 ? -20.303 1.186 13.104 1.00 95.81 339 LEU A CA 1
ATOM 2525 C C . LEU A 1 339 ? -21.076 0.804 14.373 1.00 95.81 339 LEU A C 1
ATOM 2527 O O . LEU A 1 339 ? -21.390 1.667 15.189 1.00 95.81 339 LEU A O 1
ATOM 2531 N N . VAL A 1 340 ? -21.358 -0.488 14.559 1.00 95.62 340 VAL A N 1
ATOM 2532 C CA . VAL A 1 340 ? -22.166 -0.978 15.692 1.00 95.62 340 VAL A CA 1
ATOM 2533 C C . VAL A 1 340 ? -21.455 -0.720 17.022 1.00 95.62 340 VAL A C 1
ATOM 2535 O O . VAL A 1 340 ? -22.074 -0.316 18.010 1.00 95.62 340 VAL A O 1
ATOM 2538 N N . VAL A 1 341 ? -20.133 -0.902 17.038 1.00 95.88 341 VAL A N 1
ATOM 2539 C CA . VAL A 1 341 ? -19.291 -0.654 18.213 1.00 95.88 341 VAL A CA 1
ATOM 2540 C C . VAL A 1 341 ? -19.306 0.831 18.577 1.00 95.88 341 VAL A C 1
ATOM 2542 O O . VAL A 1 341 ? -19.485 1.177 19.744 1.00 95.88 341 VAL A O 1
ATOM 2545 N N . LEU A 1 342 ? -19.170 1.711 17.585 1.00 97.00 342 LEU A N 1
ATOM 2546 C CA . LEU A 1 342 ? -19.159 3.156 17.782 1.00 97.00 342 LEU A CA 1
ATOM 2547 C C . LEU A 1 342 ? -20.531 3.692 18.210 1.00 97.00 342 LEU A C 1
ATOM 2549 O O . LEU A 1 342 ? -20.585 4.460 19.165 1.00 97.00 342 LEU A O 1
ATOM 2553 N N . ILE A 1 343 ? -21.636 3.230 17.608 1.00 97.00 343 ILE A N 1
ATOM 2554 C CA . ILE A 1 343 ? -23.007 3.553 18.059 1.00 97.00 343 ILE A CA 1
ATOM 2555 C C . ILE A 1 343 ? -23.214 3.135 19.519 1.00 97.00 343 ILE A C 1
ATOM 2557 O O . ILE A 1 343 ? -23.831 3.851 20.303 1.00 97.00 343 ILE A O 1
ATOM 2561 N N . THR A 1 344 ? -22.675 1.984 19.920 1.00 95.88 344 THR A N 1
ATOM 2562 C CA . THR A 1 344 ? -22.736 1.557 21.324 1.00 95.88 344 THR A CA 1
ATOM 2563 C C . THR A 1 344 ? -21.927 2.500 22.221 1.00 95.88 344 THR A C 1
ATOM 2565 O O . THR A 1 344 ? -22.386 2.869 23.301 1.00 95.88 344 THR A O 1
ATOM 2568 N N . ALA A 1 345 ? -20.749 2.941 21.771 1.00 95.50 345 ALA A N 1
ATOM 2569 C CA . ALA A 1 345 ? -19.895 3.860 22.518 1.00 95.50 345 ALA A CA 1
ATOM 2570 C C . ALA A 1 345 ? -20.498 5.272 22.673 1.00 95.50 345 ALA A C 1
ATOM 2572 O O . ALA A 1 345 ? -20.244 5.920 23.691 1.00 95.50 345 ALA A O 1
ATOM 2573 N N . THR A 1 346 ? -21.363 5.733 21.756 1.00 95.81 346 THR A N 1
ATOM 2574 C CA . THR A 1 346 ? -22.081 7.012 21.941 1.00 95.81 346 THR A CA 1
ATOM 2575 C C . THR A 1 346 ? -23.081 6.971 23.095 1.00 95.81 346 THR A C 1
ATOM 2577 O O . THR A 1 346 ? -23.559 8.017 23.503 1.00 95.81 346 THR A O 1
ATOM 2580 N N . LYS A 1 347 ? -23.433 5.792 23.620 1.00 93.69 347 LYS A N 1
ATOM 2581 C CA . LYS A 1 347 ? -24.327 5.646 24.782 1.00 93.69 347 LYS A CA 1
ATOM 2582 C C . LYS A 1 347 ? -23.564 5.629 26.114 1.00 93.69 347 LYS A C 1
ATOM 2584 O O . LYS A 1 347 ? -24.150 5.360 27.156 1.00 93.69 347 LYS A O 1
ATOM 2589 N N . SER A 1 348 ? -22.251 5.881 26.095 1.00 92.75 348 SER A N 1
ATOM 2590 C CA . SER A 1 348 ? -21.420 5.893 27.302 1.00 92.75 348 SER A CA 1
ATOM 2591 C C . SER A 1 348 ? -21.884 6.964 28.307 1.00 92.75 348 SER A C 1
ATOM 2593 O O . SER A 1 348 ? -22.181 8.096 27.906 1.00 92.75 348 SER A O 1
ATOM 2595 N N . PRO A 1 349 ? -21.877 6.678 29.624 1.00 89.88 349 PRO A N 1
ATOM 2596 C CA . PRO A 1 349 ? -22.133 7.707 30.633 1.00 89.88 349 PRO A CA 1
ATOM 2597 C C . PRO A 1 349 ? -21.081 8.829 30.588 1.00 89.88 349 PRO A C 1
ATOM 2599 O O . PRO A 1 349 ? -21.392 9.982 30.886 1.00 89.88 349 PRO A O 1
ATOM 2602 N N . ASN A 1 350 ? -19.857 8.532 30.136 1.00 90.00 350 ASN A N 1
ATOM 2603 C CA . ASN A 1 350 ? -18.778 9.511 30.028 1.00 90.00 350 ASN A CA 1
ATOM 2604 C C . ASN A 1 350 ? -18.947 10.393 28.783 1.00 90.00 350 ASN A C 1
ATOM 2606 O O . ASN A 1 350 ? -18.808 9.901 27.661 1.00 90.00 350 ASN A O 1
ATOM 2610 N N . THR A 1 351 ? -19.118 11.707 28.965 1.00 91.88 351 THR A N 1
ATOM 2611 C CA . THR A 1 351 ? -19.201 12.672 27.849 1.00 91.88 351 THR A CA 1
ATOM 2612 C C . THR A 1 351 ? -18.009 12.561 26.898 1.00 91.88 351 THR A C 1
ATOM 2614 O O . THR A 1 351 ? -18.196 12.517 25.688 1.00 91.88 351 THR A O 1
ATOM 2617 N N . SER A 1 352 ? -16.784 12.426 27.420 1.00 90.50 352 SER A N 1
ATOM 2618 C CA . SER A 1 352 ? -15.585 12.307 26.576 1.00 90.50 352 SER A CA 1
ATOM 2619 C C . SER A 1 352 ? -15.622 11.073 25.665 1.00 90.50 352 SER A C 1
ATOM 2621 O O . SER A 1 352 ? -15.160 11.152 24.530 1.00 90.50 352 SER A O 1
ATOM 2623 N N . ASP A 1 353 ? -16.164 9.946 26.135 1.00 92.50 353 ASP A N 1
ATOM 2624 C CA . ASP A 1 353 ? -16.273 8.730 25.322 1.00 92.50 353 ASP A CA 1
ATOM 2625 C C . ASP A 1 353 ? -17.379 8.888 24.267 1.00 92.50 353 ASP A C 1
ATOM 2627 O O . ASP A 1 353 ? -17.161 8.516 23.113 1.00 92.50 353 ASP A O 1
ATOM 2631 N N . ARG A 1 354 ? -18.518 9.512 24.628 1.00 94.56 354 ARG A N 1
ATOM 2632 C CA . ARG A 1 354 ? -19.584 9.849 23.667 1.00 94.56 354 ARG A CA 1
ATOM 2633 C C . ARG A 1 354 ? -19.062 10.754 22.557 1.00 94.56 354 ARG A C 1
ATOM 2635 O O . ARG A 1 354 ? -19.225 10.425 21.387 1.00 94.56 354 ARG A O 1
ATOM 2642 N N . TRP A 1 355 ? -18.378 11.838 22.921 1.00 95.81 355 TRP A N 1
ATOM 2643 C CA . TRP A 1 355 ? -17.821 12.804 21.974 1.00 95.81 355 TRP A CA 1
ATOM 2644 C C . TRP A 1 355 ? -16.862 12.125 20.990 1.00 95.81 355 TRP A C 1
ATOM 2646 O O . TRP A 1 355 ? -17.017 12.251 19.775 1.00 95.81 355 TRP A O 1
ATOM 2656 N N . ASN A 1 356 ? -15.923 11.318 21.506 1.00 94.62 356 ASN A N 1
ATOM 2657 C CA . ASN A 1 356 ? -14.976 10.576 20.671 1.00 94.62 356 ASN A CA 1
ATOM 2658 C C . ASN A 1 356 ? -15.695 9.606 19.724 1.00 94.62 356 ASN A C 1
ATOM 2660 O O . ASN A 1 356 ? -15.286 9.466 18.575 1.00 94.62 356 ASN A O 1
ATOM 2664 N N . ALA A 1 357 ? -16.754 8.939 20.193 1.00 97.06 357 ALA A N 1
ATOM 2665 C CA . ALA A 1 357 ? -17.517 7.990 19.391 1.00 97.06 357 ALA A CA 1
ATOM 2666 C C . ALA A 1 357 ? -18.284 8.682 18.258 1.00 97.06 357 ALA A C 1
ATOM 2668 O O . ALA A 1 357 ? -18.260 8.198 17.129 1.00 97.06 357 ALA A O 1
ATOM 2669 N N . VAL A 1 358 ? -18.896 9.840 18.523 1.00 97.69 358 VAL A N 1
ATOM 2670 C CA . VAL A 1 358 ? -19.580 10.639 17.494 1.00 97.69 358 VAL A CA 1
ATOM 2671 C C . VAL A 1 358 ? -18.593 11.158 16.451 1.00 97.69 358 VAL A C 1
ATOM 2673 O O . VAL A 1 358 ? -18.820 10.997 15.251 1.00 97.69 358 VAL A O 1
ATOM 2676 N N . HIS A 1 359 ? -17.453 11.696 16.889 1.00 95.50 359 HIS A N 1
ATOM 2677 C CA . HIS A 1 359 ? -16.388 12.113 15.980 1.00 95.50 359 HIS A CA 1
ATOM 2678 C C . HIS A 1 359 ? -15.868 10.938 15.128 1.00 95.50 359 HIS A C 1
ATOM 2680 O O . HIS A 1 359 ? -15.703 11.062 13.913 1.00 95.50 359 HIS A O 1
ATOM 2686 N N . ALA A 1 360 ? -15.668 9.767 15.741 1.00 96.06 360 ALA A N 1
ATOM 2687 C CA . ALA A 1 360 ? -15.243 8.554 15.048 1.00 96.06 360 ALA A CA 1
ATOM 2688 C C . ALA A 1 360 ? -16.278 8.051 14.026 1.00 96.06 360 ALA A C 1
ATOM 2690 O O . ALA A 1 360 ? -15.877 7.603 12.955 1.00 96.06 360 ALA A O 1
ATOM 2691 N N . LEU A 1 361 ? -17.586 8.162 14.301 1.00 97.00 361 LEU A N 1
ATOM 2692 C CA . LEU A 1 361 ? -18.646 7.859 13.326 1.00 97.00 361 LEU A CA 1
ATOM 2693 C C . LEU A 1 361 ? -18.567 8.777 12.101 1.00 97.00 361 LEU A C 1
ATOM 2695 O O . LEU A 1 361 ? -18.688 8.301 10.973 1.00 97.00 361 LEU A O 1
ATOM 2699 N N . GLY A 1 362 ? -18.304 10.071 12.313 1.00 95.06 362 GLY A N 1
ATOM 2700 C CA . GLY A 1 362 ? -18.068 11.025 11.228 1.00 95.06 362 GLY A CA 1
ATOM 2701 C C . GLY A 1 362 ? -16.880 10.627 10.350 1.00 95.06 362 GLY A C 1
ATOM 2702 O O . GLY A 1 362 ? -17.000 10.585 9.127 1.00 95.06 362 GLY A O 1
ATOM 2703 N N . ARG A 1 363 ? -15.748 10.261 10.972 1.00 93.38 363 ARG A N 1
ATOM 2704 C CA . ARG A 1 363 ? -14.543 9.788 10.261 1.00 93.38 363 ARG A CA 1
ATOM 2705 C C . ARG A 1 363 ? -14.741 8.453 9.542 1.00 93.38 363 ARG A C 1
ATOM 2707 O O . ARG A 1 363 ? -14.161 8.263 8.475 1.00 93.38 363 ARG A O 1
ATOM 2714 N N . LEU A 1 364 ? -15.555 7.557 10.104 1.00 93.88 364 LEU A N 1
ATOM 2715 C CA . LEU A 1 364 ? -15.900 6.279 9.481 1.00 93.88 364 LEU A CA 1
ATOM 2716 C C . LEU A 1 364 ? -16.642 6.494 8.150 1.00 93.88 364 LEU A C 1
ATOM 2718 O O . LEU A 1 364 ? -16.460 5.712 7.217 1.00 93.88 364 LEU A O 1
ATOM 2722 N N . GLY A 1 365 ? -17.458 7.551 8.051 1.00 93.50 365 GLY A N 1
ATOM 2723 C CA . GLY A 1 365 ? -18.122 7.951 6.805 1.00 93.50 365 GLY A CA 1
ATOM 2724 C C . GLY A 1 365 ? -19.316 7.073 6.397 1.00 93.50 365 GLY A C 1
ATOM 2725 O O . GLY A 1 365 ? -19.817 7.195 5.278 1.00 93.50 365 GLY A O 1
ATOM 2726 N N . ASP A 1 366 ? -19.772 6.167 7.268 1.00 94.19 366 ASP A N 1
ATOM 2727 C CA . ASP A 1 366 ? -20.854 5.224 6.969 1.00 94.19 366 ASP A CA 1
ATOM 2728 C C . ASP A 1 366 ? -22.235 5.889 7.113 1.00 94.19 366 ASP A C 1
ATOM 2730 O O . ASP A 1 366 ? -22.652 6.242 8.219 1.00 94.19 366 ASP A O 1
ATOM 2734 N N . LYS A 1 367 ? -22.979 6.016 6.001 1.00 94.88 367 LYS A N 1
ATOM 2735 C CA . LYS A 1 367 ? -24.324 6.630 5.965 1.00 94.88 367 LYS A CA 1
ATOM 2736 C C . LYS A 1 367 ? -25.313 5.995 6.941 1.00 94.88 367 LYS A C 1
ATOM 2738 O O . LYS A 1 367 ? -26.231 6.671 7.397 1.00 94.88 367 LYS A O 1
ATOM 2743 N N . ARG A 1 368 ? -25.134 4.720 7.298 1.00 95.69 368 ARG A N 1
ATOM 2744 C CA . ARG A 1 368 ? -26.006 4.026 8.259 1.00 95.69 368 ARG A CA 1
ATOM 2745 C C . ARG A 1 368 ? -25.923 4.625 9.668 1.00 95.69 368 ARG A C 1
ATOM 2747 O O . ARG A 1 368 ? -26.808 4.375 10.476 1.00 95.69 368 ARG A O 1
ATOM 2754 N N . ALA A 1 369 ? -24.904 5.439 9.961 1.00 96.44 369 ALA A N 1
ATOM 2755 C CA . ALA A 1 369 ? -24.818 6.202 11.204 1.00 96.44 369 ALA A CA 1
ATOM 2756 C C . ALA A 1 369 ? -25.786 7.399 11.255 1.00 96.44 369 ALA A C 1
ATOM 2758 O O . ALA A 1 369 ? -26.100 7.864 12.347 1.00 96.44 369 ALA A O 1
ATOM 2759 N N . LEU A 1 370 ? -26.267 7.909 10.111 1.00 96.81 370 LEU A N 1
ATOM 2760 C CA . LEU A 1 370 ? -27.026 9.166 10.041 1.00 96.81 370 LEU A CA 1
ATOM 2761 C C . LEU A 1 370 ? -28.308 9.185 10.890 1.00 96.81 370 LEU A C 1
ATOM 2763 O O . LEU A 1 370 ? -28.505 10.183 11.582 1.00 96.81 370 LEU A O 1
ATOM 2767 N N . PRO A 1 371 ? -29.168 8.143 10.899 1.00 97.06 371 PRO A N 1
ATOM 2768 C CA . PRO A 1 371 ? -30.363 8.150 11.744 1.00 97.06 371 PRO A CA 1
ATOM 2769 C C . PRO A 1 371 ? -30.015 8.308 13.227 1.00 97.06 371 PRO A C 1
ATOM 2771 O O . PRO A 1 371 ? -30.623 9.111 13.923 1.00 97.06 371 PRO A O 1
ATOM 2774 N N . HIS A 1 372 ? -28.977 7.606 13.683 1.00 96.94 372 HIS A N 1
ATOM 2775 C CA . HIS A 1 372 ? -28.499 7.675 15.063 1.00 96.94 372 HIS A CA 1
ATOM 2776 C C . HIS A 1 372 ? -27.817 9.012 15.385 1.00 96.94 372 HIS A C 1
ATOM 2778 O O . HIS A 1 372 ? -28.015 9.581 16.451 1.00 96.94 372 HIS A O 1
ATOM 2784 N N . LEU A 1 373 ? -27.037 9.573 14.459 1.00 97.06 373 LEU A N 1
ATOM 2785 C CA . LEU A 1 373 ? -26.425 10.890 14.658 1.00 97.06 373 LEU A CA 1
ATOM 2786 C C . LEU A 1 373 ? -27.473 12.004 14.759 1.00 97.06 373 LEU A C 1
ATOM 2788 O O . LEU A 1 373 ? -27.287 12.933 15.539 1.00 97.06 373 LEU A O 1
ATOM 2792 N N . LYS A 1 374 ? -28.588 11.896 14.025 1.00 97.31 374 LYS A N 1
ATOM 2793 C CA . LYS A 1 374 ? -29.704 12.846 14.129 1.00 97.31 374 LYS A CA 1
ATOM 2794 C C . LYS A 1 374 ? -30.338 12.839 15.518 1.00 97.31 374 LYS A C 1
ATOM 2796 O O . LYS A 1 374 ? -30.662 13.908 16.012 1.00 97.31 374 LYS A O 1
ATOM 2801 N N . THR A 1 375 ? -30.453 11.685 16.182 1.00 96.75 375 THR A N 1
ATOM 2802 C CA . THR A 1 375 ? -30.983 11.653 17.560 1.00 96.75 375 THR A CA 1
ATOM 2803 C C . THR A 1 375 ? -30.056 12.350 18.557 1.00 96.75 375 THR A C 1
ATOM 2805 O O . THR A 1 375 ? -30.516 12.858 19.569 1.00 96.75 375 THR A O 1
ATOM 2808 N N . LEU A 1 376 ? -28.750 12.400 18.273 1.00 96.75 376 LEU A N 1
ATOM 2809 C CA . LEU A 1 376 ? -27.761 13.078 19.121 1.00 96.75 376 LEU A CA 1
ATOM 2810 C C . LEU A 1 376 ? -27.735 14.602 18.929 1.00 96.75 376 LEU A C 1
ATOM 2812 O O . LEU A 1 376 ? -27.046 15.291 19.677 1.00 96.75 376 LEU A O 1
ATOM 2816 N N . LEU A 1 377 ? -28.498 15.142 17.972 1.00 96.06 377 LEU A N 1
ATOM 2817 C CA . LEU A 1 377 ? -28.724 16.586 17.867 1.00 96.06 377 LEU A CA 1
ATOM 2818 C C . LEU A 1 377 ? -29.571 17.129 19.020 1.00 96.06 377 LEU A C 1
ATOM 2820 O O . LEU A 1 377 ? -29.528 18.326 19.257 1.00 96.06 377 LEU A O 1
ATOM 2824 N N . GLU A 1 378 ? -30.263 16.256 19.750 1.00 95.06 378 GLU A N 1
ATOM 2825 C CA . GLU A 1 378 ? -31.041 16.579 20.950 1.00 95.06 378 GLU A CA 1
ATOM 2826 C C . GLU A 1 378 ? -30.349 16.063 22.230 1.00 95.06 378 GLU A C 1
ATOM 2828 O O . GLU A 1 378 ? -30.981 15.901 23.273 1.00 95.06 378 GLU A O 1
ATOM 2833 N N . ASP A 1 379 ? -29.045 15.744 22.175 1.00 94.50 379 ASP A N 1
ATOM 2834 C CA . ASP A 1 379 ? -28.303 15.309 23.365 1.00 94.50 379 ASP A CA 1
ATOM 2835 C C . ASP A 1 379 ? -28.249 16.438 24.408 1.00 94.50 379 ASP A C 1
ATOM 2837 O O . ASP A 1 379 ? -28.073 17.617 24.084 1.00 94.50 379 ASP A O 1
ATOM 2841 N N . ARG A 1 380 ? -28.356 16.058 25.685 1.00 91.75 380 ARG A N 1
ATOM 2842 C CA . ARG A 1 380 ? -28.291 16.976 26.832 1.00 91.75 380 ARG A CA 1
ATOM 2843 C C . ARG A 1 380 ? -27.002 17.796 26.885 1.00 91.75 380 ARG A C 1
ATOM 2845 O O . ARG A 1 380 ? -26.970 18.835 27.529 1.00 91.75 380 ARG A O 1
ATOM 2852 N N . ASP A 1 381 ? -25.935 17.297 26.273 1.00 94.50 381 ASP A N 1
ATOM 2853 C CA . ASP A 1 381 ? -24.617 17.908 26.291 1.00 94.50 381 ASP A CA 1
ATOM 2854 C C . ASP A 1 381 ? -24.356 18.663 24.981 1.00 94.50 381 ASP A C 1
ATOM 2856 O O . ASP A 1 381 ? -24.310 18.080 23.896 1.00 94.50 381 ASP A O 1
ATOM 2860 N N . ASP A 1 382 ? -24.156 19.973 25.092 1.00 95.25 382 ASP A N 1
ATOM 2861 C CA . ASP A 1 382 ? -23.942 20.890 23.969 1.00 95.25 382 ASP A CA 1
ATOM 2862 C C . ASP A 1 382 ? -22.781 20.451 23.074 1.00 95.25 382 ASP A C 1
ATOM 2864 O O . ASP A 1 382 ? -22.875 20.503 21.846 1.00 95.25 382 ASP A O 1
ATOM 2868 N N . SER A 1 383 ? -21.709 19.930 23.680 1.00 95.38 383 SER A N 1
ATOM 2869 C CA . SER A 1 383 ? -20.540 19.459 22.936 1.00 95.38 383 SER A CA 1
ATOM 2870 C C . SER A 1 383 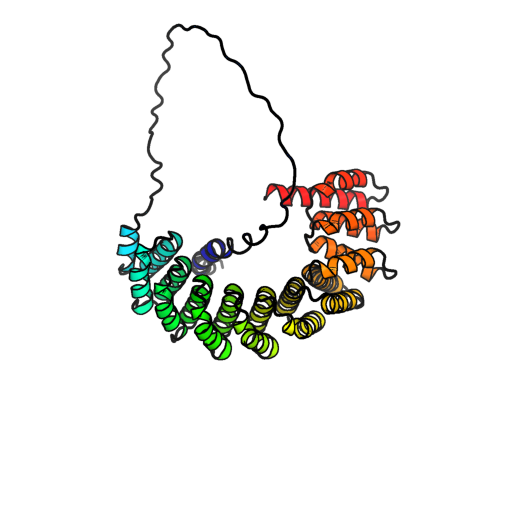? -20.865 18.254 22.052 1.00 95.38 383 SER A C 1
ATOM 2872 O O . SER A 1 383 ? -20.263 18.095 20.988 1.00 95.38 383 SER A O 1
ATOM 2874 N N . ILE A 1 384 ? -21.830 17.422 22.469 1.00 96.94 384 ILE A N 1
ATOM 2875 C CA . ILE A 1 384 ? -22.304 16.258 21.715 1.00 96.94 384 ILE A CA 1
ATOM 2876 C C . ILE A 1 384 ? -23.178 16.697 20.541 1.00 96.94 384 ILE A C 1
ATOM 2878 O O . ILE A 1 384 ? -23.006 16.178 19.435 1.00 96.94 384 ILE A O 1
ATOM 2882 N N . ARG A 1 385 ? -24.050 17.690 20.746 1.00 97.38 385 ARG A N 1
ATOM 2883 C CA . ARG A 1 385 ? -24.870 18.256 19.664 1.00 97.38 385 ARG A CA 1
ATOM 2884 C C . ARG A 1 385 ? -23.994 18.844 18.558 1.00 97.38 385 ARG A C 1
ATOM 2886 O O . ARG A 1 385 ? -24.184 18.528 17.383 1.00 97.38 385 ARG A O 1
ATOM 2893 N N . GLU A 1 386 ? -22.982 19.628 18.928 1.00 97.19 386 GLU A N 1
ATOM 2894 C CA . GLU A 1 386 ? -22.070 20.260 17.968 1.00 97.19 386 GLU A CA 1
ATOM 2895 C C . GLU A 1 386 ? -21.245 19.241 17.171 1.00 97.19 386 GLU A C 1
ATOM 2897 O O . GLU A 1 386 ? -21.185 19.299 15.937 1.00 97.19 386 GLU A O 1
ATOM 2902 N N . ILE A 1 387 ? -20.662 18.240 17.839 1.00 97.56 387 ILE A N 1
ATOM 2903 C CA . ILE A 1 387 ? -19.895 17.208 17.129 1.00 97.56 387 ILE A CA 1
ATOM 2904 C C . ILE A 1 387 ? -20.792 16.303 16.271 1.00 97.56 387 ILE A C 1
ATOM 2906 O O . ILE A 1 387 ? -20.347 15.842 15.220 1.00 97.56 387 ILE A O 1
ATOM 2910 N N . ALA A 1 388 ? -22.060 16.089 16.647 1.00 97.75 388 ALA A N 1
ATOM 2911 C CA . ALA A 1 388 ? -23.027 15.359 15.826 1.00 97.75 388 ALA A CA 1
ATOM 2912 C C . ALA A 1 388 ? -23.343 16.104 14.520 1.00 97.75 388 ALA A C 1
ATOM 2914 O O . ALA A 1 388 ? -23.306 15.486 13.451 1.00 97.75 388 ALA A O 1
ATOM 2915 N N . ARG A 1 389 ? -23.552 17.432 14.567 1.00 97.88 389 ARG A N 1
ATOM 2916 C CA . ARG A 1 389 ? -23.695 18.263 13.352 1.00 97.88 389 ARG A CA 1
ATOM 2917 C C . ARG A 1 389 ? -22.478 18.121 12.440 1.00 97.88 389 ARG A C 1
ATOM 2919 O O . ARG A 1 389 ? -22.622 17.892 11.236 1.00 97.88 389 ARG A O 1
ATOM 2926 N N . HIS A 1 390 ? -21.278 18.216 13.014 1.00 97.12 390 HIS A N 1
ATOM 2927 C CA . HIS A 1 390 ? -20.036 18.075 12.260 1.00 97.12 390 HIS A CA 1
ATOM 2928 C C . HIS A 1 390 ? -19.897 16.681 11.626 1.00 97.12 390 HIS A C 1
ATOM 2930 O O . HIS A 1 390 ? -19.597 16.571 10.437 1.00 97.12 390 HIS A O 1
ATOM 2936 N N . ALA A 1 391 ? -20.178 15.614 12.380 1.00 96.81 391 ALA A N 1
ATOM 2937 C CA . ALA A 1 391 ? -20.119 14.237 11.895 1.00 96.81 391 ALA A CA 1
ATOM 2938 C C . ALA A 1 391 ? -21.101 13.976 10.740 1.00 96.81 391 ALA A C 1
ATOM 2940 O O . ALA A 1 391 ? -20.722 13.349 9.751 1.00 96.81 391 ALA A O 1
ATOM 2941 N N . ILE A 1 392 ? -22.331 14.498 10.819 1.00 97.69 392 ILE A N 1
ATOM 2942 C CA . ILE A 1 392 ? -23.322 14.414 9.731 1.00 97.69 392 ILE A CA 1
ATOM 2943 C C . ILE A 1 392 ? -22.789 15.097 8.465 1.00 97.69 392 ILE A C 1
ATOM 2945 O O . ILE A 1 392 ? -22.839 14.509 7.383 1.00 97.69 392 ILE A O 1
ATOM 2949 N N . LYS A 1 393 ? -22.224 16.306 8.594 1.00 96.62 393 LYS A N 1
ATOM 2950 C CA . LYS A 1 393 ? -21.630 17.042 7.466 1.00 96.62 393 LYS A CA 1
ATOM 2951 C C . LYS A 1 393 ? -20.479 16.267 6.819 1.00 96.62 393 LYS A C 1
ATOM 2953 O O . LYS A 1 393 ? -20.413 16.195 5.593 1.00 96.62 393 LYS A O 1
ATOM 2958 N N . LEU A 1 394 ? -19.595 15.673 7.626 1.00 94.00 394 LEU A N 1
ATOM 2959 C CA . LEU A 1 394 ? -18.490 14.843 7.133 1.00 94.00 394 LEU A CA 1
ATOM 2960 C C . LEU A 1 394 ? -18.996 13.636 6.335 1.00 94.00 394 LEU A C 1
ATOM 2962 O O . LEU A 1 394 ? -18.489 13.375 5.245 1.00 94.00 394 LEU A O 1
ATOM 2966 N N . ILE A 1 395 ? -20.007 12.930 6.850 1.00 94.62 395 ILE A N 1
ATOM 2967 C CA . ILE A 1 395 ? -20.589 11.764 6.175 1.00 94.62 395 ILE A CA 1
ATOM 2968 C C . ILE A 1 395 ? -21.227 12.174 4.847 1.00 94.62 395 ILE A C 1
ATOM 2970 O O . ILE A 1 395 ? -20.978 11.515 3.842 1.00 94.62 395 ILE A O 1
ATOM 2974 N N . ASN A 1 396 ? -22.012 13.251 4.804 1.00 93.94 396 ASN A N 1
ATOM 2975 C CA . ASN A 1 396 ? -22.648 13.693 3.559 1.00 93.94 396 ASN A CA 1
ATOM 2976 C C . ASN A 1 396 ? -21.600 14.062 2.500 1.00 93.94 396 ASN A C 1
ATOM 2978 O O . ASN A 1 396 ? -21.610 13.481 1.417 1.00 93.94 396 ASN A O 1
ATOM 2982 N N . LYS A 1 397 ? -20.608 14.893 2.858 1.00 91.12 397 LYS A N 1
ATOM 2983 C CA . LYS A 1 397 ? -19.521 15.288 1.947 1.00 91.12 397 LYS A CA 1
ATOM 2984 C C . LYS A 1 397 ? -18.758 14.084 1.388 1.00 91.12 397 LYS A C 1
ATOM 2986 O O . LYS A 1 397 ? -18.498 14.016 0.192 1.00 91.12 397 LYS A O 1
ATOM 2991 N N . ALA A 1 398 ? -18.410 13.116 2.238 1.00 83.69 398 ALA A N 1
ATOM 2992 C CA . ALA A 1 398 ? -17.676 11.918 1.821 1.00 83.69 398 ALA A CA 1
ATOM 2993 C C . ALA A 1 398 ? -18.456 11.030 0.836 1.00 83.69 398 ALA A C 1
ATOM 2995 O O . ALA A 1 398 ? -17.867 10.172 0.180 1.00 83.69 398 ALA A O 1
ATOM 2996 N N . ASN A 1 399 ? -19.774 11.203 0.757 1.00 81.50 399 ASN A N 1
ATOM 2997 C CA . ASN A 1 399 ? -20.652 10.396 -0.073 1.00 81.50 399 ASN A CA 1
ATOM 2998 C C . ASN A 1 399 ? -21.279 11.148 -1.258 1.00 81.50 399 ASN A C 1
ATOM 3000 O O . ASN A 1 399 ? -21.964 10.514 -2.050 1.00 81.50 399 ASN A O 1
ATOM 3004 N N . GLU A 1 400 ? -21.090 12.460 -1.358 1.00 83.38 400 GLU A N 1
ATOM 3005 C CA . GLU A 1 400 ? -21.363 13.248 -2.570 1.00 83.38 400 GLU A CA 1
ATOM 3006 C C . GLU A 1 400 ? -20.211 13.131 -3.582 1.00 83.38 400 GLU A C 1
ATOM 3008 O O . GLU A 1 400 ? -20.389 13.362 -4.770 1.00 83.38 400 GLU A O 1
ATOM 3013 N N . GLN A 1 401 ? -19.017 12.766 -3.105 1.00 63.94 401 GLN A N 1
ATOM 3014 C CA . GLN A 1 401 ? -17.793 12.602 -3.899 1.00 63.94 401 GLN A CA 1
ATOM 3015 C C . GLN A 1 401 ? -17.584 11.169 -4.428 1.00 63.94 401 GLN A C 1
ATOM 3017 O O . GLN A 1 401 ? -16.518 10.865 -4.962 1.00 63.94 401 GLN A O 1
ATOM 3022 N N . ARG A 1 402 ? -18.559 10.279 -4.222 1.00 58.03 402 ARG A N 1
ATOM 3023 C CA . ARG A 1 402 ? -18.572 8.876 -4.657 1.00 58.03 402 ARG A CA 1
ATOM 3024 C C . ARG A 1 402 ? -19.806 8.639 -5.500 1.00 58.03 402 ARG A C 1
ATOM 3026 O O . ARG A 1 402 ? -19.680 7.866 -6.469 1.00 58.03 402 ARG A O 1
#

Sequence (402 aa):
MDIFFEKTSRRLALGVFVLSVAFGFCLHGFAQAGAGGWDAEPDDAKPSAKRADSDKPGKDAKQPDDKSPAKDSAKSQVDISDLLELLSDDNDEVRLSAAQRLGLAGNTQAVKPLMQTLANDASVSVRYGAAVALGLLKSPLALEPLVAAIKEDDESLRTAAAQALGTLGDAQAITPLQAAAKRDKSELVRAAAAKSLGMLGEKRAAATLRAMLGRDKSELVRTEAATALGNLGDKRSAKTLGKIVLRDKDEALRLASAEALGKLDEKKITQKVAIALLEQPPTDEAESKWQEQLNRAELLARLGPNAMRILATATKHKKRHVRKLAITALGISRDKRALVVLITATKSPNTSDRWNAVHALGRLGDKRALPHLKTLLEDRDDSIREIARHAIKLINKANEQR

Nearest PDB structures (foldseek):
  4xl5-assembly1_C  TM=7.317E-01  e=1.949E-11  synthetic construct
  7q1f-assembly2_T  TM=8.317E-01  e=4.363E-10  synthetic construct
  7q1f-assembly1_D  TM=9.354E-01  e=1.102E-06  synthetic construct
  4xvp-assembly3_F  TM=8.831E-01  e=5.560E-06  synthetic construct
  6gwd-assembly1_H  TM=8.593E-01  e=4.893E-06  synthetic construct

Mean predicted aligned error: 12.11 Å

Radius of gyration: 28.46 Å; Cα contacts (8 Å, |Δi|>4): 575; chains: 1; bounding box: 79×62×72 Å